Protein AF-A0A3N2QCC8-F1 (afdb_monomer)

Mean predicted aligned error: 18.68 Å

Solvent-accessible surface area (backbone atoms only — not comparable to full-atom values): 31376 Å² total; per-residue (Å²): 133,87,87,92,83,89,80,89,82,90,80,95,75,67,82,81,55,56,69,62,50,56,57,54,52,56,54,51,53,54,53,50,55,54,51,54,57,52,55,57,58,64,71,69,66,83,81,66,84,87,74,81,80,76,59,74,66,61,58,55,58,54,58,74,73,58,84,91,78,74,78,82,82,74,73,85,80,72,66,71,74,56,55,56,53,50,53,51,41,43,54,49,41,40,52,23,26,59,73,49,37,42,68,57,41,53,54,43,46,75,73,65,42,69,60,68,56,55,40,91,88,73,22,38,24,30,49,37,37,6,21,53,71,47,26,42,69,34,37,53,50,40,48,74,73,66,32,64,52,62,60,46,21,72,76,52,32,48,24,23,52,50,36,4,29,66,64,50,23,32,66,36,33,47,53,35,49,72,73,62,37,66,80,80,75,58,29,65,96,50,53,66,50,51,60,41,45,8,34,66,73,51,25,33,62,29,41,46,45,51,52,54,47,42,56,71,71,66,53,52,71,65,59,51,25,48,66,46,62,37,54,34,60,102,40,70,47,27,39,58,29,45,19,28,38,73,55,32,58,66,40,48,55,55,40,43,79,53,54,32,60,60,68,50,56,34,82,60,31,42,27,25,55,32,32,7,16,60,56,39,24,36,69,39,47,47,46,39,38,76,76,55,70,34,72,63,71,57,56,20,76,55,43,27,26,23,58,49,42,4,50,76,65,68,18,64,56,17,38,56,45,40,51,76,73,64,46,73,55,75,56,65,26,46,48,79,55,96,90,42,84,42,76,33,26,46,62,57,51,26,64,67,46,90,49,66,66,60,22,51,52,49,42,49,52,53,46,53,49,50,50,52,47,50,51,50,49,48,51,47,50,53,30,45,71,69,57,44,53,72,59,52,56,54,44,51,76,70,70,55,76,65,76,56,54,46,100,79,24,39,24,54,60,29,50,19,17,49,69,39,27,46,69,50,51,49,54,53,51,78,76,35,96,76,71,66,57,64,47,57,25,74,78,43,44,40,29,25,54,33,37,4,17,47,63,39,20,34,66,25,41,53,53,45,45,74,71,65,29,73,60,68,61,54,21,76,77,54,30,41,25,23,56,32,36,5,24,56,62,54,21,50,59,16,41,50,46,39,50,77,65,66,36,75,55,70,56,57,23,76,73,54,49,32,22,48,56,36,6,56,75,62,67,26,64,71,42,33,51,54,36,44,76,71,68,36,75,87,80,91,69,67,88,52,81,75,43,78,84,67,54,86,74,72,96,51,71,66,60,55,48,52,54,48,45,54,53,48,53,51,53,64,73,74,53,135

Sequence (576 aa):
MVDSSIFMKVIKIPRRIIQHIHIRFLILGVIWAVAACSSIKQHVQESRPQRRELPRELQREIAQFLPHRGLHAYQSVYPLGYYESELHRCNSLHMAAENGHAICICKLLDDGANVDVPDVNNGFTPLCIAARHGHAACVSLLLAAGANADLPNVNNGFTPLYIAARHGHAECMNLLLTAGADINIMPNGSIRSIIYVAAKNGYAACITTLLDALRRAGASQGNIRDQVNTNCPGKRTMPLHIVAQNGYAACIDALIDAGAMCNKQNTYGDTPLHAAAKSNQANIIRTLVVQHDAILDIKNKYDQTPLHVAIRNYKLDAIKTLLQLGADIHLKGTVHIKGKKWEGDAFQIAALHKIRTQRIECATLLQAYASKHAELVGSLQDCIKNGDISFIEKLQRTGVTLEMPNSNGDTALHLAAQYGQVDVIEALYRHNTNIDMNIRNLYNSRTPLHVAAQYGQPDAIRILLQYGAERDIQDNYAGFTPLHLAALRGQVAAIQALVEAEAPVNVQSNQGLTPLELAIKGKYLACAKILLEAGAYINMQCNNPYMQYNNPFPDTIEDRNVYIACVLAWLKETIP

pLDDT: mean 74.47, std 20.66, range [26.06, 96.69]

Radius of gyration: 42.66 Å; Cα contacts (8 Å, |Δi|>4): 870; chains: 1; bounding box: 118×74×130 Å

Organism: NCBI:txid247481

Structure (mmCIF, N/CA/C/O backbone):
data_AF-A0A3N2QCC8-F1
#
_entry.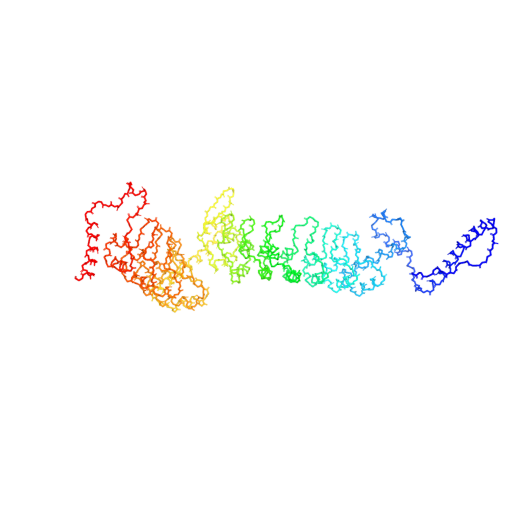id   AF-A0A3N2QCC8-F1
#
loop_
_atom_site.group_PDB
_atom_site.id
_atom_site.type_symbol
_atom_site.label_atom_id
_atom_site.label_alt_id
_atom_site.label_comp_id
_atom_site.label_asym_id
_atom_site.label_entity_id
_atom_site.label_seq_id
_atom_site.pdbx_PDB_ins_code
_atom_site.Cartn_x
_atom_site.Cartn_y
_atom_site.Cartn_z
_atom_site.occupancy
_atom_site.B_iso_or_equiv
_atom_site.auth_seq_id
_atom_site.auth_comp_id
_atom_site.auth_asym_id
_atom_site.auth_atom_id
_atom_site.pdbx_PDB_model_num
ATOM 1 N N . MET A 1 1 ? 14.567 -31.601 -65.330 1.00 30.67 1 MET A N 1
ATOM 2 C CA . MET A 1 1 ? 13.526 -32.428 -65.977 1.00 30.67 1 MET A CA 1
ATOM 3 C C . MET A 1 1 ? 13.895 -32.504 -67.454 1.00 30.67 1 MET A C 1
ATOM 5 O O . MET A 1 1 ? 13.964 -31.450 -68.061 1.00 30.67 1 MET A O 1
ATOM 9 N N . VAL A 1 2 ? 14.626 -33.560 -67.844 1.00 29.34 2 VAL A N 1
ATOM 10 C CA . VAL A 1 2 ? 14.197 -34.620 -68.797 1.00 29.34 2 VAL A CA 1
ATOM 11 C C . VAL A 1 2 ? 13.844 -33.993 -70.158 1.00 29.34 2 VAL A C 1
ATOM 13 O O . VAL A 1 2 ? 12.886 -33.246 -70.248 1.00 29.34 2 VAL A O 1
ATOM 16 N N . ASP A 1 3 ? 14.662 -34.171 -71.198 1.00 26.06 3 ASP A N 1
ATOM 17 C CA . ASP A 1 3 ? 14.487 -35.378 -72.004 1.00 26.06 3 ASP A CA 1
ATOM 18 C C . ASP A 1 3 ? 15.761 -35.980 -72.613 1.00 26.06 3 ASP A C 1
ATOM 20 O O . ASP A 1 3 ? 16.560 -35.334 -73.291 1.00 26.06 3 ASP A O 1
ATOM 24 N N . SER A 1 4 ? 15.898 -37.278 -72.368 1.00 31.92 4 SER A N 1
ATOM 25 C CA . SER A 1 4 ? 16.929 -38.183 -72.856 1.00 31.92 4 SER A CA 1
ATOM 26 C C . SER A 1 4 ? 16.278 -39.133 -73.853 1.00 31.92 4 SER A C 1
ATOM 28 O O . SER A 1 4 ? 15.814 -40.209 -73.490 1.00 31.92 4 SER A O 1
ATOM 30 N N . SER A 1 5 ? 16.221 -38.721 -75.114 1.00 33.12 5 SER A N 1
ATOM 31 C CA . SER A 1 5 ? 15.719 -39.542 -76.213 1.00 33.12 5 SER A CA 1
ATOM 32 C C . SER A 1 5 ? 16.224 -38.956 -77.526 1.00 33.12 5 SER A C 1
ATOM 34 O O . SER A 1 5 ? 15.557 -38.118 -78.113 1.00 33.12 5 SER A O 1
ATOM 36 N N . ILE A 1 6 ? 17.435 -39.351 -77.922 1.00 32.38 6 ILE A N 1
ATOM 37 C CA . ILE A 1 6 ? 17.910 -39.633 -79.292 1.00 32.38 6 ILE A CA 1
ATOM 38 C C . ILE A 1 6 ? 19.350 -40.134 -79.094 1.00 32.38 6 ILE A C 1
ATOM 40 O O . ILE A 1 6 ? 20.336 -39.410 -79.185 1.00 32.38 6 ILE A O 1
ATOM 44 N N . PHE A 1 7 ? 19.470 -41.406 -78.730 1.00 28.41 7 PHE A N 1
ATOM 45 C CA . PHE A 1 7 ? 20.703 -42.165 -78.898 1.00 28.41 7 PHE A CA 1
ATOM 46 C C . PHE A 1 7 ? 20.330 -43.422 -79.673 1.00 28.41 7 PHE A C 1
ATOM 48 O O . PHE A 1 7 ? 19.306 -44.036 -79.388 1.00 28.41 7 PHE A O 1
ATOM 55 N N . MET A 1 8 ? 21.203 -43.807 -80.603 1.00 29.17 8 MET A N 1
ATOM 56 C CA . MET A 1 8 ? 21.186 -45.027 -81.419 1.00 29.17 8 MET A CA 1
ATOM 57 C C . MET A 1 8 ? 20.539 -44.901 -82.799 1.00 29.17 8 MET A C 1
ATOM 59 O O . MET A 1 8 ? 19.435 -45.380 -83.041 1.00 29.17 8 MET A O 1
ATOM 63 N N . LYS A 1 9 ? 21.347 -44.454 -83.767 1.00 31.19 9 LYS A N 1
ATOM 64 C CA . LYS A 1 9 ? 21.543 -45.253 -84.983 1.00 31.19 9 LYS A CA 1
ATOM 65 C C . LYS A 1 9 ? 22.870 -44.919 -85.671 1.00 31.19 9 LYS A C 1
ATOM 67 O O . LYS A 1 9 ? 23.122 -43.785 -86.041 1.00 31.19 9 LYS A O 1
ATOM 72 N N . VAL A 1 10 ? 23.641 -45.988 -85.890 1.00 32.31 10 VAL A N 1
ATOM 73 C CA . VAL A 1 10 ? 24.801 -46.120 -86.789 1.00 32.31 10 VAL A CA 1
ATOM 74 C C . VAL A 1 10 ? 26.133 -45.571 -86.252 1.00 32.31 10 VAL A C 1
ATOM 76 O O . VAL A 1 10 ? 26.399 -44.383 -86.299 1.00 32.31 10 VAL A O 1
ATOM 79 N N . ILE A 1 11 ? 26.985 -46.475 -85.748 1.00 30.38 11 ILE A N 1
ATOM 80 C CA . ILE A 1 11 ? 28.355 -46.782 -86.225 1.00 30.38 11 ILE A CA 1
ATOM 81 C C . ILE A 1 11 ? 28.953 -47.815 -85.240 1.00 30.38 11 ILE A C 1
ATOM 83 O O . ILE A 1 11 ? 29.112 -47.560 -84.048 1.00 30.38 11 ILE A O 1
ATOM 87 N N . LYS A 1 12 ? 29.270 -49.019 -85.736 1.00 37.84 12 LYS A N 1
ATOM 88 C CA . LYS A 1 12 ? 30.024 -50.057 -85.008 1.00 37.84 12 LYS A CA 1
ATOM 89 C C . LYS A 1 12 ? 31.500 -49.639 -84.937 1.00 37.84 12 LYS A C 1
ATOM 91 O O . LYS A 1 12 ? 32.169 -49.663 -85.964 1.00 37.84 12 LYS A O 1
ATOM 96 N N . ILE A 1 13 ? 32.019 -49.314 -83.749 1.00 38.97 13 ILE A N 1
ATOM 97 C CA . ILE A 1 13 ? 33.461 -49.088 -83.515 1.00 38.97 13 ILE A CA 1
ATOM 98 C C . ILE A 1 13 ? 34.026 -50.234 -82.645 1.00 38.97 13 ILE A C 1
ATOM 100 O O . ILE A 1 13 ? 33.396 -50.599 -81.650 1.00 38.97 13 ILE A O 1
ATOM 104 N N . PRO A 1 14 ? 35.192 -50.828 -82.975 1.00 35.84 14 PRO A N 1
ATOM 105 C CA . PRO A 1 14 ? 35.789 -51.928 -82.210 1.00 35.84 14 PRO A CA 1
ATOM 106 C C . PRO A 1 14 ? 36.203 -51.535 -80.778 1.00 35.84 14 PRO A C 1
ATOM 108 O O . PRO A 1 14 ? 36.801 -50.482 -80.552 1.00 35.84 14 PRO A O 1
ATOM 111 N N . ARG A 1 15 ? 35.995 -52.444 -79.811 1.00 44.19 15 ARG A N 1
ATOM 112 C CA . ARG A 1 15 ? 36.268 -52.266 -78.363 1.00 44.19 15 ARG A CA 1
ATOM 113 C C . ARG A 1 15 ? 37.723 -51.933 -77.971 1.00 44.19 15 ARG A C 1
ATOM 115 O O . ARG A 1 15 ? 37.954 -51.598 -76.816 1.00 44.19 15 ARG A O 1
ATOM 122 N N . ARG A 1 16 ? 38.695 -51.951 -78.892 1.00 45.25 16 ARG A N 1
ATOM 123 C CA . ARG A 1 16 ? 40.088 -51.520 -78.629 1.00 45.25 16 ARG A CA 1
ATOM 124 C C . ARG A 1 16 ? 40.330 -50.012 -78.796 1.00 45.25 16 ARG A C 1
ATOM 126 O O . ARG A 1 16 ? 41.361 -49.522 -78.357 1.00 45.25 16 ARG A O 1
ATOM 133 N N . ILE A 1 17 ? 39.378 -49.266 -79.362 1.00 45.91 17 ILE A N 1
ATOM 134 C CA . ILE A 1 17 ? 39.491 -47.805 -79.549 1.00 45.91 17 ILE A CA 1
ATOM 135 C C . ILE A 1 17 ? 38.882 -47.028 -78.357 1.00 45.91 17 ILE A C 1
ATOM 137 O O . ILE A 1 17 ? 39.272 -45.898 -78.075 1.00 45.91 17 ILE A O 1
ATOM 141 N N . ILE A 1 18 ? 38.003 -47.659 -77.570 1.00 45.56 18 ILE A N 1
ATOM 142 C CA . ILE A 1 18 ? 37.279 -47.015 -76.456 1.00 45.56 18 ILE A CA 1
ATOM 143 C C . ILE A 1 18 ? 38.181 -46.751 -75.231 1.00 45.56 18 ILE A C 1
ATOM 145 O O . ILE A 1 18 ? 37.983 -45.758 -74.533 1.00 45.56 18 ILE A O 1
ATOM 149 N N . GLN A 1 19 ? 39.234 -47.549 -75.003 1.00 44.16 19 GLN A N 1
ATOM 150 C CA . GLN A 1 19 ? 40.169 -47.318 -73.887 1.00 44.16 19 GLN A CA 1
ATOM 151 C C . GLN A 1 19 ? 41.155 -46.160 -74.132 1.00 44.16 19 GLN A C 1
ATOM 153 O O . GLN A 1 19 ? 41.551 -45.494 -73.179 1.00 44.16 19 GLN A O 1
ATOM 158 N N . HIS A 1 20 ? 41.491 -45.838 -75.387 1.00 42.66 20 HIS A N 1
ATOM 159 C CA . HIS A 1 20 ? 42.351 -44.685 -75.699 1.00 42.66 20 HIS A CA 1
ATOM 160 C C . HIS A 1 20 ? 41.589 -43.356 -75.826 1.00 42.66 20 HIS A C 1
ATOM 162 O O . HIS A 1 20 ? 42.180 -42.295 -75.618 1.00 42.66 20 HIS A O 1
ATOM 168 N N . ILE A 1 21 ? 40.280 -43.392 -76.105 1.00 42.53 21 ILE A N 1
ATOM 169 C CA . ILE A 1 21 ? 39.441 -42.187 -76.201 1.00 42.53 21 ILE A CA 1
ATOM 170 C C . ILE A 1 21 ? 39.047 -41.663 -74.809 1.00 42.53 21 ILE A C 1
ATOM 172 O O . ILE A 1 21 ? 39.092 -40.454 -74.590 1.00 42.53 21 ILE A O 1
ATOM 176 N N . HIS A 1 22 ? 38.772 -42.538 -73.833 1.00 43.44 22 HIS A N 1
ATOM 177 C CA . HIS A 1 22 ? 38.421 -42.105 -72.471 1.00 43.44 22 HIS A CA 1
ATOM 178 C C . HIS A 1 22 ? 39.572 -41.408 -71.726 1.00 43.44 22 HIS A C 1
ATOM 180 O O . HIS A 1 22 ? 39.3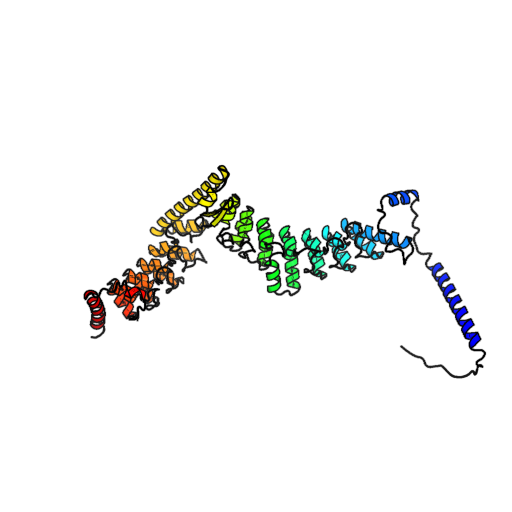26 -40.465 -70.979 1.00 43.44 22 HIS A O 1
ATOM 186 N N . ILE A 1 23 ? 40.829 -41.800 -71.966 1.00 47.41 23 ILE A N 1
ATOM 187 C CA . ILE A 1 23 ? 41.996 -41.179 -71.312 1.00 47.41 23 ILE A CA 1
ATOM 188 C C . ILE A 1 23 ? 42.343 -39.827 -71.961 1.00 47.41 23 ILE A C 1
ATOM 190 O O . ILE A 1 23 ? 42.688 -38.878 -71.259 1.00 47.41 23 ILE A O 1
ATOM 194 N N . ARG A 1 24 ? 42.180 -39.680 -73.286 1.00 46.66 24 ARG A N 1
ATOM 195 C CA . ARG A 1 24 ? 42.398 -38.392 -73.973 1.00 46.66 24 ARG A CA 1
ATOM 196 C C . ARG A 1 24 ? 41.305 -37.354 -73.684 1.00 46.66 24 ARG A C 1
ATOM 198 O O . ARG A 1 24 ? 41.640 -36.179 -73.570 1.00 46.66 24 ARG A O 1
ATOM 205 N N . PHE A 1 25 ? 40.044 -37.757 -73.494 1.00 43.56 25 PHE A N 1
ATOM 206 C CA . PHE A 1 25 ? 38.968 -36.829 -73.107 1.00 43.56 25 PHE A CA 1
ATOM 207 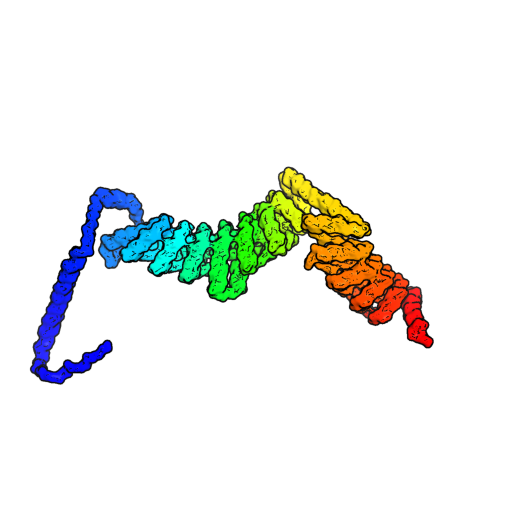C C . PHE A 1 25 ? 39.051 -36.374 -71.642 1.00 43.56 25 PHE A C 1
ATOM 209 O O . PHE A 1 25 ? 38.726 -35.223 -71.356 1.00 43.56 25 PHE A O 1
ATOM 216 N N . LEU A 1 26 ? 39.558 -37.213 -70.729 1.00 46.22 26 LEU A N 1
ATOM 217 C CA . LEU A 1 26 ? 39.789 -36.803 -69.338 1.00 46.22 26 LEU A CA 1
ATOM 218 C C . LEU A 1 26 ? 40.925 -35.766 -69.229 1.00 46.22 26 LEU A C 1
ATOM 220 O O . LEU A 1 26 ? 40.820 -34.813 -68.464 1.00 46.22 26 LEU A O 1
ATOM 224 N N . ILE A 1 27 ? 41.984 -35.911 -70.036 1.00 50.16 27 ILE A N 1
ATOM 225 C CA . ILE A 1 27 ? 43.133 -34.987 -70.045 1.00 50.16 27 ILE A CA 1
ATOM 226 C C . ILE A 1 27 ? 42.780 -33.659 -70.744 1.00 50.16 27 ILE A C 1
ATOM 228 O O . ILE A 1 27 ? 43.153 -32.596 -70.254 1.00 50.16 27 ILE A O 1
ATOM 232 N N . LEU A 1 28 ? 41.997 -33.681 -71.831 1.00 45.59 28 LEU A N 1
ATOM 233 C CA . LEU A 1 28 ? 41.524 -32.457 -72.501 1.00 45.59 28 LEU A CA 1
ATOM 234 C C . LEU A 1 28 ? 40.458 -31.697 -71.688 1.00 45.59 28 LEU A C 1
ATOM 236 O O . LEU A 1 28 ? 40.467 -30.468 -71.693 1.00 45.59 28 LEU A O 1
ATOM 240 N N . GLY A 1 29 ? 39.600 -32.393 -70.931 1.00 44.34 29 GLY A N 1
ATOM 241 C CA . GLY A 1 29 ? 38.620 -31.767 -70.030 1.00 44.34 29 GLY A CA 1
ATOM 242 C C . GLY A 1 29 ? 39.255 -31.033 -68.842 1.00 44.34 29 GLY A C 1
ATOM 243 O O . GLY A 1 29 ? 38.789 -29.962 -68.458 1.00 44.34 29 GLY A O 1
ATOM 244 N N . VAL A 1 30 ? 40.370 -31.547 -68.309 1.00 48.66 30 VAL A N 1
ATOM 245 C CA . VAL A 1 30 ? 41.139 -30.881 -67.242 1.00 48.66 30 VAL A CA 1
ATOM 246 C C . VAL A 1 30 ? 41.913 -29.668 -67.781 1.00 48.66 30 VAL A C 1
ATOM 248 O O . VAL A 1 30 ? 41.988 -28.644 -67.106 1.00 48.66 30 VAL A O 1
ATOM 251 N N . ILE A 1 31 ? 42.408 -29.715 -69.023 1.00 47.75 31 ILE A N 1
ATOM 252 C CA . ILE A 1 31 ? 43.105 -28.581 -69.657 1.00 47.75 31 ILE A CA 1
ATOM 253 C C . ILE A 1 31 ? 42.129 -27.442 -70.016 1.00 47.75 31 ILE A C 1
ATOM 255 O O . ILE A 1 31 ? 42.467 -26.271 -69.843 1.00 47.75 31 ILE A O 1
ATOM 259 N N . TRP A 1 32 ? 40.892 -27.751 -70.428 1.00 38.91 32 TRP A N 1
ATOM 260 C CA . TRP A 1 32 ? 39.865 -26.732 -70.698 1.00 38.91 32 TRP A CA 1
ATOM 261 C C . TRP A 1 32 ? 39.292 -26.101 -69.415 1.00 38.91 32 TRP A C 1
ATOM 263 O O . TRP A 1 32 ? 39.040 -24.897 -69.388 1.00 38.91 32 TRP A O 1
ATOM 273 N N . ALA A 1 33 ? 39.175 -26.865 -68.321 1.00 40.50 33 ALA A N 1
ATOM 274 C CA . ALA A 1 33 ? 38.764 -26.340 -67.014 1.00 40.50 33 ALA A CA 1
ATOM 275 C C . ALA A 1 33 ? 39.822 -25.410 -66.382 1.00 40.50 33 ALA A C 1
ATOM 277 O O . ALA A 1 33 ? 39.470 -24.406 -65.762 1.00 40.50 33 ALA A O 1
ATOM 278 N N . VAL A 1 34 ? 41.116 -25.685 -66.590 1.00 46.31 34 VAL A N 1
ATOM 279 C CA . VAL A 1 34 ? 42.212 -24.811 -66.130 1.00 46.31 34 VAL A CA 1
ATOM 280 C C . VAL A 1 34 ? 42.331 -23.546 -67.000 1.00 46.31 34 VAL A C 1
ATOM 282 O O . VAL A 1 34 ? 42.551 -22.465 -66.454 1.00 46.31 34 VAL A O 1
ATOM 285 N N . ALA A 1 35 ? 42.085 -23.632 -68.315 1.00 40.78 35 ALA A N 1
ATOM 286 C CA . ALA A 1 35 ? 42.108 -22.479 -69.226 1.00 40.78 35 ALA A CA 1
ATOM 287 C C . ALA A 1 35 ? 40.887 -21.539 -69.071 1.00 40.78 35 ALA A C 1
ATOM 289 O O . ALA A 1 35 ? 41.037 -20.313 -69.093 1.00 40.78 35 ALA A O 1
ATOM 290 N N . ALA A 1 36 ? 39.686 -22.079 -68.827 1.00 37.31 36 ALA A N 1
ATOM 291 C CA . ALA A 1 36 ? 38.495 -21.274 -68.530 1.00 37.31 36 ALA A CA 1
ATOM 292 C C . ALA A 1 36 ? 38.613 -20.543 -67.176 1.00 37.31 36 ALA A C 1
ATOM 294 O O . ALA A 1 36 ? 38.148 -19.412 -67.024 1.00 37.31 36 ALA A O 1
ATOM 295 N N . CYS A 1 37 ? 39.319 -21.143 -66.210 1.00 33.41 37 CYS A N 1
ATOM 296 C CA . CYS A 1 37 ? 39.589 -20.524 -64.914 1.00 33.41 37 CYS A CA 1
ATOM 297 C C . CYS A 1 37 ? 40.663 -19.412 -64.982 1.00 33.41 37 CYS A C 1
ATOM 299 O O . CYS A 1 37 ? 40.670 -18.524 -64.124 1.00 33.41 37 CYS A O 1
ATOM 301 N N . SER A 1 38 ? 41.538 -19.408 -66.001 1.00 37.75 38 SER A N 1
ATOM 302 C CA . SER A 1 38 ? 42.485 -18.307 -66.250 1.00 37.75 38 SER A CA 1
ATOM 303 C C . SER A 1 38 ? 41.857 -17.099 -66.956 1.00 37.75 38 SER A C 1
ATOM 305 O O . SER A 1 38 ? 42.187 -15.971 -66.599 1.00 37.75 38 SER A O 1
ATOM 307 N N . SER A 1 39 ? 40.896 -17.289 -67.870 1.00 34.88 39 SER A N 1
ATOM 308 C CA . SER A 1 39 ? 40.235 -16.163 -68.559 1.00 34.88 39 SER A CA 1
ATOM 309 C C . SER A 1 39 ? 39.178 -15.449 -67.704 1.00 34.88 39 SER A C 1
ATOM 311 O O . SER A 1 39 ? 39.013 -14.239 -67.832 1.00 34.88 39 SER A O 1
ATOM 313 N N . ILE A 1 40 ? 38.531 -16.135 -66.750 1.00 36.06 40 ILE A N 1
ATOM 314 C CA . ILE A 1 40 ? 37.615 -15.486 -65.786 1.00 36.06 40 ILE A CA 1
ATOM 315 C C . ILE A 1 40 ? 38.392 -14.665 -64.736 1.00 36.06 40 ILE A C 1
ATOM 317 O O . ILE A 1 40 ? 37.902 -13.642 -64.259 1.00 36.06 40 ILE A O 1
ATOM 321 N N . LYS A 1 41 ? 39.647 -15.032 -64.435 1.00 33.97 41 LYS A N 1
ATOM 322 C CA . LYS A 1 41 ? 40.541 -14.216 -63.593 1.00 33.97 41 LYS A CA 1
ATOM 323 C C . LYS A 1 41 ? 40.997 -12.919 -64.271 1.00 33.97 41 LYS A C 1
ATOM 325 O O . LYS A 1 41 ? 41.259 -11.954 -63.561 1.00 33.97 41 LYS A O 1
ATOM 330 N N . GLN A 1 42 ? 41.045 -12.871 -65.604 1.00 34.84 42 GLN A N 1
ATOM 331 C CA . GLN A 1 42 ? 41.498 -11.692 -66.351 1.00 34.84 42 GLN A CA 1
ATOM 332 C C . GLN A 1 42 ? 40.391 -10.656 -66.617 1.00 34.84 42 GLN A C 1
ATOM 334 O O . GLN A 1 42 ? 40.701 -9.483 -66.771 1.00 34.84 42 GLN A O 1
ATOM 339 N N . HIS A 1 43 ? 39.107 -11.038 -66.603 1.00 31.25 43 HIS A N 1
ATOM 340 C CA . HIS A 1 43 ? 37.988 -10.094 -66.796 1.00 31.25 43 HIS A CA 1
ATOM 341 C C . HIS A 1 43 ? 37.338 -9.568 -65.504 1.00 31.25 43 HIS A C 1
ATOM 343 O O . HIS A 1 43 ? 36.539 -8.642 -65.562 1.00 31.25 43 HIS A O 1
ATOM 349 N N . VAL A 1 44 ? 37.708 -10.082 -64.324 1.00 32.25 44 VAL A N 1
ATOM 350 C CA . VAL A 1 44 ? 37.217 -9.562 -63.025 1.00 32.25 44 VAL A CA 1
ATOM 351 C C . VAL A 1 44 ? 38.208 -8.571 -62.377 1.00 32.25 44 VAL A C 1
ATOM 353 O O . VAL A 1 44 ? 37.912 -7.961 -61.350 1.00 32.25 44 VAL A O 1
ATOM 356 N N . GLN A 1 45 ? 39.380 -8.349 -62.984 1.00 29.77 45 GLN A N 1
ATOM 357 C CA . GLN A 1 45 ? 40.414 -7.444 -62.461 1.00 29.77 45 GLN A CA 1
ATOM 358 C C . GLN A 1 45 ? 40.310 -5.977 -62.921 1.00 29.77 45 GLN A C 1
ATOM 360 O O . GLN A 1 45 ? 40.986 -5.136 -62.335 1.00 29.77 45 GLN A O 1
ATOM 365 N N . GLU A 1 46 ? 39.439 -5.623 -63.871 1.00 29.52 46 GLU A N 1
ATOM 366 C CA . GLU A 1 46 ? 39.363 -4.249 -64.414 1.00 29.52 46 GLU A CA 1
ATOM 367 C C . GLU A 1 46 ? 38.262 -3.364 -63.795 1.00 29.52 46 GLU A C 1
ATOM 369 O O . GLU A 1 46 ? 38.002 -2.260 -64.263 1.00 29.52 46 GLU A O 1
ATOM 374 N N . SER A 1 47 ? 37.623 -3.785 -62.698 1.00 32.88 47 SER A N 1
ATOM 375 C CA . SER A 1 47 ? 36.576 -2.979 -62.036 1.00 32.88 47 SER A CA 1
ATOM 376 C C . SER A 1 47 ? 36.726 -2.923 -60.514 1.00 32.88 47 SER A C 1
ATOM 378 O O . SER A 1 47 ? 35.764 -3.112 -59.772 1.00 32.88 47 SER A O 1
ATOM 380 N N . ARG A 1 48 ? 37.940 -2.661 -60.013 1.00 27.62 48 ARG A N 1
ATOM 381 C CA . ARG A 1 48 ? 38.154 -2.279 -58.606 1.00 27.62 48 ARG A CA 1
ATOM 382 C C . ARG A 1 48 ? 38.848 -0.916 -58.529 1.00 27.62 48 ARG A C 1
ATOM 384 O O . ARG A 1 48 ? 39.884 -0.745 -59.168 1.00 27.62 48 ARG A O 1
ATOM 391 N N . PRO A 1 49 ? 38.327 0.048 -57.749 1.00 29.06 49 PRO A N 1
ATOM 392 C CA . PRO A 1 49 ? 39.005 1.322 -57.553 1.00 29.06 49 PRO A CA 1
ATOM 393 C C . PRO A 1 49 ? 40.331 1.090 -56.815 1.00 29.06 49 PRO A C 1
ATOM 395 O O . PRO A 1 49 ? 40.387 0.343 -55.835 1.00 29.06 49 PRO A O 1
ATOM 398 N N . GLN A 1 50 ? 41.399 1.726 -57.299 1.00 28.86 50 GLN A N 1
ATOM 399 C CA . GLN A 1 50 ? 42.726 1.730 -56.683 1.00 28.86 50 GLN A CA 1
ATOM 400 C C . GLN A 1 50 ? 42.633 2.181 -55.214 1.00 28.86 50 GLN A C 1
ATOM 402 O O . GLN A 1 50 ? 42.438 3.363 -54.928 1.00 28.86 50 GLN A O 1
ATOM 407 N N . ARG A 1 51 ? 42.792 1.252 -54.263 1.00 30.89 51 ARG A N 1
ATOM 408 C CA . ARG A 1 51 ? 43.076 1.592 -52.862 1.00 30.89 51 ARG A CA 1
ATOM 409 C C . ARG A 1 51 ? 44.586 1.776 -52.727 1.00 30.89 51 ARG A C 1
ATOM 411 O O . ARG A 1 51 ? 45.340 0.836 -52.950 1.00 30.89 51 ARG A O 1
ATOM 418 N N . ARG A 1 52 ? 45.015 2.994 -52.392 1.00 29.73 52 ARG A N 1
ATOM 419 C CA . ARG A 1 52 ? 46.395 3.297 -51.992 1.00 29.73 52 ARG A CA 1
ATOM 420 C C . ARG A 1 52 ? 46.741 2.456 -50.760 1.00 29.73 52 ARG A C 1
ATOM 422 O O . ARG A 1 52 ? 46.052 2.559 -49.747 1.00 29.73 52 ARG A O 1
ATOM 429 N N . GLU A 1 53 ? 47.774 1.626 -50.856 1.00 34.56 53 GLU A N 1
ATOM 430 C CA . GLU A 1 53 ? 48.357 0.958 -49.691 1.00 34.56 53 GLU A CA 1
ATOM 431 C C . GLU A 1 53 ? 48.893 2.018 -48.720 1.00 34.56 53 GLU A C 1
ATOM 433 O O . GLU A 1 53 ? 49.564 2.968 -49.132 1.00 34.56 53 GLU A O 1
ATOM 438 N N . LEU A 1 54 ? 48.567 1.883 -47.432 1.00 33.47 54 LEU A N 1
ATOM 439 C CA . LEU A 1 54 ? 49.141 2.741 -46.401 1.00 33.47 54 LEU A CA 1
ATOM 440 C C . LEU A 1 54 ? 50.635 2.420 -46.197 1.00 33.47 54 LEU A C 1
ATOM 442 O O . LEU A 1 54 ? 51.021 1.253 -46.293 1.00 33.47 54 LEU A O 1
ATOM 446 N N . PRO A 1 55 ? 51.477 3.421 -45.876 1.00 35.50 55 PRO A N 1
ATOM 447 C CA . PRO A 1 55 ? 52.909 3.223 -45.665 1.00 35.50 55 PRO A CA 1
ATOM 448 C C . PRO A 1 55 ? 53.204 2.169 -44.589 1.00 35.50 55 PRO A C 1
ATOM 450 O O . PRO A 1 55 ? 52.546 2.124 -43.548 1.00 35.50 55 PRO A O 1
ATOM 453 N N . ARG A 1 56 ? 54.251 1.361 -44.809 1.00 37.91 56 ARG A N 1
ATOM 454 C CA . ARG A 1 56 ? 54.698 0.277 -43.904 1.00 37.91 56 ARG A CA 1
ATOM 455 C C . ARG A 1 56 ? 55.020 0.739 -42.476 1.00 37.91 56 ARG A C 1
ATOM 457 O O . ARG A 1 56 ? 55.086 -0.086 -41.571 1.00 37.91 56 ARG A O 1
ATOM 464 N N . GLU A 1 57 ? 55.222 2.035 -42.272 1.00 37.00 57 GLU A N 1
ATOM 465 C CA . GLU A 1 57 ? 55.443 2.643 -40.957 1.00 37.00 57 GLU A CA 1
ATOM 466 C C . GLU A 1 57 ? 54.140 2.739 -40.149 1.00 37.00 57 GLU A C 1
ATOM 468 O O . GLU A 1 57 ? 54.134 2.348 -38.985 1.00 37.00 57 GLU A O 1
ATOM 473 N N . LEU A 1 58 ? 53.010 3.084 -40.784 1.00 34.94 58 LEU A N 1
ATOM 474 C CA . LEU A 1 58 ? 51.700 3.127 -40.120 1.00 34.94 58 LEU A CA 1
ATOM 475 C C . LEU A 1 58 ? 51.163 1.718 -39.805 1.00 34.94 58 LEU A C 1
ATOM 477 O O . LEU A 1 58 ? 50.513 1.500 -38.787 1.00 34.94 58 LEU A O 1
ATOM 481 N N . GLN A 1 59 ? 51.482 0.728 -40.648 1.00 36.00 59 GLN A N 1
ATOM 482 C CA . GLN A 1 59 ? 51.158 -0.685 -40.391 1.00 36.00 59 GLN A CA 1
ATOM 483 C C . GLN A 1 59 ? 51.899 -1.244 -39.162 1.00 36.00 59 GLN A C 1
ATOM 485 O O . GLN A 1 59 ? 51.355 -2.080 -38.442 1.00 36.00 59 GLN A O 1
ATOM 490 N N . ARG A 1 60 ? 53.124 -0.769 -38.891 1.00 38.28 60 ARG A N 1
ATOM 491 C CA . ARG A 1 60 ? 53.896 -1.143 -37.691 1.00 38.28 60 ARG A CA 1
ATOM 492 C C . ARG A 1 60 ? 53.374 -0.466 -36.426 1.00 38.28 60 ARG A C 1
ATOM 494 O O . ARG A 1 60 ? 53.398 -1.089 -35.370 1.00 38.28 60 ARG A O 1
ATOM 501 N N . GLU A 1 61 ? 52.875 0.761 -36.541 1.00 35.44 61 GLU A N 1
ATOM 502 C CA . GLU A 1 61 ? 52.251 1.497 -35.436 1.00 35.44 61 GLU A CA 1
ATOM 503 C C . GLU A 1 61 ? 50.936 0.837 -34.990 1.00 35.44 61 GLU A C 1
ATOM 505 O O . GLU A 1 61 ? 50.705 0.651 -33.800 1.00 35.44 61 GLU A O 1
ATOM 510 N N . ILE A 1 62 ? 50.116 0.365 -35.937 1.00 35.12 62 ILE A N 1
ATOM 511 C CA . ILE A 1 62 ? 48.852 -0.341 -35.652 1.00 35.12 62 ILE A CA 1
ATOM 512 C C . ILE A 1 62 ? 49.098 -1.736 -35.044 1.00 35.12 62 ILE A C 1
ATOM 514 O O . ILE A 1 62 ? 48.352 -2.174 -34.167 1.00 35.12 62 ILE A O 1
ATOM 518 N N . ALA A 1 63 ? 50.175 -2.422 -35.444 1.00 35.97 63 ALA A N 1
ATOM 519 C CA . ALA A 1 63 ? 50.552 -3.726 -34.894 1.00 35.97 63 ALA A CA 1
ATOM 520 C C . ALA A 1 63 ? 50.982 -3.672 -33.412 1.00 35.97 63 ALA A C 1
ATOM 522 O O . ALA A 1 63 ? 50.883 -4.683 -32.721 1.00 35.97 63 ALA A O 1
ATOM 523 N N . GLN A 1 64 ? 51.407 -2.510 -32.898 1.00 35.38 64 GLN A N 1
ATOM 524 C CA . GLN A 1 64 ? 51.733 -2.331 -31.475 1.00 35.38 64 GLN A CA 1
ATOM 525 C C . GLN A 1 64 ? 50.496 -2.227 -30.563 1.00 35.38 64 GLN A C 1
ATOM 527 O O . GLN A 1 64 ? 50.631 -2.391 -29.351 1.00 35.38 64 GLN A O 1
ATOM 532 N N . PHE A 1 65 ? 49.298 -2.007 -31.119 1.00 34.12 65 PHE A N 1
ATOM 533 C CA . PHE A 1 65 ? 48.052 -1.843 -30.355 1.00 34.12 65 PHE A CA 1
ATOM 534 C C . PHE A 1 65 ? 47.133 -3.079 -30.354 1.00 34.12 65 PHE A C 1
ATOM 536 O O . PHE A 1 65 ? 46.103 -3.072 -29.678 1.00 34.12 65 PHE A O 1
ATOM 543 N N . LEU A 1 66 ? 47.484 -4.156 -31.066 1.00 32.88 66 LEU A N 1
ATOM 544 C CA . LEU A 1 66 ? 46.697 -5.395 -31.111 1.00 32.88 66 LEU A CA 1
ATOM 545 C C . LEU A 1 66 ? 47.190 -6.402 -30.050 1.00 32.88 66 LEU A C 1
ATOM 547 O O . LEU A 1 66 ? 48.351 -6.811 -30.091 1.00 32.88 66 LEU A O 1
ATOM 551 N N . PRO A 1 67 ? 46.343 -6.862 -29.107 1.00 33.03 67 PRO A N 1
ATOM 552 C CA . PRO A 1 67 ? 46.762 -7.840 -28.113 1.00 33.03 67 PRO A CA 1
ATOM 553 C C . PRO A 1 67 ? 46.940 -9.223 -28.758 1.00 33.03 67 PRO A C 1
ATOM 555 O O . PRO A 1 67 ? 45.990 -9.898 -29.155 1.00 33.03 67 PRO A O 1
ATOM 558 N N . HIS A 1 68 ? 48.194 -9.671 -28.830 1.00 37.94 68 HIS A N 1
ATOM 559 C CA . HIS A 1 68 ? 48.580 -11.027 -29.208 1.00 37.94 68 HIS A CA 1
ATOM 560 C C . HIS A 1 68 ? 48.090 -12.054 -28.177 1.00 37.94 68 HIS A C 1
ATOM 562 O O . HIS A 1 68 ? 48.838 -12.407 -27.270 1.00 37.94 68 HIS A O 1
ATOM 568 N N . ARG A 1 69 ? 46.858 -12.562 -28.291 1.00 35.78 69 ARG A N 1
ATOM 569 C CA . ARG A 1 69 ? 46.450 -13.865 -27.720 1.00 35.78 69 ARG A CA 1
ATOM 570 C C . ARG A 1 69 ? 45.061 -14.249 -28.230 1.00 35.78 69 ARG A C 1
ATOM 572 O O . ARG A 1 69 ? 44.055 -13.799 -27.704 1.00 35.78 69 ARG A O 1
ATOM 579 N N . GLY A 1 70 ? 45.017 -15.094 -29.260 1.00 38.03 70 GLY A N 1
ATOM 580 C CA . GLY A 1 70 ? 43.758 -15.669 -29.756 1.00 38.03 70 GLY A CA 1
ATOM 581 C C . GLY A 1 70 ? 43.786 -16.205 -31.189 1.00 38.03 70 GLY A C 1
ATOM 582 O O . GLY A 1 70 ? 42.901 -16.956 -31.575 1.00 38.03 70 GLY A O 1
ATOM 583 N N . LEU A 1 71 ? 44.824 -15.896 -31.971 1.00 34.91 71 LEU A N 1
ATOM 584 C CA . LEU A 1 71 ? 44.907 -16.243 -33.400 1.00 34.91 71 LEU A CA 1
ATOM 585 C C . LEU A 1 71 ? 45.084 -17.741 -33.727 1.00 34.91 71 LEU A C 1
ATOM 587 O O . LEU A 1 71 ? 45.126 -18.093 -34.901 1.00 34.91 71 LEU A O 1
ATOM 591 N N . HIS A 1 72 ? 45.164 -18.639 -32.741 1.00 34.84 72 HIS A N 1
ATOM 592 C CA . HIS A 1 72 ? 45.514 -20.044 -32.995 1.00 34.84 72 HIS A CA 1
ATOM 593 C C . HIS A 1 72 ? 44.341 -20.983 -33.321 1.00 34.84 72 HIS A C 1
ATOM 595 O O . HIS A 1 72 ? 44.594 -22.110 -33.733 1.00 34.84 72 HIS A O 1
ATOM 601 N N . ALA A 1 73 ? 43.077 -20.558 -33.196 1.00 34.22 73 ALA A N 1
ATOM 602 C CA . ALA A 1 73 ? 41.933 -21.459 -33.415 1.00 34.22 73 ALA A CA 1
ATOM 603 C C . ALA A 1 73 ? 41.281 -21.376 -34.813 1.00 34.22 73 ALA A C 1
ATOM 605 O O . ALA A 1 73 ? 40.487 -22.245 -35.152 1.00 34.22 73 ALA A O 1
ATOM 606 N N . TYR A 1 74 ? 41.616 -20.378 -35.641 1.00 34.94 74 TYR A N 1
ATOM 607 C CA . TYR A 1 74 ? 40.908 -20.110 -36.909 1.00 34.94 74 TYR A CA 1
ATOM 608 C C . TYR A 1 74 ? 41.795 -20.151 -38.167 1.00 34.94 74 TYR A C 1
ATOM 610 O O . TYR A 1 74 ? 41.358 -19.771 -39.247 1.00 34.94 74 TYR A O 1
ATOM 618 N N . GLN A 1 75 ? 43.038 -20.629 -38.062 1.00 31.61 75 GLN A N 1
ATOM 619 C CA . GLN A 1 75 ? 44.036 -20.544 -39.140 1.00 31.61 75 GLN A CA 1
ATOM 620 C C . GLN A 1 75 ? 43.899 -21.568 -40.287 1.00 31.61 75 GLN A C 1
ATOM 622 O O . GLN A 1 75 ? 44.742 -21.549 -41.180 1.00 31.61 75 GLN A O 1
ATOM 627 N N . SER A 1 76 ? 42.901 -22.464 -40.320 1.00 32.69 76 SER A N 1
ATOM 628 C CA . SER A 1 76 ? 42.968 -23.610 -41.250 1.00 32.69 76 SER A CA 1
ATOM 629 C C . SER A 1 76 ? 42.201 -23.520 -42.578 1.00 32.69 76 SER A C 1
ATOM 631 O O . SER A 1 76 ? 42.279 -24.490 -43.329 1.00 32.69 76 SER A O 1
ATOM 633 N N . VAL A 1 77 ? 41.501 -22.424 -42.934 1.00 36.19 77 VAL A N 1
ATOM 634 C CA . VAL A 1 77 ? 40.653 -22.453 -44.160 1.00 36.19 77 VAL A CA 1
ATOM 635 C C . VAL A 1 77 ? 40.759 -21.251 -45.125 1.00 36.19 77 VAL A C 1
ATOM 637 O O . VAL A 1 77 ? 40.427 -21.429 -46.293 1.00 36.19 77 VAL A O 1
ATOM 640 N N . TYR A 1 78 ? 41.289 -20.070 -44.762 1.00 32.06 78 TYR A N 1
ATOM 641 C CA . TYR A 1 78 ? 41.339 -18.920 -45.700 1.00 32.06 78 TYR A CA 1
ATOM 642 C C . TYR A 1 78 ? 42.610 -18.040 -45.592 1.00 32.06 78 TYR A C 1
ATOM 644 O O . TYR A 1 78 ? 43.232 -17.979 -44.533 1.00 32.06 78 TYR A O 1
ATOM 652 N N . PRO A 1 79 ? 43.039 -17.358 -46.680 1.00 37.97 79 PRO A N 1
ATOM 653 C CA . PRO A 1 79 ? 44.259 -16.542 -46.703 1.00 37.97 79 PRO A CA 1
ATOM 654 C C . PRO A 1 79 ? 44.173 -15.283 -45.812 1.00 37.97 79 PRO A C 1
ATOM 656 O O . PRO A 1 79 ? 43.152 -14.598 -45.774 1.00 37.97 79 PRO A O 1
ATOM 659 N N . LEU A 1 80 ? 45.291 -14.952 -45.151 1.00 42.28 80 LEU A N 1
ATOM 660 C CA . LEU A 1 80 ? 45.471 -13.906 -44.121 1.00 42.28 80 LEU A CA 1
ATOM 661 C C . LEU A 1 80 ? 44.840 -12.527 -44.423 1.00 42.28 80 LEU A C 1
ATOM 663 O O . LEU A 1 80 ? 44.330 -11.886 -43.509 1.00 42.28 80 LEU A O 1
ATOM 667 N N . GLY A 1 81 ? 44.812 -12.080 -45.684 1.00 43.44 81 GLY A N 1
ATOM 668 C CA . GLY A 1 81 ? 44.249 -10.771 -46.055 1.00 43.44 81 GLY A CA 1
ATOM 669 C C . GLY A 1 81 ? 42.717 -10.679 -45.983 1.00 43.44 81 GLY A C 1
ATOM 670 O O . GLY A 1 81 ? 42.170 -9.583 -45.893 1.00 43.44 81 GLY A O 1
ATOM 671 N N . TYR A 1 82 ? 42.011 -11.815 -46.000 1.00 44.16 82 TYR A N 1
ATOM 672 C CA . TYR A 1 82 ? 40.552 -11.841 -45.850 1.00 44.16 82 TYR A CA 1
ATOM 673 C C . TYR A 1 82 ? 40.152 -11.594 -44.385 1.00 44.16 82 TYR A C 1
ATOM 675 O O . TYR A 1 82 ? 39.284 -10.763 -44.113 1.00 44.16 82 TYR A O 1
ATOM 683 N N . TYR A 1 83 ? 40.880 -12.215 -43.448 1.00 46.53 83 TYR A N 1
ATOM 684 C CA . TYR A 1 83 ? 40.664 -12.094 -42.003 1.00 46.53 83 TYR A CA 1
ATOM 685 C C . TYR A 1 83 ? 40.874 -10.674 -41.473 1.00 46.53 83 TYR A C 1
ATOM 687 O O . TYR A 1 83 ? 40.071 -10.210 -40.669 1.00 46.53 83 TYR A O 1
ATOM 695 N N . GLU A 1 84 ? 41.900 -9.954 -41.935 1.00 50.88 84 GLU A N 1
ATOM 696 C CA . GLU A 1 84 ? 42.104 -8.554 -41.527 1.00 50.88 84 GLU A CA 1
ATOM 697 C C . GLU A 1 84 ? 40.956 -7.653 -41.996 1.00 50.88 84 GLU A C 1
ATOM 699 O O . GLU A 1 84 ? 40.506 -6.781 -41.253 1.00 50.88 84 GLU A O 1
ATOM 704 N N . SER A 1 85 ? 40.437 -7.889 -43.205 1.00 55.78 85 SER A N 1
ATOM 705 C CA . SER A 1 85 ? 39.351 -7.084 -43.767 1.00 55.78 85 SER A CA 1
ATOM 706 C C . SER A 1 85 ? 38.010 -7.320 -43.068 1.00 55.78 85 SER A C 1
ATOM 708 O O . SER A 1 85 ? 37.277 -6.365 -42.820 1.00 55.78 85 SER A O 1
ATOM 710 N N . GLU A 1 86 ? 37.702 -8.567 -42.708 1.00 55.91 86 GLU A N 1
ATOM 711 C CA . GLU A 1 86 ? 36.466 -8.927 -42.012 1.00 55.91 86 GLU A CA 1
ATOM 712 C C . GLU A 1 86 ? 36.517 -8.521 -40.535 1.00 55.91 86 GLU A C 1
ATOM 714 O O . GLU A 1 86 ? 35.570 -7.912 -40.044 1.00 55.91 86 GLU A O 1
ATOM 719 N N . LEU A 1 87 ? 37.653 -8.721 -39.855 1.00 59.81 87 LEU A N 1
ATOM 720 C CA . LEU A 1 87 ? 37.868 -8.248 -38.483 1.00 59.81 87 LEU A CA 1
ATOM 721 C C . LEU A 1 87 ? 37.765 -6.718 -38.393 1.00 59.81 87 LEU A C 1
ATOM 723 O O . LEU A 1 87 ? 37.142 -6.188 -37.474 1.00 59.81 87 LEU A O 1
ATOM 727 N N . HIS A 1 88 ? 38.317 -5.997 -39.374 1.00 64.31 88 HIS A N 1
ATOM 728 C CA . HIS A 1 88 ? 38.199 -4.541 -39.439 1.00 64.31 88 HIS A CA 1
ATOM 729 C C . HIS A 1 88 ? 36.752 -4.088 -39.676 1.00 64.31 88 HIS A C 1
ATOM 731 O O . HIS A 1 88 ? 36.310 -3.120 -39.057 1.00 64.31 88 HIS A O 1
ATOM 737 N N . ARG A 1 89 ? 35.990 -4.795 -40.525 1.00 60.59 89 ARG A N 1
ATOM 738 C CA . ARG A 1 89 ? 34.558 -4.524 -40.749 1.00 60.59 89 ARG A CA 1
ATOM 739 C C . ARG A 1 89 ? 33.726 -4.776 -39.498 1.00 60.59 89 ARG A C 1
ATOM 741 O O . ARG A 1 89 ? 32.886 -3.945 -39.178 1.00 60.59 89 ARG A O 1
ATOM 748 N N . CYS A 1 90 ? 33.986 -5.873 -38.788 1.00 68.12 90 CYS A N 1
ATOM 749 C CA . CYS A 1 90 ? 33.294 -6.206 -37.545 1.00 68.12 90 CYS A CA 1
ATOM 750 C C . CYS A 1 90 ? 33.547 -5.126 -36.493 1.00 68.12 90 CYS A C 1
ATOM 752 O O . CYS A 1 90 ? 32.598 -4.492 -36.048 1.00 68.12 90 CYS A O 1
ATOM 754 N N . ASN A 1 91 ? 34.814 -4.799 -36.221 1.00 75.56 91 ASN A N 1
ATOM 755 C CA . ASN A 1 91 ? 35.167 -3.740 -35.272 1.00 75.56 91 ASN A CA 1
ATOM 756 C C . ASN A 1 91 ? 34.562 -2.380 -35.670 1.00 75.56 91 ASN A C 1
ATOM 758 O O . ASN A 1 91 ? 34.099 -1.627 -34.815 1.00 75.56 91 ASN A O 1
ATOM 762 N N . SER A 1 92 ? 34.519 -2.071 -36.971 1.00 82.19 92 SER A N 1
ATOM 763 C CA . SER A 1 92 ? 33.881 -0.850 -37.482 1.00 82.19 92 SER A CA 1
ATOM 764 C C . SER A 1 92 ? 32.364 -0.853 -37.272 1.00 82.19 92 SER A C 1
ATOM 766 O O . SER A 1 92 ? 31.793 0.192 -36.964 1.00 82.19 92 SER A O 1
ATOM 768 N N . LEU A 1 93 ? 31.709 -2.012 -37.398 1.00 86.81 93 LEU A N 1
ATOM 769 C CA . LEU A 1 93 ? 30.276 -2.178 -37.151 1.00 86.81 93 LEU A CA 1
ATOM 770 C C . LEU A 1 93 ? 29.948 -2.020 -35.660 1.00 86.81 93 LEU A C 1
ATOM 772 O O . LEU A 1 93 ? 28.982 -1.335 -35.328 1.00 86.81 93 LEU A O 1
ATOM 776 N N . HIS A 1 94 ? 30.777 -2.566 -34.760 1.00 85.69 94 HIS A N 1
ATOM 777 C CA . HIS A 1 94 ? 30.648 -2.349 -33.312 1.00 85.69 94 HIS A CA 1
ATOM 778 C C . HIS A 1 94 ? 30.797 -0.870 -32.946 1.00 85.69 94 HIS A C 1
ATOM 780 O O . HIS A 1 94 ? 29.941 -0.336 -32.245 1.00 85.69 94 HIS A O 1
ATOM 786 N N . MET A 1 95 ? 31.816 -0.181 -33.474 1.00 86.12 95 MET A N 1
ATOM 787 C CA . MET A 1 95 ? 32.014 1.255 -33.232 1.00 86.12 95 MET A CA 1
ATOM 788 C C . MET A 1 95 ? 30.878 2.110 -33.808 1.00 86.12 95 MET A C 1
ATOM 790 O O . MET A 1 95 ? 30.459 3.085 -33.181 1.00 86.12 95 MET A O 1
ATOM 794 N N . ALA A 1 96 ? 30.358 1.763 -34.988 1.00 89.25 96 ALA A N 1
ATOM 795 C CA . ALA A 1 96 ? 29.210 2.451 -35.572 1.00 89.25 96 ALA A CA 1
ATOM 796 C C . ALA A 1 96 ? 27.944 2.254 -34.721 1.00 89.25 96 ALA A C 1
ATOM 798 O O . ALA A 1 96 ? 27.208 3.216 -34.500 1.00 89.25 96 ALA A O 1
ATOM 799 N N . ALA A 1 97 ? 27.725 1.043 -34.198 1.00 91.12 97 ALA A N 1
ATOM 800 C CA . ALA A 1 97 ? 26.634 0.735 -33.276 1.00 91.12 97 ALA A CA 1
ATOM 801 C C . ALA A 1 97 ? 26.787 1.426 -31.915 1.00 91.12 97 ALA A C 1
ATOM 803 O O . ALA A 1 97 ? 25.787 1.848 -31.349 1.00 91.12 97 ALA A O 1
ATOM 804 N N . GLU A 1 98 ? 28.006 1.587 -31.399 1.00 89.75 98 GLU A N 1
ATOM 805 C CA . GLU A 1 98 ? 28.282 2.291 -30.138 1.00 89.75 98 GLU A CA 1
ATOM 806 C C . GLU A 1 98 ? 27.996 3.795 -30.243 1.00 89.75 98 GLU A C 1
ATOM 808 O O . GLU A 1 98 ? 27.361 4.381 -29.362 1.00 89.75 98 GLU A O 1
ATOM 813 N N . ASN A 1 99 ? 28.400 4.408 -31.358 1.00 87.12 99 ASN A N 1
ATOM 814 C CA . ASN A 1 99 ? 28.249 5.845 -31.602 1.00 87.12 99 ASN A CA 1
ATOM 815 C C . ASN A 1 99 ? 26.912 6.231 -32.264 1.00 87.12 99 ASN A C 1
ATOM 817 O O . ASN A 1 99 ? 26.662 7.410 -32.497 1.00 87.12 99 ASN A O 1
ATOM 821 N N . GLY A 1 100 ? 26.043 5.265 -32.576 1.00 89.38 100 GLY A N 1
ATOM 822 C CA . GLY A 1 100 ? 24.723 5.532 -33.159 1.00 89.38 100 GLY A CA 1
ATOM 823 C C . GLY A 1 100 ? 24.753 5.949 -34.633 1.00 89.38 100 GLY A C 1
ATOM 824 O O . GLY A 1 100 ? 23.826 6.592 -35.126 1.00 89.38 100 GLY A O 1
ATOM 825 N N . HIS A 1 101 ? 25.812 5.602 -35.366 1.00 90.94 101 HIS A N 1
ATOM 826 C CA . HIS A 1 101 ? 25.999 5.988 -36.765 1.00 90.94 101 HIS A CA 1
ATOM 827 C C . HIS A 1 101 ? 25.225 5.063 -37.718 1.00 90.94 101 HIS A C 1
ATOM 829 O O . HIS A 1 101 ? 25.811 4.261 -38.447 1.00 90.94 101 HIS A O 1
ATOM 835 N N . ALA A 1 102 ? 23.898 5.210 -37.747 1.00 88.06 102 ALA A N 1
ATOM 836 C CA . ALA A 1 102 ? 22.976 4.401 -38.552 1.00 88.06 102 ALA A CA 1
ATOM 837 C C . ALA A 1 102 ? 23.369 4.299 -40.043 1.00 88.06 102 ALA A C 1
ATOM 839 O O . ALA A 1 102 ? 23.336 3.216 -40.620 1.00 88.06 102 ALA A O 1
ATOM 840 N N . ILE A 1 103 ? 23.819 5.400 -40.656 1.00 87.12 103 ILE A N 1
ATOM 841 C CA . ILE A 1 103 ? 24.252 5.423 -42.067 1.00 87.12 103 ILE A CA 1
ATOM 842 C C . ILE A 1 103 ? 25.496 4.548 -42.281 1.00 87.12 103 ILE A C 1
ATOM 844 O O . ILE A 1 103 ? 25.580 3.813 -43.265 1.00 87.12 103 ILE A O 1
ATOM 848 N N . CYS A 1 104 ? 26.455 4.598 -41.351 1.00 84.88 104 CYS A N 1
ATOM 849 C CA . CYS A 1 104 ? 27.648 3.756 -41.408 1.00 84.88 104 CYS A CA 1
ATOM 850 C C . CYS A 1 104 ? 27.282 2.279 -41.249 1.00 84.88 104 CYS A C 1
ATOM 852 O O . CYS A 1 104 ? 27.845 1.449 -41.954 1.00 84.88 104 CYS A O 1
ATOM 854 N N . ILE A 1 105 ? 26.317 1.957 -40.381 1.00 87.25 105 ILE A N 1
ATOM 855 C CA . ILE A 1 105 ? 25.793 0.593 -40.235 1.00 87.25 105 ILE A CA 1
ATOM 856 C C . ILE A 1 105 ? 25.190 0.108 -41.553 1.00 87.25 105 ILE A C 1
ATOM 858 O O . ILE A 1 105 ? 25.612 -0.941 -42.029 1.00 87.25 105 ILE A O 1
ATOM 862 N N . CYS A 1 106 ? 24.294 0.880 -42.187 1.00 86.81 106 CYS A N 1
ATOM 863 C CA . CYS A 1 106 ? 23.742 0.522 -43.500 1.00 86.81 106 CYS A CA 1
ATOM 864 C C . CYS A 1 106 ? 24.854 0.205 -44.497 1.00 86.81 106 CYS A C 1
ATOM 866 O O . CYS A 1 106 ? 24.865 -0.860 -45.106 1.00 86.81 106 CYS A O 1
ATOM 868 N N . LYS A 1 107 ? 25.842 1.101 -44.609 1.00 85.50 107 LYS A N 1
ATOM 869 C CA . LYS A 1 107 ? 26.905 0.941 -45.598 1.00 85.50 107 LYS A CA 1
ATOM 870 C C . LYS A 1 107 ? 27.798 -0.272 -45.324 1.00 85.50 107 LYS A C 1
ATOM 872 O O . LYS A 1 107 ? 28.217 -0.945 -46.260 1.00 85.50 107 LYS A O 1
ATOM 877 N N . LEU A 1 108 ? 28.100 -0.546 -44.056 1.00 84.38 108 LEU A N 1
ATOM 878 C CA . LEU A 1 108 ? 28.898 -1.705 -43.654 1.00 84.38 108 LEU A CA 1
ATOM 879 C C . LEU A 1 108 ? 28.152 -3.021 -43.912 1.00 84.38 108 LEU A C 1
ATOM 881 O O . LEU A 1 108 ? 28.776 -3.992 -44.338 1.00 84.38 108 LEU A O 1
ATOM 885 N N . LEU A 1 109 ? 26.835 -3.046 -43.697 1.00 85.75 109 LEU A N 1
ATOM 886 C CA . LEU A 1 109 ? 25.987 -4.203 -43.990 1.00 85.75 109 LEU A CA 1
ATOM 887 C C . LEU A 1 109 ? 25.852 -4.434 -45.503 1.00 85.75 109 LEU A C 1
ATOM 889 O O . LEU A 1 109 ? 26.018 -5.568 -45.946 1.00 85.75 109 LEU A O 1
ATOM 893 N N . ASP A 1 110 ? 25.676 -3.372 -46.301 1.00 85.19 110 ASP A N 1
ATOM 894 C CA . ASP A 1 110 ? 25.684 -3.440 -47.774 1.00 85.19 110 ASP A CA 1
ATOM 895 C C . ASP A 1 110 ? 27.007 -4.007 -48.318 1.00 85.19 110 ASP A C 1
ATOM 897 O O . ASP A 1 110 ? 27.032 -4.736 -49.311 1.00 85.19 110 ASP A O 1
ATOM 901 N N . ASP A 1 111 ? 28.124 -3.699 -47.652 1.00 83.38 111 ASP A N 1
ATOM 902 C CA . ASP A 1 111 ? 29.457 -4.205 -47.994 1.00 83.38 111 ASP A CA 1
ATOM 903 C C . ASP A 1 111 ? 29.705 -5.651 -47.487 1.00 83.38 111 ASP A C 1
ATOM 905 O O . ASP A 1 111 ? 30.805 -6.199 -47.661 1.00 83.38 111 ASP A O 1
ATOM 909 N N . GLY A 1 112 ? 28.692 -6.288 -46.886 1.00 80.81 112 GLY A N 1
ATOM 910 C CA . GLY A 1 112 ? 28.695 -7.682 -46.443 1.00 80.81 112 GLY A CA 1
ATOM 911 C C . GLY A 1 112 ? 29.291 -7.913 -45.053 1.00 80.81 112 GLY A C 1
ATOM 912 O O . GLY A 1 112 ? 29.878 -8.970 -44.820 1.00 80.81 112 GLY A O 1
ATOM 913 N N . ALA A 1 113 ? 29.227 -6.936 -44.141 1.00 82.62 113 ALA A N 1
ATOM 914 C CA . ALA A 1 113 ? 29.603 -7.158 -42.744 1.00 82.62 113 ALA A CA 1
ATOM 915 C C . ALA A 1 113 ? 28.638 -8.144 -42.065 1.00 82.62 113 ALA A C 1
ATOM 917 O O . ALA A 1 113 ? 27.422 -8.032 -42.200 1.00 82.62 113 ALA A O 1
ATOM 918 N N . ASN A 1 114 ? 29.179 -9.095 -41.302 1.00 84.88 114 ASN A N 1
ATOM 919 C CA . ASN A 1 114 ? 28.363 -10.027 -40.534 1.00 84.88 114 ASN A CA 1
ATOM 920 C C . ASN A 1 114 ? 27.738 -9.313 -39.320 1.00 84.88 114 ASN A C 1
ATOM 922 O O . ASN A 1 114 ? 28.438 -8.738 -38.485 1.00 84.88 114 ASN A O 1
ATOM 926 N N . VAL A 1 115 ? 26.408 -9.356 -39.248 1.00 88.38 115 VAL A N 1
ATOM 927 C CA . VAL A 1 115 ? 25.583 -8.594 -38.305 1.00 88.38 115 VAL A CA 1
ATOM 928 C C . VAL A 1 115 ? 25.640 -9.119 -36.860 1.00 88.38 115 VAL A C 1
ATOM 930 O O . VAL A 1 115 ? 25.465 -8.342 -35.923 1.00 88.38 115 VAL A O 1
ATOM 933 N N . ASP A 1 116 ? 25.954 -10.405 -36.669 1.00 88.50 116 ASP A N 1
ATOM 934 C CA . ASP A 1 116 ? 25.871 -11.100 -35.373 1.00 88.50 116 ASP A CA 1
ATOM 935 C C . ASP A 1 116 ? 27.241 -11.358 -34.718 1.00 88.50 116 ASP A C 1
ATOM 937 O O . ASP A 1 116 ? 27.341 -12.063 -33.711 1.00 88.50 116 ASP A O 1
ATOM 941 N N . VAL A 1 117 ? 28.324 -10.789 -35.256 1.00 84.38 117 VAL A N 1
ATOM 942 C CA . VAL A 1 117 ? 29.678 -11.045 -34.738 1.00 84.38 117 VAL A CA 1
ATOM 943 C C . VAL A 1 117 ? 29.847 -10.446 -33.340 1.00 84.38 117 VAL A C 1
ATOM 945 O O . VAL A 1 117 ? 29.687 -9.238 -33.177 1.00 84.38 117 VAL A O 1
ATOM 948 N N . PRO A 1 118 ? 30.213 -11.227 -32.310 1.00 84.12 118 PRO A N 1
ATOM 949 C CA . PRO A 1 118 ? 30.502 -10.675 -30.993 1.00 84.12 118 PRO A CA 1
ATOM 950 C C . PRO A 1 118 ? 31.838 -9.917 -30.993 1.00 84.12 118 PRO A C 1
ATOM 952 O O . PRO A 1 118 ? 32.827 -10.380 -31.560 1.00 84.12 118 PRO A O 1
ATOM 955 N N . ASP A 1 119 ? 31.879 -8.766 -30.323 1.00 81.44 119 ASP A N 1
ATOM 956 C CA . ASP A 1 119 ? 33.114 -8.025 -30.071 1.00 81.44 119 ASP A CA 1
ATOM 957 C C . ASP A 1 119 ? 34.082 -8.874 -29.238 1.00 81.44 119 ASP A C 1
ATOM 959 O O . ASP A 1 119 ? 33.710 -9.502 -28.243 1.00 81.44 119 ASP A O 1
ATOM 963 N N . VAL A 1 120 ? 35.349 -8.874 -29.644 1.00 75.56 120 VAL A N 1
ATOM 964 C CA . VAL A 1 120 ? 36.388 -9.735 -29.067 1.00 75.56 120 VAL A CA 1
ATOM 965 C C . VAL A 1 120 ? 36.750 -9.378 -27.625 1.00 75.56 120 VAL A C 1
ATOM 967 O O . VAL A 1 120 ? 37.229 -10.239 -26.891 1.00 75.56 120 VAL A O 1
ATOM 970 N N . ASN A 1 121 ? 36.529 -8.131 -27.200 1.00 73.69 121 ASN A N 1
ATOM 971 C CA . ASN A 1 121 ? 36.936 -7.652 -25.881 1.00 73.69 121 ASN A CA 1
ATOM 972 C C . ASN A 1 121 ? 35.821 -7.823 -24.848 1.00 73.69 121 ASN A C 1
ATOM 974 O O . ASN A 1 121 ? 36.068 -8.200 -23.703 1.00 73.69 121 ASN A O 1
ATOM 978 N N . ASN A 1 122 ? 34.583 -7.514 -25.233 1.00 74.88 122 ASN A N 1
ATOM 979 C CA . ASN A 1 122 ? 33.453 -7.447 -24.312 1.00 74.88 122 ASN A CA 1
ATOM 980 C C . ASN A 1 122 ? 32.374 -8.515 -24.580 1.00 74.88 122 ASN A C 1
ATOM 982 O O . ASN A 1 122 ? 31.500 -8.711 -23.725 1.00 74.88 122 ASN A O 1
ATOM 986 N N . GLY A 1 123 ? 32.448 -9.231 -25.706 1.00 83.25 123 GLY A N 1
ATOM 987 C CA . GLY A 1 123 ? 31.540 -10.313 -26.082 1.00 83.25 123 GLY A CA 1
ATOM 988 C C . GLY A 1 123 ? 30.148 -9.859 -26.532 1.00 83.25 123 GLY A C 1
ATOM 989 O O . GLY A 1 123 ? 29.249 -10.698 -26.583 1.00 83.25 123 GLY A O 1
ATOM 990 N N . PHE A 1 124 ? 29.928 -8.561 -26.783 1.00 86.56 124 PHE A N 1
ATOM 991 C CA . PHE A 1 124 ? 28.640 -8.000 -27.217 1.00 86.56 124 PHE A CA 1
ATOM 992 C C . PHE A 1 124 ? 28.522 -8.010 -28.744 1.00 86.56 124 PHE A C 1
ATOM 994 O O . PHE A 1 124 ? 29.454 -7.637 -29.446 1.00 86.56 124 PHE A O 1
ATOM 1001 N N . THR A 1 125 ? 27.355 -8.385 -29.266 1.00 91.31 125 THR A N 1
ATOM 1002 C CA . THR A 1 125 ? 27.021 -8.208 -30.688 1.00 91.31 125 THR A CA 1
ATOM 1003 C C . THR A 1 125 ? 26.752 -6.726 -30.993 1.00 91.31 125 THR A C 1
ATOM 1005 O O . THR A 1 125 ? 26.435 -5.968 -30.066 1.00 91.31 125 THR A O 1
ATOM 1008 N N . PRO A 1 126 ? 26.811 -6.283 -32.265 1.00 91.56 126 PRO A N 1
ATOM 1009 C CA . PRO A 1 126 ? 26.433 -4.923 -32.647 1.00 91.56 126 PRO A CA 1
ATOM 1010 C C . PRO A 1 126 ? 25.028 -4.558 -32.159 1.00 91.56 126 PRO A C 1
ATOM 1012 O O . PRO A 1 126 ? 24.817 -3.452 -31.661 1.00 91.56 126 PRO A O 1
ATOM 1015 N N . LEU A 1 127 ? 24.089 -5.512 -32.201 1.00 94.50 127 LEU A N 1
ATOM 1016 C CA . LEU A 1 127 ? 22.730 -5.329 -31.691 1.00 94.50 127 LEU A CA 1
ATOM 1017 C C . LEU A 1 127 ? 22.709 -5.096 -30.173 1.00 94.50 127 LEU A C 1
ATOM 1019 O O . LEU A 1 127 ? 22.049 -4.170 -29.702 1.00 94.50 127 LEU A O 1
ATOM 1023 N N . CYS A 1 128 ? 23.473 -5.872 -29.400 1.00 92.69 128 CYS A N 1
ATOM 1024 C CA . CYS A 1 128 ? 23.593 -5.669 -27.958 1.00 92.69 128 CYS A CA 1
ATOM 1025 C C . CYS A 1 128 ? 24.252 -4.320 -27.600 1.00 92.69 128 CYS A C 1
ATOM 1027 O O . CYS A 1 128 ? 23.904 -3.724 -26.578 1.00 92.69 128 CYS A O 1
ATOM 1029 N N . ILE A 1 129 ? 25.194 -3.831 -28.416 1.00 91.94 129 ILE A N 1
ATOM 1030 C CA . ILE A 1 129 ? 25.816 -2.508 -28.244 1.00 91.94 129 ILE A CA 1
ATOM 1031 C C . ILE A 1 129 ? 24.793 -1.405 -28.541 1.00 91.94 129 ILE A C 1
ATOM 1033 O O . ILE A 1 129 ? 24.558 -0.553 -27.684 1.00 91.94 129 ILE A O 1
ATOM 1037 N N . ALA A 1 130 ? 24.113 -1.457 -29.688 1.00 95.31 130 ALA A N 1
ATOM 1038 C CA . ALA A 1 130 ? 23.080 -0.482 -30.041 1.00 95.31 130 ALA A CA 1
ATOM 1039 C C . ALA A 1 130 ? 21.967 -0.420 -28.974 1.00 95.31 130 ALA A C 1
ATOM 1041 O O . ALA A 1 130 ? 21.582 0.667 -28.537 1.00 95.31 130 ALA A O 1
ATOM 1042 N N . ALA A 1 131 ? 21.523 -1.580 -28.475 1.00 95.69 131 ALA A N 1
ATOM 1043 C CA . ALA A 1 131 ? 20.534 -1.691 -27.403 1.00 95.69 131 ALA A CA 1
ATOM 1044 C C . ALA A 1 131 ? 21.029 -1.151 -26.049 1.00 95.69 131 ALA A C 1
ATOM 1046 O O . ALA A 1 131 ? 20.231 -0.622 -25.281 1.00 95.69 131 ALA A O 1
ATOM 1047 N N . ARG A 1 132 ? 22.330 -1.251 -25.734 1.00 93.56 132 ARG A N 1
ATOM 1048 C CA . ARG A 1 132 ? 22.926 -0.663 -24.517 1.00 93.56 132 ARG A CA 1
ATOM 1049 C C . ARG A 1 132 ? 22.907 0.860 -24.549 1.00 93.56 132 ARG A C 1
ATOM 1051 O O . ARG A 1 132 ? 22.654 1.486 -23.519 1.00 93.56 132 ARG A O 1
ATOM 1058 N N . HIS A 1 133 ? 23.224 1.435 -25.703 1.00 91.94 133 HIS A N 1
ATOM 1059 C CA . HIS A 1 133 ? 23.360 2.880 -25.869 1.00 91.94 133 HIS A CA 1
ATOM 1060 C C . HIS A 1 133 ? 22.048 3.572 -26.264 1.00 91.94 133 HIS A C 1
ATOM 1062 O O . HIS A 1 133 ? 21.979 4.794 -26.209 1.00 91.94 133 HIS A O 1
ATOM 1068 N N . GLY A 1 134 ? 20.994 2.808 -26.572 1.00 94.25 134 GLY A N 1
ATOM 1069 C CA . GLY A 1 134 ? 19.660 3.344 -26.853 1.00 94.25 134 GLY A CA 1
ATOM 1070 C C . GLY A 1 134 ? 19.471 3.815 -28.292 1.00 94.25 134 GLY A C 1
ATOM 1071 O O . GLY A 1 134 ? 18.563 4.592 -28.574 1.00 94.25 134 GLY A O 1
ATOM 1072 N N . HIS A 1 135 ? 20.312 3.353 -29.218 1.00 96.38 135 HIS A N 1
ATOM 1073 C CA . HIS A 1 135 ? 20.284 3.789 -30.612 1.00 96.38 135 HIS A CA 1
ATOM 1074 C C . HIS A 1 135 ? 19.203 3.042 -31.400 1.00 96.38 135 HIS A C 1
ATOM 1076 O O . HIS A 1 135 ? 19.502 2.128 -32.169 1.00 96.38 135 HIS A O 1
ATOM 1082 N N . ALA A 1 136 ? 17.939 3.433 -31.220 1.00 95.50 136 ALA A N 1
ATOM 1083 C CA . ALA A 1 136 ? 16.773 2.765 -31.811 1.00 95.50 136 ALA A CA 1
ATOM 1084 C C . ALA A 1 136 ? 16.860 2.619 -33.343 1.00 95.50 136 ALA A C 1
ATOM 1086 O O . ALA A 1 136 ? 16.564 1.554 -33.882 1.00 95.50 136 ALA A O 1
ATOM 1087 N N . ALA A 1 137 ? 17.359 3.641 -34.049 1.00 94.19 137 ALA A N 1
ATOM 1088 C CA . ALA A 1 137 ? 17.584 3.569 -35.495 1.00 94.19 137 ALA A CA 1
ATOM 1089 C C . ALA A 1 137 ? 18.597 2.474 -35.878 1.00 94.19 137 ALA A C 1
ATOM 1091 O O . ALA A 1 137 ? 18.384 1.740 -36.839 1.00 94.19 137 ALA A O 1
ATOM 1092 N N . CYS A 1 138 ? 19.672 2.321 -35.099 1.00 94.44 138 CYS A N 1
ATOM 1093 C CA . CYS A 1 138 ? 20.663 1.267 -35.312 1.00 94.44 138 CYS A CA 1
ATOM 1094 C C . CYS A 1 138 ? 20.075 -0.116 -35.006 1.00 94.44 138 CYS A C 1
ATOM 1096 O O . CYS A 1 138 ? 20.295 -1.046 -35.774 1.00 94.44 138 CYS A O 1
ATOM 1098 N N . VAL A 1 139 ? 19.285 -0.246 -33.933 1.00 96.62 139 VAL A N 1
ATOM 1099 C CA . VAL A 1 139 ? 18.563 -1.486 -33.596 1.00 96.62 139 VAL A CA 1
ATOM 1100 C C . VAL A 1 139 ? 17.631 -1.899 -34.737 1.00 96.62 139 VAL A C 1
ATOM 1102 O O . VAL A 1 139 ? 17.686 -3.042 -35.176 1.00 96.62 139 VAL A O 1
ATOM 1105 N N . SER A 1 140 ? 16.834 -0.966 -35.262 1.00 96.00 140 SER A N 1
ATOM 1106 C CA . SER A 1 140 ? 15.921 -1.215 -36.385 1.00 96.00 140 SER A CA 1
ATOM 1107 C C . SER A 1 140 ? 16.660 -1.709 -37.635 1.00 96.00 140 SER A C 1
ATOM 1109 O O . SER A 1 140 ? 16.280 -2.721 -38.219 1.00 96.00 140 SER A O 1
ATOM 1111 N N . LEU A 1 141 ? 17.763 -1.050 -38.006 1.00 93.50 141 LEU A N 1
ATOM 1112 C CA . LEU A 1 141 ? 18.569 -1.432 -39.171 1.00 93.50 141 LEU A CA 1
ATOM 1113 C C . LEU A 1 141 ? 19.241 -2.798 -39.012 1.00 93.50 141 LEU A C 1
ATOM 1115 O O . LEU A 1 141 ? 19.234 -3.593 -39.947 1.00 93.50 141 LEU A O 1
ATOM 1119 N N . LEU A 1 142 ? 19.801 -3.083 -37.835 1.00 93.38 142 LEU A N 1
ATOM 1120 C CA . LEU A 1 142 ? 20.435 -4.371 -37.554 1.00 93.38 142 LEU A CA 1
ATOM 1121 C C . LEU A 1 142 ? 19.403 -5.509 -37.601 1.00 93.38 142 LEU A C 1
ATOM 1123 O O . LEU A 1 142 ? 19.661 -6.534 -38.226 1.00 93.38 142 LEU A O 1
ATOM 1127 N N . LEU A 1 143 ? 18.213 -5.315 -37.021 1.00 95.00 143 LEU A N 1
ATOM 1128 C CA . LEU A 1 143 ? 17.115 -6.287 -37.097 1.00 95.00 143 LEU A CA 1
ATOM 1129 C C . LEU A 1 143 ? 16.622 -6.485 -38.539 1.00 95.00 143 LEU A C 1
ATOM 1131 O O . LEU A 1 143 ? 16.425 -7.619 -38.966 1.00 95.00 143 LEU A O 1
ATOM 1135 N N . ALA A 1 144 ? 16.483 -5.405 -39.316 1.00 92.94 144 ALA A N 1
ATOM 1136 C CA . ALA A 1 144 ? 16.105 -5.478 -40.730 1.00 92.94 144 ALA A CA 1
ATOM 1137 C C . ALA A 1 144 ? 17.142 -6.231 -41.585 1.00 92.94 144 ALA A C 1
ATOM 1139 O O . ALA A 1 144 ? 16.778 -6.878 -42.564 1.00 92.94 144 ALA A O 1
ATOM 1140 N N . ALA A 1 145 ? 18.418 -6.185 -41.194 1.00 90.62 145 ALA A N 1
ATOM 1141 C CA . ALA A 1 145 ? 19.503 -6.940 -41.817 1.00 90.62 145 ALA A CA 1
ATOM 1142 C C . ALA A 1 145 ? 19.617 -8.397 -41.327 1.00 90.62 145 ALA A C 1
ATOM 1144 O O . ALA A 1 145 ? 20.542 -9.104 -41.725 1.00 90.62 145 ALA A O 1
ATOM 1145 N N . GLY A 1 146 ? 18.684 -8.859 -40.487 1.00 90.31 146 GLY A N 1
ATOM 1146 C CA . GLY A 1 146 ? 18.618 -10.242 -40.019 1.00 90.31 146 GLY A CA 1
ATOM 1147 C C . GLY A 1 146 ? 19.420 -10.534 -38.750 1.00 90.31 146 GLY A C 1
ATOM 1148 O O . GLY A 1 146 ? 19.713 -11.701 -38.505 1.00 90.31 146 GLY A O 1
ATOM 1149 N N . ALA A 1 147 ? 19.770 -9.519 -37.949 1.00 93.12 147 ALA A N 1
ATOM 1150 C CA . ALA A 1 147 ? 20.381 -9.739 -36.637 1.00 93.12 147 ALA A CA 1
ATOM 1151 C C . ALA A 1 147 ? 19.493 -10.616 -35.749 1.00 93.12 147 ALA A C 1
ATOM 1153 O O . ALA A 1 147 ? 18.285 -10.383 -35.636 1.00 93.12 147 ALA A O 1
ATOM 1154 N N . ASN A 1 148 ? 20.096 -11.576 -35.055 1.00 92.00 148 ASN A N 1
ATOM 1155 C CA . ASN A 1 148 ? 19.366 -12.413 -34.115 1.00 92.00 148 ASN A CA 1
ATOM 1156 C C . ASN A 1 148 ? 19.038 -11.630 -32.828 1.00 92.00 148 ASN A C 1
ATOM 1158 O O . ASN A 1 148 ? 19.917 -11.326 -32.016 1.00 92.00 148 ASN A O 1
ATOM 1162 N N . ALA A 1 149 ? 17.749 -11.341 -32.624 1.00 92.56 149 ALA A N 1
ATOM 1163 C CA . ALA A 1 149 ? 17.244 -10.557 -31.496 1.00 92.56 149 ALA A CA 1
ATOM 1164 C C . ALA A 1 149 ? 17.464 -11.207 -30.116 1.00 92.56 149 ALA A C 1
ATOM 1166 O O . ALA A 1 149 ? 17.476 -10.500 -29.105 1.00 92.56 149 ALA A O 1
ATOM 1167 N N . ASP A 1 150 ? 17.692 -12.522 -30.081 1.00 91.62 150 ASP A N 1
ATOM 1168 C CA . ASP A 1 150 ? 17.855 -13.314 -28.860 1.00 91.62 150 ASP A CA 1
ATOM 1169 C C . ASP A 1 150 ? 19.302 -13.729 -28.590 1.00 91.62 150 ASP A C 1
ATOM 1171 O O . ASP A 1 150 ? 19.579 -14.336 -27.555 1.00 91.62 150 ASP A O 1
ATOM 1175 N N . LEU A 1 151 ? 20.242 -13.393 -29.481 1.00 89.94 151 LEU A N 1
ATOM 1176 C CA . LEU A 1 151 ? 21.637 -13.810 -29.360 1.00 89.94 151 LEU A CA 1
ATOM 1177 C C . LEU A 1 151 ? 22.290 -13.160 -28.126 1.00 89.94 151 LEU A C 1
ATOM 1179 O O . LEU A 1 151 ? 22.503 -11.941 -28.107 1.00 89.94 151 LEU A O 1
ATOM 1183 N N . PRO A 1 152 ? 22.621 -13.934 -27.075 1.00 87.38 152 PRO A N 1
ATOM 1184 C CA . PRO A 1 152 ? 23.158 -13.360 -25.858 1.00 87.38 152 PRO A CA 1
ATOM 1185 C C . PRO A 1 152 ? 24.641 -13.026 -26.012 1.00 87.38 152 PRO A C 1
ATOM 1187 O O . PRO A 1 152 ? 25.379 -13.654 -26.771 1.00 87.38 152 PRO A O 1
ATOM 1190 N N . ASN A 1 153 ? 25.110 -12.062 -25.221 1.00 85.75 153 ASN A N 1
ATOM 1191 C CA . ASN A 1 153 ? 26.534 -11.780 -25.144 1.00 85.75 153 ASN A CA 1
ATOM 1192 C C . ASN A 1 153 ? 27.312 -12.991 -24.584 1.00 85.75 153 ASN A C 1
ATOM 1194 O O . ASN A 1 153 ? 26.847 -13.694 -23.683 1.00 85.75 153 ASN A O 1
ATOM 1198 N N . VAL A 1 154 ? 28.530 -13.202 -25.080 1.00 82.81 154 VAL A N 1
ATOM 1199 C CA . VAL A 1 154 ? 29.328 -14.402 -24.758 1.00 82.81 154 VAL A CA 1
ATOM 1200 C C . VAL A 1 154 ? 29.722 -14.446 -23.278 1.00 82.81 154 VAL A C 1
ATOM 1202 O O . VAL A 1 154 ? 29.743 -15.505 -22.659 1.00 82.81 154 VAL A O 1
ATOM 1205 N N . ASN A 1 155 ? 29.998 -13.281 -22.689 1.00 81.56 155 ASN A N 1
ATOM 1206 C CA . ASN A 1 155 ? 30.563 -13.198 -21.345 1.00 81.56 155 ASN A CA 1
ATOM 1207 C C . ASN A 1 155 ? 29.536 -13.461 -20.232 1.00 81.56 155 ASN A C 1
ATOM 1209 O O . ASN A 1 155 ? 29.840 -14.158 -19.267 1.00 81.56 155 ASN A O 1
ATOM 1213 N N . ASN A 1 156 ? 28.324 -12.904 -20.344 1.00 81.56 156 ASN A N 1
ATOM 1214 C CA . ASN A 1 156 ? 27.364 -12.865 -19.232 1.00 81.56 156 ASN A CA 1
ATOM 1215 C C . ASN A 1 156 ? 25.984 -13.443 -19.588 1.00 81.56 156 ASN A C 1
ATOM 1217 O O . ASN A 1 156 ? 25.113 -13.493 -18.720 1.00 81.56 156 ASN A O 1
ATOM 1221 N N . GLY A 1 157 ? 25.748 -13.851 -20.835 1.00 86.94 157 GLY A N 1
ATOM 1222 C CA . GLY A 1 157 ? 24.444 -14.321 -21.298 1.00 86.94 157 GLY A CA 1
ATOM 1223 C C . GLY A 1 157 ? 23.392 -13.212 -21.481 1.00 86.94 157 GLY A C 1
ATOM 1224 O O . GLY A 1 157 ? 22.205 -13.502 -21.538 1.00 86.94 157 GLY A O 1
ATOM 1225 N N . PHE A 1 158 ? 23.772 -11.931 -21.509 1.00 89.00 158 PHE A N 1
ATOM 1226 C CA . PHE A 1 158 ? 22.811 -10.832 -21.653 1.00 89.00 158 PHE A CA 1
ATOM 1227 C C . PHE A 1 158 ? 22.267 -10.750 -23.084 1.00 89.00 158 PHE A C 1
ATOM 1229 O O . PHE A 1 158 ? 23.036 -10.478 -24.004 1.00 89.00 158 PHE A O 1
ATOM 1236 N N . THR A 1 159 ? 20.952 -10.911 -23.252 1.00 91.88 159 THR A N 1
ATOM 1237 C CA . THR A 1 159 ? 20.252 -10.658 -24.522 1.00 91.88 159 THR A CA 1
ATOM 1238 C C . THR A 1 159 ? 20.111 -9.156 -24.800 1.00 91.88 159 THR A C 1
ATOM 1240 O O . THR A 1 159 ? 20.095 -8.359 -23.848 1.00 91.88 159 THR A O 1
ATOM 1243 N N . PRO A 1 160 ? 19.957 -8.739 -26.073 1.00 93.81 160 PRO A N 1
ATOM 1244 C CA . PRO A 1 160 ? 19.667 -7.350 -26.432 1.00 93.81 160 PRO A CA 1
ATOM 1245 C C . PRO A 1 160 ? 18.489 -6.763 -25.643 1.00 93.81 160 PRO A C 1
ATOM 1247 O O . PRO A 1 160 ? 18.582 -5.647 -25.126 1.00 93.81 160 PRO A O 1
ATOM 1250 N N . LEU A 1 161 ? 17.411 -7.539 -25.472 1.00 93.62 161 LEU A N 1
ATOM 1251 C CA . LEU A 1 161 ? 16.212 -7.110 -24.750 1.00 93.62 161 LEU A CA 1
ATOM 1252 C C . LEU A 1 161 ? 16.487 -6.872 -23.258 1.00 93.62 161 LEU A C 1
ATOM 1254 O O . LEU A 1 161 ? 16.093 -5.840 -22.708 1.00 93.62 161 LEU A O 1
ATOM 1258 N N . TYR A 1 162 ? 17.217 -7.783 -22.604 1.00 90.81 162 TYR A N 1
ATOM 1259 C CA . TYR A 1 162 ? 17.618 -7.618 -21.205 1.00 90.81 162 TYR A CA 1
ATOM 1260 C C . TYR A 1 162 ? 18.503 -6.376 -21.012 1.00 90.81 162 TYR A C 1
ATOM 1262 O O . TYR A 1 162 ? 18.373 -5.657 -20.017 1.00 90.81 162 TYR A O 1
ATOM 1270 N N . ILE A 1 163 ? 19.406 -6.102 -21.959 1.00 91.81 163 ILE A N 1
ATOM 1271 C CA . ILE A 1 163 ? 20.287 -4.927 -21.934 1.00 91.81 163 ILE A CA 1
ATOM 1272 C C . ILE A 1 163 ? 19.469 -3.642 -22.067 1.00 91.81 163 ILE A C 1
ATOM 1274 O O . ILE A 1 163 ? 19.634 -2.743 -21.240 1.00 91.81 163 ILE A O 1
ATOM 1278 N N . ALA A 1 164 ? 18.563 -3.569 -23.043 1.00 95.06 164 ALA A N 1
ATOM 1279 C CA . ALA A 1 164 ? 17.712 -2.401 -23.243 1.00 95.06 164 ALA A CA 1
ATOM 1280 C C . ALA A 1 164 ? 16.879 -2.091 -21.983 1.00 95.06 164 ALA A C 1
ATOM 1282 O O . ALA A 1 164 ? 16.876 -0.954 -21.512 1.00 95.06 164 ALA A O 1
ATOM 1283 N N . ALA A 1 165 ? 16.293 -3.112 -21.345 1.00 92.88 165 ALA A N 1
ATOM 1284 C CA . ALA A 1 165 ? 15.557 -2.956 -20.085 1.00 92.88 165 ALA A CA 1
ATOM 1285 C C . ALA A 1 165 ? 16.443 -2.549 -18.899 1.00 92.88 165 ALA A C 1
ATOM 1287 O O . ALA A 1 165 ? 16.020 -1.796 -18.021 1.00 92.88 165 ALA A O 1
ATOM 1288 N N . ARG A 1 166 ? 17.693 -3.027 -18.853 1.00 90.88 166 ARG A N 1
ATOM 1289 C CA . ARG A 1 166 ? 18.665 -2.649 -17.818 1.00 90.88 166 ARG A CA 1
ATOM 1290 C C . ARG A 1 166 ? 19.108 -1.193 -17.921 1.00 90.88 166 ARG A C 1
ATOM 1292 O O . ARG A 1 166 ? 19.474 -0.635 -16.888 1.00 90.88 166 ARG A O 1
ATOM 1299 N N . HIS A 1 167 ? 19.097 -0.621 -19.120 1.00 92.31 167 HIS A N 1
ATOM 1300 C CA . HIS A 1 167 ? 19.542 0.747 -19.389 1.00 92.31 167 HIS A CA 1
ATOM 1301 C C . HIS A 1 167 ? 18.396 1.743 -19.632 1.00 92.31 167 HIS A C 1
ATOM 1303 O O . HIS A 1 167 ? 18.656 2.939 -19.706 1.00 92.31 167 HIS A O 1
ATOM 1309 N N . GLY A 1 168 ? 17.143 1.278 -19.677 1.00 94.31 168 GLY A N 1
ATOM 1310 C CA . GLY A 1 168 ? 15.959 2.139 -19.737 1.00 94.31 168 GLY A CA 1
ATOM 1311 C C . GLY A 1 168 ? 15.498 2.510 -21.147 1.00 94.31 168 GLY A C 1
ATOM 1312 O O . GLY A 1 168 ? 14.727 3.454 -21.308 1.00 94.31 168 GLY A O 1
ATOM 1313 N N . HIS A 1 169 ? 15.939 1.776 -22.169 1.00 96.19 169 HIS A N 1
ATOM 1314 C CA . HIS A 1 169 ? 15.700 2.111 -23.576 1.00 96.19 169 HIS A CA 1
ATOM 1315 C C . HIS A 1 169 ? 14.413 1.470 -24.105 1.00 96.19 169 HIS A C 1
ATOM 1317 O O . HIS A 1 169 ? 14.449 0.505 -24.869 1.00 96.19 169 HIS A O 1
ATOM 1323 N N . ALA A 1 170 ? 13.265 2.015 -23.695 1.00 94.81 170 ALA A N 1
ATOM 1324 C CA . ALA A 1 170 ? 11.937 1.474 -24.009 1.00 94.81 170 ALA A CA 1
ATOM 1325 C C . ALA A 1 170 ? 11.651 1.363 -25.522 1.00 94.81 170 ALA A C 1
ATOM 1327 O O . ALA A 1 170 ? 11.027 0.401 -25.965 1.00 94.81 170 ALA A O 1
ATOM 1328 N N . GLU A 1 171 ? 12.142 2.303 -26.334 1.00 95.12 171 GLU A N 1
ATOM 1329 C CA . GLU A 1 171 ? 11.978 2.257 -27.794 1.00 95.12 171 GLU A CA 1
ATOM 1330 C C . GLU A 1 171 ? 12.746 1.080 -28.415 1.00 95.12 171 GLU A C 1
ATOM 1332 O O . GLU A 1 171 ? 12.182 0.312 -29.195 1.00 95.12 171 GLU A O 1
ATOM 1337 N N . CYS A 1 172 ? 13.997 0.863 -27.989 1.00 95.81 172 CYS A N 1
ATOM 1338 C CA . CYS A 1 172 ? 14.782 -0.306 -28.392 1.00 95.81 172 CYS A CA 1
ATOM 1339 C C . CYS A 1 172 ? 14.094 -1.610 -27.965 1.00 95.81 172 CYS A C 1
ATOM 1341 O O . CYS A 1 172 ? 14.072 -2.569 -28.731 1.00 95.81 172 CYS A O 1
ATOM 1343 N N . MET A 1 173 ? 13.493 -1.645 -26.770 1.00 95.50 173 MET A N 1
ATOM 1344 C CA . MET A 1 173 ? 12.724 -2.808 -26.318 1.00 95.50 173 MET A CA 1
ATOM 1345 C C . MET A 1 173 ? 11.515 -3.071 -27.208 1.00 95.5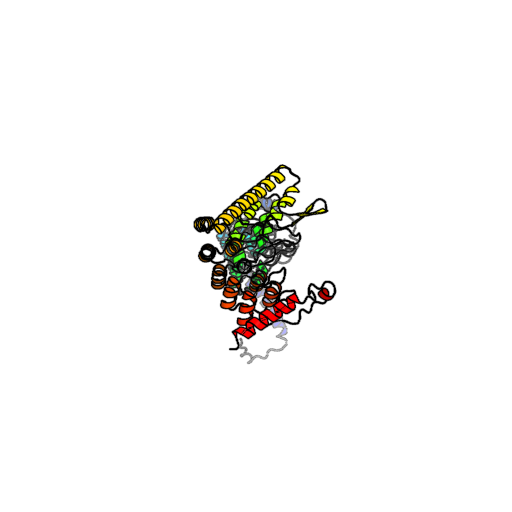0 173 MET A C 1
ATOM 1347 O O . MET A 1 173 ? 11.291 -4.215 -27.584 1.00 95.50 173 MET A O 1
ATOM 1351 N N . ASN A 1 174 ? 10.752 -2.040 -27.577 1.00 93.94 174 ASN A N 1
ATOM 1352 C CA . ASN A 1 174 ? 9.599 -2.216 -28.454 1.00 93.94 174 ASN A CA 1
ATOM 1353 C C . ASN A 1 174 ? 10.010 -2.747 -29.840 1.00 93.94 174 ASN A C 1
ATOM 1355 O O . ASN A 1 174 ? 9.343 -3.634 -30.371 1.00 93.94 174 ASN A O 1
ATOM 1359 N N . LEU A 1 175 ? 11.129 -2.271 -30.400 1.00 94.88 175 LEU A N 1
ATOM 1360 C CA . LEU A 1 175 ? 11.687 -2.800 -31.653 1.00 94.88 175 LEU A CA 1
ATOM 1361 C C . LEU A 1 175 ? 12.103 -4.274 -31.527 1.00 94.88 175 LEU A C 1
ATOM 1363 O O . LEU A 1 175 ? 11.751 -5.091 -32.370 1.00 94.88 175 LEU A O 1
ATOM 1367 N N . LEU A 1 176 ? 12.786 -4.643 -30.443 1.00 94.00 176 LEU A N 1
ATOM 1368 C CA . LEU A 1 176 ? 13.192 -6.031 -30.199 1.00 94.00 176 LEU A CA 1
ATOM 1369 C C . LEU A 1 176 ? 11.984 -6.962 -29.999 1.00 94.00 176 LEU A C 1
ATOM 1371 O O . LEU A 1 176 ? 11.933 -8.047 -30.569 1.00 94.00 176 LEU A O 1
ATOM 1375 N N . LEU A 1 177 ? 10.979 -6.521 -29.239 1.00 91.81 177 LEU A N 1
ATOM 1376 C CA . LEU A 1 177 ? 9.754 -7.286 -28.982 1.00 91.81 177 LEU A CA 1
ATOM 1377 C C . LEU A 1 177 ? 8.898 -7.441 -30.247 1.00 91.81 177 LEU A C 1
ATOM 1379 O O . LEU A 1 177 ? 8.315 -8.497 -30.467 1.00 91.81 177 LEU A O 1
ATOM 1383 N N . THR A 1 178 ? 8.833 -6.415 -31.101 1.00 90.75 178 THR A N 1
ATOM 1384 C CA . THR A 1 178 ? 8.146 -6.508 -32.405 1.00 90.75 178 THR A CA 1
ATOM 1385 C C . THR A 1 178 ? 8.872 -7.419 -33.391 1.00 90.75 178 THR A C 1
ATOM 1387 O O . THR A 1 178 ? 8.210 -8.052 -34.208 1.00 90.75 178 THR A O 1
ATOM 1390 N N . ALA A 1 179 ? 10.196 -7.549 -33.272 1.00 90.12 179 ALA A N 1
ATOM 1391 C CA . ALA A 1 179 ? 10.997 -8.521 -34.015 1.00 90.12 179 ALA A CA 1
ATOM 1392 C C . ALA A 1 179 ? 10.934 -9.955 -33.445 1.00 90.12 179 ALA A C 1
ATOM 1394 O O . ALA A 1 179 ? 11.551 -10.855 -34.008 1.00 90.12 179 ALA A O 1
ATOM 1395 N N . GLY A 1 180 ? 10.179 -10.185 -32.363 1.00 88.00 180 GLY A N 1
ATOM 1396 C CA . GLY A 1 180 ? 9.948 -11.517 -31.799 1.00 88.00 180 GLY A CA 1
ATOM 1397 C C . GLY A 1 180 ? 10.948 -11.967 -30.733 1.00 88.00 180 GLY A C 1
ATOM 1398 O O . GLY A 1 180 ? 11.007 -13.162 -30.467 1.00 88.00 180 GLY A O 1
ATOM 1399 N N . ALA A 1 181 ? 11.705 -11.049 -30.119 1.00 89.81 181 ALA A N 1
ATOM 1400 C CA . ALA A 1 181 ? 12.626 -11.387 -29.030 1.00 89.81 181 ALA A CA 1
ATOM 1401 C C . ALA A 1 181 ? 11.907 -12.057 -27.842 1.00 89.81 181 ALA A C 1
ATOM 1403 O O . ALA A 1 181 ? 10.882 -11.556 -27.361 1.00 89.81 181 ALA A O 1
ATOM 1404 N N . ASP A 1 182 ? 12.472 -13.147 -27.323 1.00 84.69 182 ASP A N 1
ATOM 1405 C CA . ASP A 1 182 ? 11.921 -13.889 -26.192 1.00 84.69 182 ASP A CA 1
ATOM 1406 C C . ASP A 1 182 ? 12.255 -13.210 -24.853 1.00 84.69 182 ASP A C 1
ATOM 1408 O O . ASP A 1 182 ? 13.403 -13.051 -24.426 1.00 84.69 182 ASP A O 1
ATOM 1412 N N . ILE A 1 183 ? 11.198 -12.843 -24.134 1.00 82.62 183 ILE A N 1
ATOM 1413 C CA . ILE A 1 183 ? 11.246 -12.227 -22.804 1.00 82.62 183 ILE A CA 1
ATOM 1414 C C . ILE A 1 183 ? 11.739 -13.169 -21.695 1.00 82.62 183 ILE A C 1
ATOM 1416 O O . ILE A 1 183 ? 12.102 -12.699 -20.612 1.00 82.62 183 ILE A O 1
ATOM 1420 N N . ASN A 1 184 ? 11.706 -14.485 -21.919 1.00 79.31 184 ASN A N 1
ATOM 1421 C CA . ASN A 1 184 ? 12.002 -15.488 -20.896 1.00 79.31 184 ASN A CA 1
ATOM 1422 C C . ASN A 1 184 ? 13.484 -15.873 -20.852 1.00 79.31 184 ASN A C 1
ATOM 1424 O O . ASN A 1 184 ? 13.902 -16.557 -19.913 1.00 79.31 184 ASN A O 1
ATO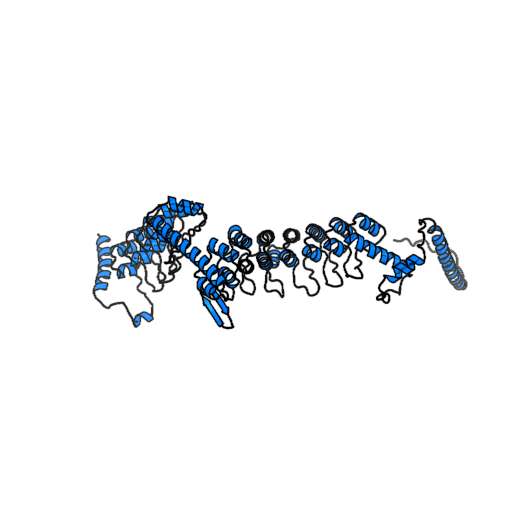M 1428 N N . ILE A 1 185 ? 14.289 -15.431 -21.824 1.00 81.75 185 ILE A N 1
ATOM 1429 C CA . ILE A 1 185 ? 15.718 -15.740 -21.862 1.00 81.75 185 ILE A CA 1
ATOM 1430 C C . ILE A 1 185 ? 16.432 -14.973 -20.748 1.00 81.75 185 ILE A C 1
ATOM 1432 O O . ILE A 1 185 ? 16.513 -13.741 -20.742 1.00 81.75 185 ILE A O 1
ATOM 1436 N N . MET A 1 186 ? 16.972 -15.729 -19.791 1.00 79.81 186 MET A N 1
ATOM 1437 C CA . MET A 1 186 ? 17.695 -15.185 -18.648 1.00 79.81 186 MET A CA 1
ATOM 1438 C C . MET A 1 186 ? 19.213 -15.251 -18.860 1.00 79.81 186 MET A C 1
ATOM 1440 O O . MET A 1 186 ? 19.721 -16.245 -19.377 1.00 79.81 186 MET A O 1
ATOM 1444 N N . PRO A 1 187 ? 19.961 -14.240 -18.390 1.00 82.31 187 PRO A N 1
ATOM 1445 C CA . PRO A 1 187 ? 21.419 -14.253 -18.448 1.00 82.31 187 PRO A CA 1
ATOM 1446 C C . PRO A 1 187 ? 22.065 -15.339 -17.588 1.00 82.31 187 PRO A C 1
ATOM 1448 O O . PRO A 1 187 ? 21.477 -15.800 -16.608 1.00 82.31 187 PRO A O 1
ATOM 1451 N N . ASN A 1 188 ? 23.320 -15.678 -17.886 1.00 78.56 188 ASN A N 1
ATOM 1452 C CA . ASN A 1 188 ? 24.057 -16.745 -17.209 1.00 78.56 188 ASN A CA 1
ATOM 1453 C C . ASN A 1 188 ? 24.131 -16.488 -15.696 1.00 78.56 188 ASN A C 1
ATOM 1455 O O . ASN A 1 188 ? 24.642 -15.463 -15.242 1.00 78.56 188 ASN A O 1
ATOM 1459 N N . GLY A 1 189 ? 23.585 -17.416 -14.904 1.00 67.44 189 GLY A N 1
ATOM 1460 C CA . GLY A 1 189 ? 23.520 -17.303 -13.442 1.00 67.44 189 GLY A CA 1
ATOM 1461 C C . GLY A 1 189 ? 22.604 -16.185 -12.921 1.00 67.44 189 GLY A C 1
ATOM 1462 O O . GLY A 1 189 ? 22.539 -15.957 -11.710 1.00 67.44 189 GLY A O 1
ATOM 1463 N N . SER A 1 190 ? 21.888 -15.476 -13.801 1.00 69.94 190 SER A N 1
ATOM 1464 C CA . SER A 1 190 ? 20.895 -14.481 -13.421 1.00 69.94 190 SER A CA 1
ATOM 1465 C C . SER A 1 190 ? 19.542 -15.141 -13.211 1.00 69.94 190 SER A C 1
ATOM 1467 O O . SER A 1 190 ? 19.029 -15.887 -14.031 1.00 69.94 190 SER A O 1
ATOM 1469 N N . ILE A 1 191 ? 18.940 -14.782 -12.090 1.00 66.94 191 ILE A N 1
ATOM 1470 C CA . ILE A 1 191 ? 17.609 -15.199 -11.650 1.00 66.94 191 ILE A CA 1
ATOM 1471 C C . ILE A 1 191 ? 16.613 -14.033 -11.707 1.00 66.94 191 ILE A C 1
ATOM 1473 O O . ILE A 1 191 ? 15.524 -14.110 -11.152 1.00 66.94 191 ILE A O 1
ATOM 1477 N N . ARG A 1 192 ? 17.011 -12.906 -12.312 1.00 71.75 192 ARG A N 1
ATOM 1478 C CA . ARG A 1 192 ? 16.220 -11.669 -12.355 1.00 71.75 192 ARG A CA 1
ATOM 1479 C C . ARG A 1 192 ? 15.488 -11.561 -13.679 1.00 71.75 192 ARG A C 1
ATOM 1481 O O . ARG A 1 192 ? 16.146 -11.460 -14.709 1.00 71.75 192 ARG A O 1
ATOM 1488 N N . SER A 1 193 ? 14.160 -11.484 -13.617 1.00 80.00 193 SER A N 1
ATOM 1489 C CA . SER A 1 193 ? 13.340 -11.199 -14.792 1.00 80.00 193 SER A CA 1
ATOM 1490 C C . SER A 1 193 ? 13.596 -9.797 -15.344 1.00 80.00 193 SER A C 1
ATOM 1492 O O . SER A 1 193 ? 14.012 -8.888 -14.617 1.00 80.00 193 SER A O 1
ATOM 1494 N N . ILE A 1 194 ? 13.314 -9.613 -16.634 1.00 85.00 194 ILE A N 1
ATOM 1495 C CA . ILE A 1 194 ? 13.463 -8.328 -17.327 1.00 85.00 194 ILE A CA 1
ATOM 1496 C C . ILE A 1 194 ? 12.605 -7.247 -16.642 1.00 85.00 194 ILE A C 1
ATOM 1498 O O . ILE A 1 194 ? 13.102 -6.157 -16.354 1.00 85.00 194 ILE A O 1
ATOM 1502 N N . ILE A 1 195 ? 11.366 -7.592 -16.257 1.00 86.62 195 ILE A N 1
ATOM 1503 C CA . ILE A 1 195 ? 10.470 -6.718 -15.478 1.00 86.62 195 ILE A CA 1
ATOM 1504 C C . ILE A 1 195 ? 11.118 -6.315 -14.150 1.00 86.62 195 ILE A C 1
ATOM 1506 O O . ILE A 1 195 ? 11.127 -5.136 -13.805 1.00 86.62 195 ILE A O 1
ATOM 1510 N N . TYR A 1 196 ? 11.710 -7.261 -13.408 1.00 85.19 196 TYR A N 1
ATOM 1511 C CA . TYR A 1 196 ? 12.371 -6.950 -12.138 1.00 85.19 196 TYR A CA 1
ATOM 1512 C C . TYR A 1 196 ? 13.544 -5.979 -12.319 1.00 85.19 196 TYR A C 1
ATOM 1514 O O . TYR A 1 196 ? 13.759 -5.107 -11.478 1.00 85.19 196 TYR A O 1
ATOM 1522 N N . VAL A 1 197 ? 14.325 -6.116 -13.393 1.00 87.69 197 VAL A N 1
ATOM 1523 C CA . VAL A 1 197 ? 15.464 -5.227 -13.665 1.00 87.69 197 VAL A CA 1
ATOM 1524 C C . VAL A 1 197 ? 14.995 -3.819 -14.032 1.00 87.69 197 VAL A C 1
ATOM 1526 O O . VAL A 1 197 ? 15.524 -2.858 -13.471 1.00 87.69 197 VAL A O 1
ATOM 1529 N N . ALA A 1 198 ? 13.979 -3.696 -14.890 1.00 91.38 198 ALA A N 1
ATOM 1530 C CA . ALA A 1 198 ? 13.368 -2.409 -15.221 1.00 91.38 198 ALA A CA 1
ATOM 1531 C C . ALA A 1 198 ? 12.780 -1.729 -13.968 1.00 91.38 198 ALA A C 1
ATOM 1533 O O . ALA A 1 198 ? 13.068 -0.564 -13.697 1.00 91.38 198 ALA A O 1
ATOM 1534 N N . ALA A 1 199 ? 12.057 -2.491 -13.141 1.00 90.75 199 ALA A N 1
ATOM 1535 C CA . ALA A 1 199 ? 11.484 -2.052 -11.869 1.00 90.75 199 ALA A CA 1
ATOM 1536 C C . ALA A 1 199 ? 12.550 -1.610 -10.854 1.00 90.75 199 ALA A C 1
ATOM 1538 O O . ALA A 1 199 ? 12.419 -0.569 -10.212 1.00 90.75 199 ALA A O 1
ATOM 1539 N N . LYS A 1 200 ? 13.652 -2.360 -10.739 1.00 89.38 200 LYS A N 1
ATOM 1540 C CA . LYS A 1 200 ? 14.770 -2.024 -9.849 1.00 89.38 200 LYS A CA 1
ATOM 1541 C C . LYS A 1 200 ? 15.422 -0.686 -10.209 1.00 89.38 200 LYS A C 1
ATOM 1543 O O . LYS A 1 200 ? 15.892 -0.007 -9.299 1.00 89.38 200 LYS A O 1
ATOM 1548 N N . ASN A 1 201 ? 15.478 -0.339 -11.493 1.00 90.44 201 ASN A N 1
ATOM 1549 C CA . ASN A 1 201 ? 16.102 0.893 -11.982 1.00 90.44 201 ASN A CA 1
ATOM 1550 C C . ASN A 1 201 ? 15.099 2.040 -12.219 1.00 90.44 201 ASN A C 1
ATOM 1552 O O . ASN A 1 201 ? 15.521 3.146 -12.540 1.00 90.44 201 ASN A O 1
ATOM 1556 N N . GLY A 1 202 ? 13.795 1.799 -12.048 1.00 93.06 202 GLY A N 1
ATOM 1557 C CA . GLY A 1 202 ? 12.759 2.833 -12.141 1.00 93.06 202 GLY A CA 1
ATOM 1558 C C . GLY A 1 202 ? 12.303 3.171 -13.558 1.00 93.06 202 GLY A C 1
ATOM 1559 O O . GLY A 1 202 ? 11.773 4.255 -13.790 1.00 93.06 202 GLY A O 1
ATOM 1560 N N . TYR A 1 203 ? 12.488 2.264 -14.517 1.00 94.81 203 TYR A N 1
ATOM 1561 C CA . TYR A 1 203 ? 12.127 2.505 -15.912 1.00 94.81 203 TYR A CA 1
ATOM 1562 C C . TYR A 1 203 ? 10.669 2.127 -16.198 1.00 94.81 203 TYR A C 1
ATOM 1564 O O . TYR A 1 203 ? 10.390 1.074 -16.772 1.00 94.81 203 TYR A O 1
ATOM 1572 N N . ALA A 1 204 ? 9.734 3.006 -15.824 1.00 92.75 204 ALA A N 1
ATOM 1573 C CA . ALA A 1 204 ? 8.294 2.780 -15.997 1.00 92.75 204 ALA A CA 1
ATOM 1574 C C . ALA A 1 204 ? 7.912 2.489 -17.461 1.00 92.75 204 ALA A C 1
ATOM 1576 O O . ALA A 1 204 ? 7.206 1.523 -17.724 1.00 92.75 204 ALA A O 1
ATOM 1577 N N . ALA A 1 205 ? 8.469 3.238 -18.419 1.00 93.31 205 ALA A N 1
ATOM 1578 C CA . ALA A 1 205 ? 8.229 3.018 -19.850 1.00 93.31 205 ALA A CA 1
ATOM 1579 C C . ALA A 1 205 ? 8.723 1.644 -20.350 1.00 93.31 205 ALA A C 1
ATOM 1581 O O . ALA A 1 205 ? 8.149 1.052 -21.261 1.00 93.31 205 ALA A O 1
ATOM 1582 N N . CYS A 1 206 ? 9.788 1.101 -19.752 1.00 92.25 206 CYS A N 1
ATOM 1583 C CA . CYS A 1 206 ? 10.257 -0.253 -20.060 1.00 92.25 206 CYS A CA 1
ATOM 1584 C C . CYS A 1 206 ? 9.296 -1.315 -19.506 1.00 92.25 206 CYS A C 1
ATOM 1586 O O . CYS A 1 206 ? 9.080 -2.347 -20.133 1.00 92.25 206 CYS A O 1
ATOM 1588 N N . ILE A 1 207 ? 8.701 -1.065 -18.335 1.00 90.75 207 ILE A N 1
ATOM 1589 C CA . ILE A 1 207 ? 7.689 -1.950 -17.748 1.00 90.75 207 ILE A CA 1
ATOM 1590 C C . ILE A 1 207 ? 6.435 -1.949 -18.624 1.00 90.75 207 ILE A C 1
ATOM 1592 O O . ILE A 1 207 ? 5.979 -3.020 -19.009 1.00 90.75 207 ILE A O 1
ATOM 1596 N N . THR A 1 208 ? 5.916 -0.777 -19.001 1.00 90.94 208 THR A N 1
ATOM 1597 C CA . THR A 1 208 ? 4.717 -0.685 -19.849 1.00 90.94 208 THR A CA 1
ATOM 1598 C C . THR A 1 208 ? 4.932 -1.342 -21.210 1.00 90.94 208 THR A C 1
ATOM 1600 O O . THR A 1 208 ? 4.123 -2.171 -21.607 1.00 90.94 208 THR A O 1
ATOM 1603 N N . THR A 1 209 ? 6.064 -1.092 -21.877 1.00 91.12 209 THR A N 1
ATOM 1604 C CA . THR A 1 209 ? 6.386 -1.737 -23.167 1.00 91.12 209 THR A CA 1
ATOM 1605 C C . THR A 1 209 ? 6.478 -3.263 -23.079 1.00 91.12 209 THR A C 1
ATOM 1607 O O . THR A 1 209 ? 5.973 -3.947 -23.972 1.00 91.12 209 THR A O 1
ATOM 1610 N N . LEU A 1 210 ? 7.059 -3.820 -22.007 1.00 87.31 210 LEU A N 1
ATOM 1611 C CA . LEU A 1 210 ? 7.061 -5.274 -21.771 1.00 87.31 210 LEU A CA 1
ATOM 1612 C C . LEU A 1 210 ? 5.649 -5.818 -21.579 1.00 87.31 210 LEU A C 1
ATOM 1614 O O . LEU A 1 210 ? 5.297 -6.842 -22.161 1.00 87.31 210 LEU A O 1
ATOM 1618 N N . LEU A 1 211 ? 4.842 -5.137 -20.768 1.00 84.75 211 LEU A N 1
ATOM 1619 C CA . LEU A 1 211 ? 3.471 -5.545 -20.477 1.00 84.75 211 LEU A CA 1
ATOM 1620 C C . LEU A 1 211 ? 2.578 -5.468 -21.720 1.00 84.75 211 LEU A C 1
ATOM 1622 O O . LEU A 1 211 ? 1.784 -6.375 -21.962 1.00 84.75 211 LEU A O 1
ATOM 1626 N N . ASP A 1 212 ? 2.742 -4.441 -22.549 1.00 85.88 212 ASP A N 1
ATOM 1627 C CA . ASP A 1 212 ? 2.009 -4.292 -23.804 1.00 85.88 212 ASP A CA 1
ATOM 1628 C C . ASP A 1 212 ? 2.436 -5.335 -24.841 1.00 85.88 212 ASP A C 1
ATOM 1630 O O . ASP A 1 212 ? 1.602 -5.850 -25.586 1.00 85.88 212 ASP A O 1
ATOM 1634 N N . ALA A 1 213 ? 3.719 -5.705 -24.889 1.00 83.94 213 ALA A N 1
ATOM 1635 C CA . ALA A 1 213 ? 4.176 -6.816 -25.722 1.00 83.94 213 ALA A CA 1
ATOM 1636 C C . ALA A 1 213 ? 3.621 -8.167 -25.246 1.00 83.94 213 ALA A C 1
ATOM 1638 O O . ALA A 1 213 ? 3.145 -8.950 -26.064 1.00 83.94 213 ALA A O 1
ATOM 1639 N N . LEU A 1 214 ? 3.597 -8.412 -23.934 1.00 79.19 214 LEU A N 1
ATOM 1640 C CA . LEU A 1 214 ? 2.985 -9.600 -23.335 1.00 79.19 214 LEU A CA 1
ATOM 1641 C C . LEU A 1 214 ? 1.492 -9.717 -23.671 1.00 79.19 214 LEU A C 1
ATOM 1643 O O . LEU A 1 214 ? 1.024 -10.789 -24.056 1.00 79.19 214 LEU A O 1
ATOM 1647 N N . ARG A 1 215 ? 0.755 -8.604 -23.581 1.00 80.50 2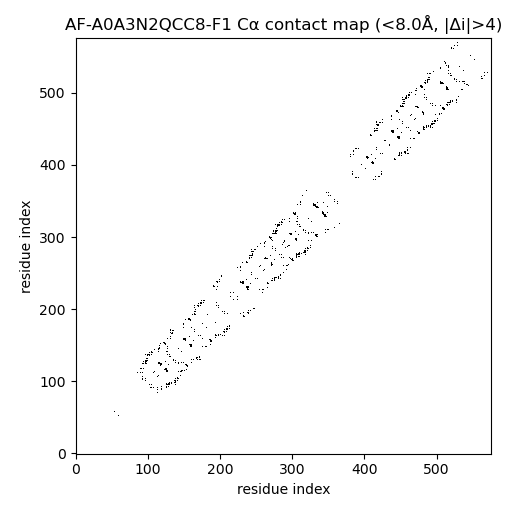15 ARG A N 1
ATOM 1648 C CA . ARG A 1 215 ? -0.661 -8.525 -23.975 1.00 80.50 215 ARG A CA 1
ATOM 1649 C C . ARG A 1 215 ? -0.848 -8.826 -25.467 1.00 80.50 215 ARG A C 1
ATOM 1651 O O . ARG A 1 215 ? -1.754 -9.575 -25.820 1.00 80.50 215 ARG A O 1
ATOM 1658 N N . ARG A 1 216 ? 0.025 -8.299 -26.339 1.00 81.06 216 ARG A N 1
ATOM 1659 C CA . ARG A 1 216 ? 0.006 -8.568 -27.793 1.00 81.06 216 ARG A CA 1
ATOM 1660 C C . ARG A 1 216 ? 0.317 -10.022 -28.144 1.00 81.06 216 ARG A C 1
ATOM 1662 O O . ARG A 1 216 ? -0.289 -10.554 -29.066 1.00 81.06 216 ARG A O 1
ATOM 1669 N N . ALA A 1 217 ? 1.217 -10.667 -27.406 1.00 72.31 217 ALA A N 1
ATOM 1670 C CA . ALA A 1 217 ? 1.596 -12.065 -27.612 1.00 72.31 217 ALA A CA 1
ATOM 1671 C C . ALA A 1 217 ? 0.507 -13.074 -27.183 1.00 72.31 217 ALA A C 1
ATOM 1673 O O . ALA A 1 217 ? 0.740 -14.280 -27.217 1.00 72.31 217 ALA A O 1
ATOM 1674 N N . GLY A 1 218 ? -0.675 -12.606 -26.758 1.00 65.31 218 GLY A N 1
ATOM 1675 C CA . GLY A 1 218 ? -1.771 -13.467 -26.316 1.00 65.31 218 GLY A CA 1
ATOM 1676 C C . GLY A 1 218 ? -1.498 -14.163 -24.982 1.00 65.31 218 GLY A C 1
ATOM 1677 O O . GLY A 1 218 ? -2.158 -15.154 -24.667 1.00 65.31 218 GLY A O 1
ATOM 1678 N N . ALA A 1 219 ? -0.535 -13.670 -24.190 1.00 64.69 219 ALA A N 1
ATOM 1679 C CA . ALA A 1 219 ? -0.304 -14.195 -22.854 1.00 64.69 219 ALA A CA 1
ATOM 1680 C C . ALA A 1 219 ? -1.592 -14.053 -22.033 1.00 64.69 219 ALA A C 1
ATOM 1682 O O . ALA A 1 219 ? -2.196 -12.978 -21.966 1.00 64.69 219 ALA A O 1
ATOM 1683 N N . SER A 1 220 ? -2.026 -15.145 -21.404 1.00 60.56 220 SER A N 1
ATOM 1684 C CA . SER A 1 220 ? -3.176 -15.102 -20.510 1.00 60.56 220 SER A CA 1
ATOM 1685 C C . SER A 1 220 ? -2.906 -14.097 -19.386 1.00 60.56 220 SER A C 1
ATOM 1687 O O . SER A 1 220 ? -1.790 -14.003 -18.871 1.00 60.56 220 SER A O 1
ATOM 1689 N N . GLN A 1 221 ? -3.939 -13.358 -18.970 1.00 56.66 221 GLN A N 1
ATOM 1690 C CA . GLN A 1 221 ? -3.849 -12.422 -17.840 1.00 56.66 221 GLN A CA 1
ATOM 1691 C C . GLN A 1 221 ? -3.269 -13.090 -16.574 1.00 56.66 221 GLN A C 1
ATOM 1693 O O . GLN A 1 221 ? -2.611 -12.430 -15.775 1.00 56.66 221 GLN A O 1
ATOM 1698 N N . GLY A 1 222 ? -3.452 -14.409 -16.419 1.00 55.47 222 GLY A N 1
ATOM 1699 C CA . GLY A 1 222 ? -2.819 -15.213 -15.368 1.00 55.47 222 GLY A CA 1
ATOM 1700 C C . GLY A 1 222 ? -1.289 -15.244 -15.453 1.00 55.47 222 GLY A C 1
ATOM 1701 O O . GLY A 1 222 ? -0.629 -14.987 -14.455 1.00 55.47 222 GLY A O 1
ATOM 1702 N N . ASN A 1 223 ? -0.717 -15.444 -16.643 1.00 67.06 223 ASN A N 1
ATOM 1703 C CA . ASN A 1 223 ? 0.737 -15.508 -16.827 1.00 67.06 223 ASN A CA 1
ATOM 1704 C C . ASN A 1 223 ? 1.415 -14.150 -16.548 1.00 67.06 223 ASN A C 1
ATOM 1706 O O . ASN A 1 223 ? 2.461 -14.083 -15.905 1.00 67.06 223 ASN A O 1
ATOM 1710 N N . ILE A 1 224 ? 0.777 -13.044 -16.954 1.00 66.69 224 ILE A N 1
ATOM 1711 C CA . ILE A 1 224 ? 1.258 -11.685 -16.646 1.00 66.69 224 ILE A CA 1
ATOM 1712 C C . ILE A 1 224 ? 1.209 -11.435 -15.133 1.00 66.69 224 ILE A C 1
ATOM 1714 O O . ILE A 1 224 ? 2.197 -10.987 -14.546 1.00 66.69 224 ILE A O 1
ATOM 1718 N N . ARG A 1 225 ? 0.085 -11.782 -14.488 1.00 70.00 225 ARG A N 1
ATOM 1719 C CA . ARG A 1 225 ? -0.086 -11.673 -13.032 1.00 70.00 225 ARG A CA 1
ATOM 1720 C C . ARG A 1 225 ? 0.955 -12.478 -12.267 1.00 70.00 225 ARG A C 1
ATOM 1722 O O . ARG A 1 225 ? 1.489 -11.973 -11.281 1.00 70.00 225 ARG A O 1
ATOM 1729 N N . ASP A 1 226 ? 1.273 -13.685 -12.712 1.00 72.69 226 ASP A N 1
ATOM 1730 C CA . ASP A 1 226 ? 2.285 -14.518 -12.069 1.00 72.69 226 ASP A CA 1
ATOM 1731 C C . ASP A 1 226 ? 3.682 -13.896 -12.199 1.00 72.69 226 ASP A C 1
ATOM 1733 O O . ASP A 1 226 ? 4.431 -13.840 -11.223 1.00 72.69 226 ASP A O 1
ATOM 1737 N N . GLN A 1 227 ? 4.032 -13.320 -13.351 1.00 73.38 227 GLN A N 1
ATOM 1738 C CA . GLN A 1 227 ? 5.332 -12.662 -13.533 1.00 73.38 227 GLN A CA 1
ATOM 1739 C C . GLN A 1 227 ? 5.508 -11.395 -12.680 1.00 73.38 227 GLN A C 1
ATOM 1741 O O . GLN A 1 227 ? 6.600 -11.164 -12.153 1.00 73.38 227 GLN A O 1
ATOM 1746 N N . VAL A 1 228 ? 4.462 -10.580 -12.504 1.00 79.69 228 VAL A N 1
ATOM 1747 C CA . VAL A 1 228 ? 4.549 -9.363 -11.668 1.00 79.69 228 VAL A CA 1
ATOM 1748 C C . VAL A 1 228 ? 4.470 -9.664 -10.166 1.00 79.69 228 VAL A C 1
ATOM 1750 O O . VAL A 1 228 ? 5.054 -8.925 -9.372 1.00 79.69 228 VAL A O 1
ATOM 1753 N N . ASN A 1 229 ? 3.804 -10.760 -9.774 1.00 78.12 229 ASN A N 1
ATOM 1754 C CA . ASN A 1 229 ? 3.589 -11.151 -8.373 1.00 78.12 229 ASN A CA 1
ATOM 1755 C C . ASN A 1 229 ? 4.556 -12.228 -7.852 1.00 78.12 229 ASN A C 1
ATOM 1757 O O . ASN A 1 229 ? 4.477 -12.630 -6.686 1.00 78.12 229 ASN A O 1
ATOM 1761 N N . THR A 1 230 ? 5.478 -12.718 -8.675 1.00 76.25 230 THR A N 1
ATOM 1762 C CA . THR A 1 230 ? 6.485 -13.681 -8.228 1.00 76.25 230 THR A CA 1
ATOM 1763 C C . THR A 1 230 ? 7.668 -12.978 -7.573 1.00 76.25 230 THR A C 1
ATOM 1765 O O . THR A 1 230 ? 8.132 -11.907 -7.975 1.00 76.25 230 THR A O 1
ATOM 1768 N N . ASN A 1 231 ? 8.180 -13.594 -6.507 1.00 71.12 231 ASN A N 1
ATOM 1769 C CA . ASN A 1 231 ? 9.457 -13.176 -5.947 1.00 71.12 231 ASN A CA 1
ATOM 1770 C C . ASN A 1 231 ? 10.556 -13.515 -6.952 1.00 71.12 231 ASN A C 1
ATOM 1772 O O . ASN A 1 231 ? 10.572 -14.618 -7.497 1.00 71.12 231 ASN A O 1
ATOM 1776 N N . CYS A 1 232 ? 11.509 -12.605 -7.143 1.00 66.56 232 CYS A N 1
ATOM 1777 C CA . CYS A 1 232 ? 12.709 -12.913 -7.911 1.00 66.56 232 CYS A CA 1
ATOM 1778 C C . CYS A 1 232 ? 13.380 -14.164 -7.306 1.00 66.56 232 CYS A C 1
ATOM 1780 O O . CYS A 1 232 ? 13.689 -14.143 -6.113 1.00 66.56 232 CYS A O 1
ATOM 1782 N N . PRO A 1 233 ? 13.651 -15.247 -8.056 1.00 56.41 233 PRO A N 1
ATOM 1783 C CA . PRO A 1 233 ? 14.368 -16.391 -7.501 1.00 56.41 233 PRO A CA 1
ATOM 1784 C C . PRO A 1 233 ? 15.664 -15.920 -6.815 1.00 56.41 233 PRO A C 1
ATOM 1786 O O . PRO A 1 233 ? 16.261 -14.925 -7.221 1.00 56.41 233 PRO A O 1
ATOM 1789 N N . GLY A 1 234 ? 16.023 -16.511 -5.669 1.00 56.97 234 GLY A N 1
ATOM 1790 C CA . GLY A 1 234 ? 17.163 -16.102 -4.824 1.00 56.97 234 GLY A CA 1
ATOM 1791 C C . GLY A 1 234 ? 17.054 -14.743 -4.109 1.00 56.97 234 GLY A C 1
ATOM 1792 O O . GLY A 1 234 ? 17.827 -14.486 -3.184 1.00 56.97 234 GLY A O 1
ATOM 1793 N N . LYS A 1 235 ? 16.082 -13.886 -4.452 1.00 59.91 235 LYS A N 1
ATOM 1794 C CA . LYS A 1 235 ? 15.746 -12.679 -3.690 1.00 59.91 235 LYS A CA 1
ATOM 1795 C C . LYS A 1 235 ? 14.327 -12.745 -3.151 1.00 59.91 235 LYS A C 1
ATOM 1797 O O . LYS A 1 235 ? 13.331 -12.873 -3.838 1.00 59.91 235 LYS A O 1
ATOM 1802 N N . ARG A 1 236 ? 14.227 -12.532 -1.855 1.00 70.31 236 ARG A N 1
ATOM 1803 C CA . ARG A 1 236 ? 13.000 -12.631 -1.073 1.00 70.31 236 ARG A CA 1
ATOM 1804 C C . ARG A 1 236 ? 11.986 -11.485 -1.301 1.00 70.31 236 ARG A C 1
ATOM 1806 O O . ARG A 1 236 ? 11.186 -11.232 -0.408 1.00 70.31 236 ARG A O 1
ATOM 1813 N N . THR A 1 237 ? 12.042 -10.793 -2.448 1.00 76.19 237 THR A N 1
ATOM 1814 C CA . THR A 1 237 ? 11.368 -9.512 -2.759 1.00 76.19 237 THR A CA 1
ATOM 1815 C C . THR A 1 237 ? 10.783 -9.483 -4.180 1.00 76.19 237 THR A C 1
ATOM 1817 O O . THR A 1 237 ? 11.487 -9.843 -5.128 1.00 76.19 237 THR A O 1
ATOM 1820 N N . MET A 1 238 ? 9.555 -8.979 -4.328 1.00 86.25 238 MET A N 1
ATOM 1821 C CA . MET A 1 238 ? 8.822 -8.805 -5.597 1.00 86.25 238 MET A CA 1
ATOM 1822 C C . MET A 1 238 ? 9.190 -7.485 -6.311 1.00 86.25 238 MET A C 1
ATOM 1824 O O . MET A 1 238 ? 9.693 -6.568 -5.646 1.00 86.25 238 MET A O 1
ATOM 1828 N N . PRO A 1 239 ? 8.908 -7.339 -7.625 1.00 87.56 239 PRO A N 1
ATOM 1829 C CA . PRO A 1 239 ? 8.991 -6.057 -8.332 1.00 87.56 239 PRO A CA 1
ATOM 1830 C C . PRO A 1 239 ? 8.314 -4.881 -7.607 1.00 87.56 239 PRO A C 1
ATOM 1832 O O . PRO A 1 239 ? 8.934 -3.832 -7.437 1.00 87.56 239 PRO A O 1
ATOM 1835 N N . LEU A 1 240 ? 7.091 -5.063 -7.093 1.00 91.31 240 LEU A N 1
ATOM 1836 C CA . LEU A 1 240 ? 6.369 -3.978 -6.421 1.00 91.31 240 LEU A CA 1
ATOM 1837 C C . LEU A 1 240 ? 7.054 -3.536 -5.113 1.00 91.31 240 LEU A C 1
ATOM 1839 O O . LEU A 1 240 ? 7.150 -2.342 -4.838 1.00 91.31 240 LEU A O 1
ATOM 1843 N N . HIS A 1 241 ? 7.629 -4.470 -4.339 1.00 91.94 241 HIS A N 1
ATOM 1844 C CA . HIS A 1 241 ? 8.403 -4.127 -3.136 1.00 91.94 241 HIS A CA 1
ATOM 1845 C C . HIS A 1 241 ? 9.647 -3.306 -3.455 1.00 91.94 241 HIS A C 1
ATOM 1847 O O . HIS A 1 241 ? 9.955 -2.385 -2.706 1.00 91.94 241 HIS A O 1
ATOM 1853 N N . ILE A 1 242 ? 10.386 -3.638 -4.522 1.00 90.69 242 ILE A N 1
ATOM 1854 C CA . ILE A 1 242 ? 11.629 -2.918 -4.832 1.00 90.69 242 ILE A CA 1
ATOM 1855 C C . ILE A 1 242 ? 11.354 -1.524 -5.388 1.00 90.69 242 ILE A C 1
ATOM 1857 O O . ILE A 1 242 ? 12.051 -0.576 -5.040 1.00 90.69 242 ILE A O 1
ATOM 1861 N N . VAL A 1 243 ? 10.295 -1.389 -6.181 1.00 93.62 243 VAL A N 1
ATOM 1862 C CA . VAL A 1 243 ? 9.799 -0.101 -6.664 1.00 93.62 243 VAL A CA 1
ATOM 1863 C C . VAL A 1 243 ? 9.372 0.778 -5.490 1.00 93.62 243 VAL A C 1
ATOM 1865 O O . VAL A 1 243 ? 9.801 1.930 -5.395 1.00 93.62 243 VAL A O 1
ATOM 1868 N N . ALA A 1 244 ? 8.612 0.209 -4.550 1.00 94.81 244 ALA A N 1
ATOM 1869 C CA . ALA A 1 244 ? 8.187 0.916 -3.352 1.00 94.81 244 ALA A CA 1
ATOM 1870 C C . ALA A 1 244 ? 9.374 1.306 -2.455 1.00 94.81 244 ALA A C 1
ATOM 1872 O O . ALA A 1 244 ? 9.406 2.398 -1.894 1.00 94.81 244 ALA A O 1
ATOM 1873 N N . GLN A 1 245 ? 10.386 0.439 -2.362 1.00 93.81 245 GLN A N 1
ATOM 1874 C CA . GLN A 1 245 ? 11.622 0.698 -1.628 1.00 93.81 245 GLN A CA 1
ATOM 1875 C C . GLN A 1 245 ? 12.439 1.849 -2.241 1.00 93.81 245 GLN A C 1
ATOM 1877 O O . GLN A 1 245 ? 13.029 2.643 -1.500 1.00 93.81 245 GLN A O 1
ATOM 1882 N N . ASN A 1 246 ? 12.497 1.921 -3.573 1.00 92.94 246 ASN A N 1
ATOM 1883 C CA . ASN A 1 246 ? 13.334 2.868 -4.309 1.00 92.94 246 ASN A CA 1
ATOM 1884 C C . ASN A 1 246 ? 12.644 4.205 -4.610 1.00 92.94 246 ASN A C 1
ATOM 1886 O O . ASN A 1 246 ? 13.337 5.159 -4.949 1.00 92.94 246 ASN A O 1
ATOM 1890 N N . GLY A 1 247 ? 11.322 4.305 -4.449 1.00 93.94 247 GLY A N 1
ATOM 1891 C CA . GLY A 1 247 ? 10.617 5.577 -4.620 1.00 93.94 247 GLY A CA 1
ATOM 1892 C C . GLY A 1 247 ? 10.039 5.821 -6.017 1.00 93.94 247 GLY A C 1
ATOM 1893 O O . GLY A 1 247 ? 9.779 6.971 -6.358 1.00 93.94 247 GLY A O 1
ATOM 1894 N N . TYR A 1 248 ? 9.845 4.791 -6.849 1.00 94.44 248 TYR A N 1
ATOM 1895 C CA . TYR A 1 248 ? 9.422 4.985 -8.245 1.00 94.44 248 TYR A CA 1
ATOM 1896 C C . TYR A 1 248 ? 7.895 4.938 -8.415 1.00 94.44 248 TYR A C 1
ATOM 1898 O O . TYR A 1 248 ? 7.346 3.906 -8.789 1.00 94.44 248 TYR A O 1
ATOM 1906 N N . ALA A 1 249 ? 7.209 6.062 -8.179 1.00 91.69 249 ALA A N 1
ATOM 1907 C CA . ALA A 1 249 ? 5.740 6.142 -8.227 1.00 91.69 249 ALA A CA 1
ATOM 1908 C C . ALA A 1 249 ? 5.147 5.678 -9.572 1.00 91.69 249 ALA A C 1
ATOM 1910 O O . ALA A 1 249 ? 4.320 4.779 -9.587 1.00 91.69 249 ALA A O 1
ATOM 1911 N N . ALA A 1 250 ? 5.673 6.157 -10.704 1.00 92.81 250 ALA A N 1
ATOM 1912 C CA . ALA A 1 250 ? 5.189 5.743 -12.029 1.00 92.81 250 ALA A CA 1
ATOM 1913 C C . ALA A 1 250 ? 5.345 4.231 -12.306 1.00 92.81 250 ALA A C 1
ATOM 1915 O O . ALA A 1 250 ? 4.599 3.652 -13.090 1.00 92.81 250 ALA A O 1
ATOM 1916 N N . CYS A 1 251 ? 6.321 3.570 -11.670 1.00 93.12 251 CYS A N 1
ATOM 1917 C CA . CYS A 1 251 ? 6.459 2.115 -11.769 1.00 93.12 251 CYS A CA 1
ATOM 1918 C C . CYS A 1 251 ? 5.431 1.374 -10.901 1.00 93.12 251 CYS A C 1
ATOM 1920 O O . CYS A 1 251 ? 5.143 0.218 -11.194 1.00 93.12 251 CYS A O 1
ATOM 1922 N N . ILE A 1 252 ? 4.911 1.993 -9.833 1.00 92.00 252 ILE A N 1
ATOM 1923 C CA . ILE A 1 252 ? 3.835 1.418 -9.011 1.00 92.00 252 ILE A CA 1
ATOM 1924 C C . ILE A 1 252 ? 2.571 1.337 -9.841 1.00 92.00 252 ILE A C 1
ATOM 1926 O O . ILE A 1 252 ? 2.026 0.246 -9.969 1.00 92.00 252 ILE A O 1
ATOM 1930 N N . ASP A 1 253 ? 2.180 2.456 -10.450 1.00 90.19 253 ASP A N 1
ATOM 1931 C CA . ASP A 1 253 ? 0.976 2.538 -11.275 1.00 90.19 253 ASP A CA 1
ATOM 1932 C C . ASP A 1 253 ? 1.047 1.507 -12.409 1.00 90.19 253 ASP A C 1
ATOM 1934 O O . ASP A 1 253 ? 0.205 0.616 -12.497 1.00 90.19 253 ASP A O 1
ATOM 1938 N N . ALA A 1 254 ? 2.154 1.496 -13.164 1.00 90.75 254 ALA A N 1
ATOM 1939 C CA . ALA A 1 254 ? 2.360 0.543 -14.255 1.00 90.75 254 ALA A CA 1
ATOM 1940 C C . ALA A 1 254 ? 2.300 -0.936 -13.817 1.00 90.75 254 ALA A C 1
ATOM 1942 O O . ALA A 1 254 ? 1.844 -1.786 -14.580 1.00 90.75 254 ALA A O 1
ATOM 1943 N N . LEU A 1 255 ? 2.782 -1.272 -12.614 1.00 89.62 255 LEU A N 1
ATOM 1944 C CA . LEU A 1 255 ? 2.735 -2.643 -12.099 1.00 89.62 255 LEU A CA 1
ATOM 1945 C C . LEU A 1 255 ? 1.344 -3.014 -11.570 1.00 89.62 255 LEU A C 1
ATOM 1947 O O . LEU A 1 255 ? 0.906 -4.145 -11.781 1.00 89.62 255 LEU A O 1
ATOM 1951 N N . ILE A 1 256 ? 0.648 -2.103 -10.888 1.00 87.62 256 ILE A N 1
ATOM 1952 C CA . ILE A 1 256 ? -0.695 -2.365 -10.350 1.00 87.62 256 ILE A CA 1
ATOM 1953 C C . ILE A 1 256 ? -1.715 -2.473 -11.488 1.00 87.62 256 ILE A C 1
ATOM 1955 O O . ILE A 1 256 ? -2.489 -3.431 -11.500 1.00 87.62 256 ILE A O 1
ATOM 1959 N N . ASP A 1 257 ? -1.614 -1.627 -12.515 1.00 84.44 257 ASP A N 1
ATOM 1960 C CA . ASP A 1 257 ? -2.405 -1.725 -13.753 1.00 84.44 257 ASP A CA 1
ATOM 1961 C C . ASP A 1 257 ? -2.188 -3.061 -14.491 1.00 84.44 257 ASP A C 1
ATOM 1963 O O . ASP A 1 257 ? -3.031 -3.528 -15.262 1.00 84.44 257 ASP A O 1
ATOM 1967 N N . ALA A 1 258 ? -1.047 -3.714 -14.253 1.00 80.56 258 ALA A N 1
ATOM 1968 C CA . ALA A 1 258 ? -0.728 -5.044 -14.769 1.00 80.56 258 ALA A CA 1
ATOM 1969 C C . ALA A 1 258 ? -1.267 -6.196 -13.903 1.00 80.56 258 ALA A C 1
ATOM 1971 O O . ALA A 1 258 ? -1.094 -7.366 -14.249 1.00 80.56 258 ALA A O 1
ATOM 1972 N N . GLY A 1 259 ? -1.896 -5.890 -12.767 1.00 80.38 259 GLY A N 1
ATOM 1973 C CA . GLY A 1 259 ? -2.393 -6.866 -11.804 1.00 80.38 259 GLY A CA 1
ATOM 1974 C C . GLY A 1 259 ? -1.404 -7.234 -10.695 1.00 80.38 259 GLY A C 1
ATOM 1975 O O . GLY A 1 259 ? -1.540 -8.312 -10.105 1.00 80.38 259 GLY A O 1
ATOM 1976 N N . ALA A 1 260 ? -0.413 -6.386 -10.393 1.00 86.62 260 ALA A N 1
ATOM 1977 C CA . ALA A 1 260 ? 0.384 -6.546 -9.179 1.00 86.62 260 ALA A CA 1
ATOM 1978 C C . ALA A 1 260 ? -0.486 -6.321 -7.930 1.00 86.62 260 ALA A C 1
ATOM 1980 O O . ALA A 1 260 ? -1.224 -5.346 -7.821 1.00 86.62 260 ALA A O 1
ATOM 1981 N N . MET A 1 261 ? -0.392 -7.230 -6.965 1.00 83.88 261 MET A N 1
ATOM 1982 C CA . MET A 1 261 ? -1.189 -7.196 -5.742 1.00 83.88 261 MET A CA 1
ATOM 1983 C C . MET A 1 261 ? -0.558 -6.247 -4.711 1.00 83.88 261 MET A C 1
ATOM 1985 O O . MET A 1 261 ? 0.464 -6.576 -4.101 1.00 83.88 261 MET A O 1
ATOM 1989 N N . CYS A 1 262 ? -1.201 -5.102 -4.458 1.00 86.19 262 CYS A N 1
ATOM 1990 C CA . CYS A 1 262 ? -0.715 -4.055 -3.547 1.00 86.19 262 CYS A CA 1
ATOM 1991 C C . CYS A 1 262 ? -0.459 -4.541 -2.108 1.00 86.19 262 CYS A C 1
ATOM 1993 O O . C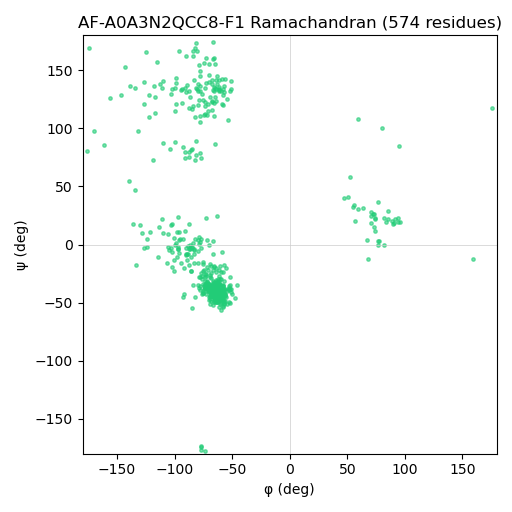YS A 1 262 ? 0.476 -4.078 -1.459 1.00 86.19 262 CYS A O 1
ATOM 1995 N N . ASN A 1 263 ? -1.221 -5.531 -1.633 1.00 86.19 263 ASN A N 1
ATOM 1996 C CA . ASN A 1 263 ? -1.135 -6.074 -0.272 1.00 86.19 263 ASN A CA 1
ATOM 1997 C C . ASN A 1 263 ? -0.357 -7.399 -0.179 1.00 86.19 263 ASN A C 1
ATOM 1999 O O . ASN A 1 263 ? -0.297 -8.022 0.884 1.00 86.19 263 ASN A O 1
ATOM 2003 N N . LYS A 1 264 ? 0.257 -7.870 -1.274 1.00 87.56 264 LYS A N 1
ATOM 2004 C CA . LYS A 1 264 ? 0.937 -9.170 -1.274 1.00 87.56 264 LYS A CA 1
ATOM 2005 C C . LYS A 1 264 ? 2.195 -9.137 -0.418 1.00 87.56 264 LYS A C 1
ATOM 2007 O O . LYS A 1 264 ? 3.101 -8.323 -0.602 1.00 87.56 264 LYS A O 1
ATOM 2012 N N . GLN A 1 265 ? 2.271 -10.092 0.497 1.00 89.06 265 GLN A N 1
ATOM 2013 C CA . GLN A 1 265 ? 3.423 -10.255 1.362 1.00 89.06 265 GLN A CA 1
ATOM 2014 C C . GLN A 1 265 ? 4.544 -11.015 0.653 1.00 89.06 265 GLN A C 1
ATOM 2016 O O . GLN A 1 265 ? 4.326 -12.047 0.012 1.00 89.06 265 GLN A O 1
ATOM 2021 N N . ASN A 1 266 ? 5.768 -10.512 0.794 1.00 88.81 266 ASN A N 1
ATOM 2022 C CA . ASN A 1 266 ? 6.959 -11.223 0.359 1.00 88.81 266 ASN A CA 1
ATOM 2023 C C . ASN A 1 266 ? 7.325 -12.337 1.362 1.00 88.81 266 ASN A C 1
ATOM 2025 O O . ASN A 1 266 ? 6.614 -12.611 2.329 1.00 88.81 266 ASN A O 1
ATOM 2029 N N . THR A 1 267 ? 8.470 -12.991 1.177 1.00 87.00 267 THR A N 1
ATOM 2030 C CA . THR A 1 267 ? 8.848 -14.121 2.051 1.00 87.00 267 THR A CA 1
ATOM 2031 C C . THR A 1 267 ? 9.112 -13.742 3.522 1.00 87.00 267 THR A C 1
ATOM 2033 O O . THR A 1 267 ? 9.075 -14.629 4.378 1.00 87.00 267 THR A O 1
ATOM 2036 N N . TYR A 1 268 ? 9.358 -12.461 3.827 1.00 87.12 268 TYR A N 1
ATOM 2037 C CA . TYR A 1 268 ? 9.480 -11.919 5.187 1.00 87.12 268 TYR A CA 1
ATOM 2038 C C . TYR A 1 268 ? 8.126 -11.512 5.787 1.00 87.12 268 TYR A C 1
ATOM 2040 O O . TYR A 1 268 ? 8.065 -11.109 6.945 1.00 87.12 268 TYR A O 1
ATOM 2048 N N . GLY A 1 269 ? 7.035 -11.617 5.027 1.00 90.00 269 GLY A N 1
ATOM 2049 C CA . GLY A 1 269 ? 5.739 -11.063 5.415 1.00 90.00 269 GLY A CA 1
ATOM 2050 C C . GLY A 1 269 ? 5.605 -9.567 5.113 1.00 90.00 269 GLY A C 1
ATOM 2051 O O . GLY A 1 269 ? 4.569 -8.984 5.399 1.00 90.00 269 GLY A O 1
ATOM 2052 N N . ASP A 1 270 ? 6.629 -8.918 4.556 1.00 92.69 270 ASP A N 1
ATOM 2053 C CA . ASP A 1 270 ? 6.556 -7.485 4.270 1.00 92.69 270 ASP A CA 1
ATOM 2054 C C . ASP A 1 270 ? 5.637 -7.250 3.067 1.00 92.69 270 ASP A C 1
ATOM 2056 O O . ASP A 1 270 ? 5.766 -7.922 2.041 1.00 92.69 270 ASP A O 1
ATOM 2060 N N . THR A 1 271 ? 4.741 -6.272 3.165 1.00 94.50 271 THR A N 1
ATOM 2061 C CA . THR A 1 271 ? 4.002 -5.702 2.023 1.00 94.50 271 THR A CA 1
ATOM 2062 C C . THR A 1 271 ? 4.850 -4.623 1.325 1.00 94.50 271 THR A C 1
ATOM 2064 O O . THR A 1 271 ? 5.854 -4.170 1.889 1.00 94.50 271 THR A O 1
ATOM 2067 N N . PRO A 1 272 ? 4.492 -4.167 0.111 1.00 94.19 272 PRO A N 1
ATOM 2068 C CA . PRO A 1 272 ? 5.123 -3.001 -0.514 1.00 94.19 272 PRO A CA 1
ATOM 2069 C C . PRO A 1 272 ? 5.144 -1.769 0.402 1.00 94.19 272 PRO A C 1
ATOM 2071 O O . PRO A 1 272 ? 6.142 -1.049 0.447 1.00 94.19 272 PRO A O 1
ATOM 2074 N N . LEU A 1 273 ? 4.103 -1.593 1.223 1.00 94.94 273 LEU A N 1
ATOM 2075 C CA . LEU A 1 273 ? 4.019 -0.518 2.210 1.00 94.94 273 LEU A CA 1
ATOM 2076 C C . LEU A 1 273 ? 5.104 -0.624 3.299 1.00 94.94 273 LEU A C 1
ATOM 2078 O O . LEU A 1 273 ? 5.713 0.384 3.656 1.00 94.94 273 LEU A O 1
ATOM 2082 N N . HIS A 1 274 ? 5.441 -1.836 3.762 1.00 95.88 274 HIS A N 1
ATOM 2083 C CA . HIS A 1 274 ? 6.580 -2.047 4.672 1.00 95.88 274 HIS A CA 1
ATOM 2084 C C . HIS A 1 274 ? 7.908 -1.641 4.022 1.00 95.88 274 HIS A C 1
ATOM 2086 O O . HIS A 1 274 ? 8.779 -1.071 4.683 1.00 95.88 274 HIS A O 1
ATOM 2092 N N . ALA A 1 275 ? 8.080 -1.932 2.728 1.00 95.00 275 ALA A N 1
ATOM 2093 C CA . ALA A 1 275 ? 9.291 -1.581 1.992 1.00 95.00 275 ALA A CA 1
ATOM 2094 C C . ALA A 1 275 ? 9.434 -0.057 1.830 1.00 95.00 275 ALA A C 1
ATOM 2096 O O . ALA A 1 275 ? 10.515 0.482 2.083 1.00 95.00 275 ALA A O 1
ATOM 2097 N N . ALA A 1 276 ? 8.341 0.639 1.503 1.00 96.50 276 ALA A N 1
ATOM 2098 C CA . ALA A 1 276 ? 8.295 2.100 1.439 1.00 96.50 276 ALA A CA 1
ATOM 2099 C C . ALA A 1 276 ? 8.577 2.744 2.809 1.00 96.50 276 ALA A C 1
ATOM 2101 O O . ALA A 1 276 ? 9.422 3.638 2.921 1.00 96.50 276 ALA A O 1
ATOM 2102 N N . ALA A 1 277 ? 7.949 2.225 3.870 1.00 96.69 277 ALA A N 1
ATOM 2103 C CA . ALA A 1 277 ? 8.150 2.662 5.250 1.00 96.69 277 ALA A CA 1
ATOM 2104 C C . ALA A 1 277 ? 9.606 2.496 5.712 1.00 96.69 277 ALA A C 1
ATOM 2106 O O . ALA A 1 277 ? 10.195 3.409 6.291 1.00 96.69 277 ALA A O 1
ATOM 2107 N N . LYS A 1 278 ? 10.231 1.358 5.390 1.00 95.44 278 LYS A N 1
ATOM 2108 C CA . LYS A 1 278 ? 11.641 1.075 5.700 1.00 95.44 278 LYS A CA 1
ATOM 2109 C C . LYS A 1 278 ? 12.610 2.052 5.026 1.00 95.44 278 LYS A C 1
ATOM 2111 O O . LYS A 1 278 ? 13.657 2.355 5.604 1.00 95.44 278 LYS A O 1
ATOM 2116 N N . SER A 1 279 ? 12.276 2.530 3.828 1.00 95.44 279 SER A N 1
ATOM 2117 C CA . SER A 1 279 ? 13.112 3.430 3.022 1.00 95.44 279 SER A CA 1
ATOM 2118 C C . SER A 1 279 ? 12.780 4.918 3.162 1.00 95.44 279 SER A C 1
ATOM 2120 O O . SER A 1 279 ? 13.430 5.723 2.506 1.00 95.44 279 SER A O 1
ATOM 2122 N N . ASN A 1 280 ? 11.838 5.304 4.032 1.00 96.44 280 ASN A N 1
ATOM 2123 C CA . ASN A 1 280 ? 11.378 6.694 4.191 1.00 96.44 280 ASN A CA 1
ATOM 2124 C C . ASN A 1 280 ? 10.683 7.288 2.949 1.00 96.44 280 ASN A C 1
ATOM 2126 O O . ASN A 1 280 ? 10.767 8.489 2.708 1.00 96.44 280 ASN A O 1
ATOM 2130 N N . GLN A 1 281 ? 10.001 6.465 2.150 1.00 95.81 281 GLN A N 1
ATOM 2131 C CA . GLN A 1 281 ? 9.378 6.908 0.898 1.00 95.81 281 GLN A CA 1
ATOM 2132 C C . GLN A 1 281 ? 7.959 7.451 1.135 1.00 95.81 281 GLN A C 1
ATOM 2134 O O . GLN A 1 281 ? 6.972 6.784 0.834 1.00 95.81 281 GLN A O 1
ATOM 2139 N N . ALA A 1 282 ? 7.848 8.666 1.680 1.00 91.31 282 ALA A N 1
ATOM 2140 C CA . ALA A 1 282 ? 6.565 9.292 2.031 1.00 91.31 282 ALA A CA 1
ATOM 2141 C C . ALA A 1 282 ? 5.584 9.397 0.847 1.00 91.31 282 ALA A C 1
ATOM 2143 O O . ALA A 1 282 ? 4.414 9.046 0.985 1.00 91.31 282 ALA A O 1
ATOM 2144 N N . ASN A 1 283 ? 6.059 9.812 -0.331 1.00 90.88 283 ASN A N 1
ATOM 2145 C CA . ASN A 1 283 ? 5.208 9.931 -1.522 1.00 90.88 283 ASN A CA 1
ATOM 2146 C C . ASN A 1 283 ? 4.637 8.575 -1.949 1.00 90.88 283 ASN A C 1
ATOM 2148 O O . ASN A 1 283 ? 3.454 8.471 -2.243 1.00 90.88 283 ASN A O 1
ATOM 2152 N N . ILE A 1 284 ? 5.454 7.521 -1.894 1.00 93.75 284 ILE A N 1
ATOM 2153 C CA . ILE A 1 284 ? 5.019 6.160 -2.214 1.00 93.75 284 ILE A CA 1
ATOM 2154 C C . ILE A 1 284 ? 3.994 5.637 -1.215 1.00 93.75 284 ILE A C 1
ATOM 2156 O O . ILE A 1 284 ? 3.043 4.977 -1.617 1.00 93.75 284 ILE A O 1
ATOM 2160 N N . ILE A 1 285 ? 4.174 5.927 0.075 1.00 88.94 285 ILE A N 1
ATOM 2161 C CA . ILE A 1 285 ? 3.200 5.559 1.107 1.00 88.94 285 ILE A CA 1
ATOM 2162 C C . ILE A 1 285 ? 1.839 6.188 0.782 1.00 88.94 285 ILE A C 1
ATOM 2164 O O . ILE A 1 285 ? 0.832 5.488 0.827 1.00 88.94 285 ILE A O 1
ATOM 2168 N N . ARG A 1 286 ? 1.807 7.469 0.382 1.00 84.19 286 ARG A N 1
ATOM 2169 C CA . ARG A 1 286 ? 0.564 8.131 -0.048 1.00 84.19 286 ARG A CA 1
ATOM 2170 C C . ARG A 1 286 ? -0.021 7.494 -1.300 1.00 84.19 286 ARG A C 1
ATOM 2172 O O . ARG A 1 286 ? -1.197 7.172 -1.286 1.00 84.19 286 ARG A O 1
ATOM 2179 N N . THR A 1 287 ? 0.782 7.285 -2.341 1.00 82.50 287 THR A N 1
ATOM 2180 C CA . THR A 1 287 ? 0.341 6.634 -3.585 1.00 82.50 287 THR A CA 1
ATOM 2181 C C . THR A 1 287 ? -0.283 5.268 -3.302 1.00 82.50 287 THR A C 1
ATOM 2183 O O . THR A 1 287 ? -1.411 5.017 -3.704 1.00 82.50 287 THR A O 1
ATOM 2186 N N . LEU A 1 288 ? 0.395 4.402 -2.545 1.00 82.19 288 LEU A N 1
ATOM 2187 C CA . LEU A 1 288 ? -0.104 3.058 -2.249 1.00 82.19 288 LEU A CA 1
ATOM 2188 C C . LEU A 1 288 ? -1.420 3.069 -1.460 1.00 82.19 288 LEU A C 1
ATOM 2190 O O . LEU A 1 288 ? -2.297 2.270 -1.759 1.00 82.19 288 LEU A O 1
ATOM 2194 N N . VAL A 1 289 ? -1.557 3.939 -0.459 1.00 78.44 289 VAL A N 1
ATOM 2195 C CA . VAL A 1 289 ? -2.736 3.950 0.424 1.00 78.44 289 VAL A CA 1
ATOM 2196 C C . VAL A 1 289 ? -3.904 4.711 -0.199 1.00 78.44 289 VAL A C 1
ATOM 2198 O O . VAL A 1 289 ? -5.020 4.221 -0.170 1.00 78.44 289 VAL A O 1
ATOM 2201 N N . VAL A 1 290 ? -3.657 5.892 -0.771 1.00 74.75 290 VAL A N 1
ATOM 2202 C CA . VAL A 1 290 ? -4.715 6.794 -1.262 1.00 74.75 290 VAL A CA 1
ATOM 2203 C C . VAL A 1 290 ? -5.182 6.428 -2.669 1.00 74.75 290 VAL A C 1
ATOM 2205 O O . VAL A 1 290 ? -6.347 6.629 -2.985 1.00 74.75 290 VAL A O 1
ATOM 2208 N N . GLN A 1 291 ? -4.283 5.952 -3.537 1.00 76.50 291 GLN A N 1
ATOM 2209 C CA . GLN A 1 291 ? -4.620 5.673 -4.941 1.00 76.50 291 GLN A CA 1
ATOM 2210 C C . GLN A 1 291 ? -4.864 4.186 -5.209 1.00 76.50 291 GLN A C 1
ATOM 2212 O O . GLN A 1 291 ? -5.535 3.858 -6.180 1.00 76.50 291 GLN A O 1
ATOM 2217 N N . HIS A 1 292 ? -4.320 3.297 -4.371 1.00 78.31 292 HIS A N 1
ATOM 2218 C CA . HIS A 1 292 ? -4.322 1.847 -4.605 1.00 78.31 292 HIS A CA 1
ATOM 2219 C C . HIS A 1 292 ? -4.820 1.027 -3.399 1.00 78.31 292 HIS A C 1
ATOM 2221 O O . HIS A 1 292 ? -4.542 -0.175 -3.324 1.00 78.31 292 HIS A O 1
ATOM 2227 N N . ASP A 1 293 ? -5.508 1.675 -2.450 1.00 74.69 293 ASP A N 1
ATOM 2228 C CA . ASP A 1 293 ? -6.170 1.079 -1.275 1.00 74.69 293 ASP A CA 1
ATOM 2229 C C . ASP A 1 293 ? -5.307 0.064 -0.495 1.00 74.69 293 ASP A C 1
ATOM 2231 O O . ASP A 1 293 ? -5.755 -1.004 -0.057 1.00 74.69 293 ASP A O 1
ATOM 2235 N N . ALA A 1 294 ? -4.014 0.361 -0.332 1.00 80.19 294 ALA A N 1
ATOM 2236 C CA . ALA A 1 294 ? -3.125 -0.482 0.458 1.00 80.19 294 ALA A CA 1
ATOM 2237 C C . ALA A 1 294 ? -3.514 -0.458 1.945 1.00 80.19 294 ALA A C 1
ATOM 2239 O O . ALA A 1 294 ? -3.669 0.602 2.551 1.00 80.19 294 ALA A O 1
ATOM 2240 N N . ILE A 1 295 ? -3.578 -1.640 2.562 1.00 79.69 295 ILE A N 1
ATOM 2241 C CA . ILE A 1 295 ? -3.951 -1.783 3.972 1.00 79.69 295 ILE A CA 1
ATOM 2242 C C . ILE A 1 295 ? -2.769 -1.357 4.854 1.00 79.69 295 ILE A C 1
ATOM 2244 O O . ILE A 1 295 ? -1.665 -1.907 4.752 1.00 79.69 295 ILE A O 1
ATOM 2248 N N . LEU A 1 296 ? -3.019 -0.394 5.746 1.00 80.88 296 LEU A N 1
ATOM 2249 C CA . LEU A 1 296 ? -2.002 0.253 6.581 1.00 80.88 296 LEU A CA 1
ATOM 2250 C C . LEU A 1 296 ? -1.361 -0.685 7.603 1.00 80.88 296 LEU A C 1
ATOM 2252 O O . LEU A 1 296 ? -0.147 -0.640 7.782 1.00 80.88 296 LEU A O 1
ATOM 2256 N N . ASP A 1 297 ? -2.154 -1.550 8.234 1.00 84.81 297 ASP A N 1
ATOM 2257 C CA . ASP A 1 297 ? -1.770 -2.235 9.474 1.00 84.81 297 ASP A CA 1
ATOM 2258 C C . ASP A 1 297 ? -1.532 -3.744 9.327 1.00 84.81 297 ASP A C 1
ATOM 2260 O O . ASP A 1 297 ? -1.543 -4.503 10.300 1.00 84.81 297 ASP A O 1
ATOM 2264 N N . ILE A 1 298 ? -1.246 -4.205 8.105 1.00 86.00 298 ILE A N 1
ATOM 2265 C CA . ILE A 1 298 ? -0.817 -5.593 7.886 1.00 86.00 298 ILE A CA 1
ATOM 2266 C C . ILE A 1 298 ? 0.466 -5.852 8.681 1.00 86.00 298 ILE A C 1
ATOM 2268 O O . ILE A 1 298 ? 1.430 -5.097 8.581 1.00 86.00 298 ILE A O 1
ATOM 2272 N N . LYS A 1 299 ? 0.508 -6.961 9.420 1.00 90.31 299 LYS A N 1
ATOM 2273 C CA . LYS A 1 299 ? 1.706 -7.413 10.133 1.00 90.31 299 LYS A CA 1
ATOM 2274 C C . LYS A 1 299 ? 2.554 -8.345 9.275 1.00 90.31 299 LYS A C 1
ATOM 2276 O O . LYS A 1 299 ? 2.039 -9.280 8.662 1.00 90.31 299 LYS A O 1
ATOM 2281 N N . ASN A 1 300 ? 3.866 -8.122 9.261 1.00 93.25 300 ASN A N 1
ATOM 2282 C CA . ASN A 1 300 ? 4.825 -9.061 8.680 1.00 93.25 300 ASN A CA 1
ATOM 2283 C C . ASN A 1 300 ? 5.093 -10.269 9.603 1.00 93.25 300 ASN A C 1
ATOM 2285 O O . ASN A 1 300 ? 4.520 -10.388 10.682 1.00 93.25 300 ASN A O 1
ATOM 2289 N N . LYS A 1 301 ? 6.012 -11.170 9.219 1.00 91.31 301 LYS A N 1
ATOM 2290 C CA . LYS A 1 301 ? 6.353 -12.365 10.027 1.00 91.31 301 LYS A CA 1
ATOM 2291 C C . LYS A 1 301 ? 7.035 -12.052 11.363 1.00 91.31 301 LYS A C 1
ATOM 2293 O O . LYS A 1 301 ? 7.273 -12.958 12.154 1.00 91.31 301 LYS A O 1
ATOM 2298 N N . TYR A 1 302 ? 7.398 -10.795 11.589 1.00 89.12 302 TYR A N 1
ATOM 2299 C CA . TYR A 1 302 ? 7.954 -10.297 12.841 1.00 89.12 302 TYR A CA 1
ATOM 2300 C C . TYR A 1 302 ? 6.898 -9.532 13.656 1.00 89.12 302 TYR A C 1
ATOM 2302 O O . TYR A 1 302 ? 7.256 -8.750 14.534 1.00 89.12 302 TYR A O 1
ATOM 2310 N N . ASP A 1 303 ? 5.610 -9.708 13.353 1.00 90.50 303 ASP A N 1
ATOM 2311 C CA . ASP A 1 303 ? 4.489 -8.985 13.960 1.00 90.50 303 ASP A CA 1
ATOM 2312 C C . ASP A 1 303 ? 4.592 -7.456 13.819 1.00 90.50 303 ASP A C 1
ATOM 2314 O O . ASP A 1 303 ? 3.976 -6.716 14.577 1.00 90.50 303 ASP A O 1
ATOM 2318 N N . GLN A 1 304 ? 5.386 -6.945 12.874 1.00 93.94 304 GLN A N 1
ATOM 2319 C CA . GLN A 1 304 ? 5.568 -5.507 12.679 1.00 93.94 304 GLN A CA 1
ATOM 2320 C C . GLN A 1 304 ? 4.598 -5.006 11.618 1.00 93.94 304 GLN A C 1
ATOM 2322 O O . GLN A 1 304 ? 4.530 -5.596 10.547 1.00 93.94 304 GLN A O 1
ATOM 2327 N N . THR A 1 305 ? 3.918 -3.897 11.898 1.00 95.00 305 THR A N 1
ATOM 2328 C CA . THR A 1 305 ? 3.215 -3.091 10.884 1.00 95.00 305 THR A CA 1
ATOM 2329 C C . THR A 1 305 ? 4.211 -2.174 10.152 1.00 95.00 305 THR A C 1
ATOM 2331 O O . THR A 1 305 ? 5.334 -1.962 10.637 1.00 95.00 305 THR A O 1
ATOM 2334 N N . PRO A 1 306 ? 3.842 -1.561 9.015 1.00 95.69 306 PRO A N 1
ATOM 2335 C CA . PRO A 1 306 ? 4.636 -0.521 8.365 1.00 95.69 306 PRO A CA 1
ATOM 2336 C C . PRO A 1 306 ? 5.053 0.608 9.318 1.00 95.69 306 PRO A C 1
ATOM 2338 O O . PRO A 1 306 ? 6.206 1.043 9.265 1.00 95.69 306 PRO A O 1
ATOM 2341 N N . LEU A 1 307 ? 4.176 1.025 10.243 1.00 94.50 307 LEU A N 1
ATOM 2342 C CA . LEU A 1 307 ? 4.498 2.034 11.257 1.00 94.50 307 LEU A CA 1
ATOM 2343 C C . LEU A 1 307 ? 5.608 1.552 12.200 1.00 94.50 307 LEU A C 1
ATOM 2345 O O . LEU A 1 307 ? 6.597 2.259 12.400 1.00 94.50 307 LEU A O 1
ATOM 2349 N N . HIS A 1 308 ? 5.521 0.316 12.699 1.00 94.56 308 HIS A N 1
ATOM 2350 C CA . HIS A 1 308 ? 6.583 -0.288 13.509 1.00 94.56 308 HIS A CA 1
ATOM 2351 C C . HIS A 1 308 ? 7.929 -0.328 12.775 1.00 94.56 308 HIS A C 1
ATOM 2353 O O . HIS A 1 308 ? 8.978 -0.038 13.359 1.00 94.56 308 HIS A O 1
ATOM 2359 N N . VAL A 1 309 ? 7.915 -0.666 11.481 1.00 94.94 309 VAL A N 1
ATOM 2360 C CA . VAL A 1 309 ? 9.119 -0.674 10.641 1.00 94.94 309 VAL A CA 1
ATOM 2361 C C . VAL A 1 309 ? 9.679 0.739 10.460 1.00 94.94 309 VAL A C 1
ATOM 2363 O O . VAL A 1 309 ? 10.900 0.910 10.553 1.00 94.94 309 VAL A O 1
ATOM 2366 N N . ALA A 1 310 ? 8.831 1.745 10.236 1.00 96.31 310 ALA A N 1
ATOM 2367 C CA . ALA A 1 310 ? 9.248 3.138 10.093 1.00 96.31 310 ALA A CA 1
ATOM 2368 C C . ALA A 1 310 ? 9.880 3.679 11.385 1.00 96.31 310 ALA A C 1
ATOM 2370 O O . ALA A 1 310 ? 10.979 4.238 11.336 1.00 96.31 310 ALA A O 1
ATOM 2371 N N . ILE A 1 311 ? 9.242 3.436 12.540 1.00 93.81 311 ILE A N 1
ATOM 2372 C CA . ILE A 1 311 ? 9.749 3.830 13.863 1.00 93.81 311 ILE A CA 1
ATOM 2373 C C . ILE A 1 311 ? 11.095 3.163 14.108 1.00 93.81 311 ILE A C 1
ATOM 2375 O O . ILE A 1 311 ? 12.096 3.855 14.239 1.00 93.81 311 ILE A O 1
ATOM 2379 N N . ARG A 1 312 ? 11.176 1.829 14.032 1.00 91.94 312 ARG A N 1
ATOM 2380 C CA . ARG A 1 312 ? 12.417 1.078 14.292 1.00 91.94 312 ARG A CA 1
ATOM 2381 C C . ARG A 1 312 ? 13.617 1.569 13.477 1.00 91.94 312 ARG A C 1
ATOM 2383 O O . ARG A 1 312 ? 14.741 1.549 13.977 1.00 91.94 312 ARG A O 1
ATOM 2390 N N . ASN A 1 313 ? 13.402 1.959 12.220 1.00 92.56 313 ASN A N 1
ATOM 2391 C CA . ASN A 1 313 ? 14.466 2.440 11.333 1.00 92.56 313 ASN A CA 1
ATOM 2392 C C . ASN A 1 313 ? 14.647 3.970 11.366 1.00 92.56 313 ASN A C 1
ATOM 2394 O O . ASN A 1 313 ? 15.470 4.481 10.603 1.00 92.56 313 ASN A O 1
ATOM 2398 N N . TYR A 1 314 ? 13.910 4.673 12.234 1.00 94.31 314 TYR A N 1
ATOM 2399 C CA . TYR A 1 314 ? 13.901 6.128 12.394 1.00 94.31 314 TYR A CA 1
ATOM 2400 C C . TYR A 1 314 ? 13.656 6.854 11.060 1.00 94.31 314 TYR A C 1
ATOM 2402 O O . TYR A 1 314 ? 14.489 7.608 10.556 1.00 94.31 314 TYR A O 1
ATOM 2410 N N . LYS A 1 315 ? 12.518 6.547 10.428 1.00 95.88 315 LYS A N 1
ATOM 2411 C CA . LYS A 1 315 ? 12.098 7.120 9.141 1.00 95.88 315 LYS A CA 1
ATOM 2412 C C . LYS A 1 315 ? 11.004 8.162 9.357 1.00 95.88 315 LYS A C 1
ATOM 2414 O O . LYS A 1 315 ? 9.823 7.851 9.254 1.00 95.88 315 LYS A O 1
ATOM 2419 N N . LEU A 1 316 ? 11.405 9.382 9.713 1.00 92.88 316 LEU A N 1
ATOM 2420 C CA . LEU A 1 316 ? 10.495 10.442 10.167 1.00 92.88 316 LEU A CA 1
ATOM 2421 C C . LEU A 1 316 ? 9.385 10.783 9.170 1.00 92.88 316 LEU A C 1
ATOM 2423 O O . LEU A 1 316 ? 8.238 10.929 9.583 1.00 92.88 316 LEU A O 1
ATOM 2427 N N . ASP A 1 317 ? 9.689 10.894 7.878 1.00 93.31 317 ASP A N 1
ATOM 2428 C CA . ASP A 1 317 ? 8.682 11.278 6.881 1.00 93.31 317 ASP A CA 1
ATOM 2429 C C . ASP A 1 317 ? 7.685 10.148 6.639 1.00 93.31 317 ASP A C 1
ATOM 2431 O O . ASP A 1 317 ? 6.486 10.398 6.499 1.00 93.31 317 ASP A O 1
ATOM 2435 N N . ALA A 1 318 ? 8.158 8.899 6.671 1.00 94.44 318 ALA A N 1
ATOM 2436 C CA . ALA A 1 318 ? 7.285 7.735 6.665 1.00 94.44 318 ALA A CA 1
ATOM 2437 C C . ALA A 1 318 ? 6.410 7.672 7.924 1.00 94.44 318 ALA A C 1
ATOM 2439 O O . ALA A 1 318 ? 5.212 7.457 7.789 1.00 94.44 318 ALA A O 1
ATOM 2440 N N . ILE A 1 319 ? 6.961 7.914 9.121 1.00 93.19 319 ILE A N 1
ATOM 2441 C CA . ILE A 1 319 ? 6.190 7.956 10.378 1.00 93.19 319 ILE A CA 1
ATOM 2442 C C . ILE A 1 319 ? 5.096 9.023 10.280 1.00 93.19 319 ILE A C 1
ATOM 2444 O O . ILE A 1 319 ? 3.924 8.710 10.448 1.00 93.19 319 ILE A O 1
ATOM 2448 N N . LYS A 1 320 ? 5.455 10.268 9.942 1.00 86.88 320 LYS A N 1
ATOM 2449 C CA . LYS A 1 320 ? 4.497 11.376 9.795 1.00 86.88 320 LYS A CA 1
ATOM 2450 C C . LYS A 1 320 ? 3.395 11.042 8.796 1.00 86.88 320 LYS A C 1
ATOM 2452 O O . LYS A 1 320 ? 2.229 11.297 9.072 1.00 86.88 320 LYS A O 1
ATOM 2457 N N . THR A 1 321 ? 3.764 10.477 7.650 1.00 82.81 321 THR A N 1
ATOM 2458 C CA . THR A 1 321 ? 2.809 10.145 6.590 1.00 82.81 321 THR A CA 1
ATOM 2459 C C . THR A 1 321 ? 1.884 9.003 7.004 1.00 82.81 321 THR A C 1
ATOM 2461 O O . THR A 1 321 ? 0.683 9.125 6.818 1.00 82.81 321 THR A O 1
ATOM 2464 N N . LEU A 1 322 ? 2.405 7.932 7.611 1.00 84.75 322 LEU A N 1
ATOM 2465 C CA . LEU A 1 322 ? 1.591 6.812 8.098 1.00 84.75 322 LEU A CA 1
ATOM 2466 C C . LEU A 1 322 ? 0.614 7.253 9.194 1.00 84.75 322 LEU A C 1
ATOM 2468 O O . LEU A 1 322 ? -0.552 6.885 9.143 1.00 84.75 322 LEU A O 1
ATOM 2472 N N . LEU A 1 323 ? 1.058 8.097 10.131 1.00 83.88 323 LEU A N 1
ATOM 2473 C CA . LEU A 1 323 ? 0.180 8.674 11.153 1.00 83.88 323 LEU A CA 1
ATOM 2474 C C . LEU A 1 323 ? -0.909 9.551 10.521 1.00 83.88 323 LEU A C 1
ATOM 2476 O O . LEU A 1 323 ? -2.082 9.411 10.840 1.00 83.88 323 LEU A O 1
ATOM 2480 N N . GLN A 1 324 ? -0.549 10.421 9.572 1.00 78.94 324 GLN A N 1
ATOM 2481 C CA . GLN A 1 324 ? -1.527 11.241 8.844 1.00 78.94 324 GLN A CA 1
ATOM 2482 C C . GLN A 1 324 ? -2.557 10.415 8.068 1.00 78.94 324 GLN A C 1
ATOM 2484 O O . GLN A 1 324 ? -3.671 10.889 7.883 1.00 78.94 324 GLN A O 1
ATOM 2489 N N . LEU A 1 325 ? -2.184 9.219 7.613 1.00 72.38 325 LEU A N 1
ATOM 2490 C CA . LEU A 1 325 ? -3.072 8.296 6.909 1.00 72.38 325 LEU A CA 1
ATOM 2491 C C . LEU A 1 325 ? -3.895 7.407 7.855 1.00 72.38 325 LEU A C 1
ATOM 2493 O O . LEU A 1 325 ? -4.718 6.647 7.367 1.00 72.38 325 LEU A O 1
ATOM 2497 N N . GLY A 1 326 ? -3.706 7.506 9.176 1.00 72.19 326 GLY A N 1
ATOM 2498 C CA . GLY A 1 326 ? -4.515 6.774 10.155 1.00 72.19 326 GLY A CA 1
ATOM 2499 C C . GLY A 1 326 ? -3.939 5.434 10.616 1.00 72.19 326 GLY A C 1
ATOM 2500 O O . GLY A 1 326 ? -4.701 4.586 11.059 1.00 72.19 326 GLY A O 1
ATOM 2501 N N . ALA A 1 327 ? -2.623 5.212 10.514 1.00 80.81 327 ALA A N 1
ATOM 2502 C CA . ALA A 1 327 ? -2.009 3.980 11.021 1.00 80.81 327 ALA A CA 1
ATOM 2503 C C . ALA A 1 327 ? -2.198 3.828 12.543 1.00 80.81 327 ALA A C 1
ATOM 2505 O O . ALA A 1 327 ? -1.915 4.765 13.300 1.00 80.81 327 ALA A O 1
ATOM 2506 N N . ASP A 1 328 ? -2.605 2.638 12.991 1.00 75.00 328 ASP A N 1
ATOM 2507 C CA . ASP A 1 328 ? -2.877 2.374 14.405 1.00 75.00 328 ASP A CA 1
ATOM 2508 C C . ASP A 1 328 ? -1.580 2.344 15.240 1.00 75.00 328 ASP A C 1
ATOM 2510 O O . ASP A 1 328 ? -0.657 1.547 15.027 1.00 75.00 328 ASP A O 1
ATOM 2514 N N . ILE A 1 329 ? -1.516 3.237 16.231 1.00 80.44 329 ILE A N 1
ATOM 2515 C CA . ILE A 1 329 ? -0.377 3.404 17.141 1.00 80.44 329 ILE A CA 1
ATOM 2516 C C . ILE A 1 329 ? -0.393 2.417 18.320 1.00 80.44 329 ILE A C 1
ATOM 2518 O O . ILE A 1 329 ? 0.629 2.268 18.993 1.00 80.44 329 ILE A O 1
ATOM 2522 N N . HIS A 1 330 ? -1.528 1.766 18.586 1.00 78.75 330 HIS A N 1
ATOM 2523 C CA . HIS A 1 330 ? -1.757 0.873 19.724 1.00 78.75 330 HIS A CA 1
ATOM 2524 C C . HIS A 1 330 ? -1.508 -0.599 19.396 1.00 78.75 330 HIS A C 1
ATOM 2526 O O . HIS A 1 330 ? -1.354 -1.419 20.310 1.00 78.75 330 HIS A O 1
ATOM 2532 N N . LEU A 1 331 ? -1.435 -0.954 18.110 1.00 77.25 331 LEU A N 1
ATOM 2533 C CA . LEU A 1 331 ? -1.074 -2.306 17.706 1.00 77.25 331 LEU A CA 1
ATOM 2534 C C . LEU A 1 331 ? 0.283 -2.679 18.285 1.00 77.25 331 LEU A C 1
ATOM 2536 O O . LEU A 1 331 ? 1.264 -1.962 18.130 1.00 77.25 331 LEU A O 1
ATOM 2540 N N . LYS A 1 332 ? 0.354 -3.854 18.905 1.00 81.69 332 LYS A N 1
ATOM 2541 C CA . LYS A 1 332 ? 1.624 -4.401 19.378 1.00 81.69 332 LYS A CA 1
ATOM 2542 C C . LYS A 1 332 ? 2.404 -4.995 18.218 1.00 81.69 332 LYS A C 1
ATOM 2544 O O . LYS A 1 332 ? 1.853 -5.801 17.461 1.00 81.69 332 LYS A O 1
ATOM 2549 N N . GLY A 1 333 ? 3.680 -4.644 18.120 1.00 87.12 333 GLY A N 1
ATOM 2550 C CA . GLY A 1 333 ? 4.642 -5.278 17.233 1.00 87.12 333 GLY A CA 1
ATOM 2551 C C . GLY A 1 333 ? 5.870 -5.787 17.970 1.00 87.12 333 GLY A C 1
ATOM 2552 O O . GLY A 1 333 ? 6.113 -5.443 19.127 1.00 87.12 333 GLY A O 1
ATOM 2553 N N . THR A 1 334 ? 6.659 -6.640 17.308 1.00 88.19 334 THR A N 1
ATOM 2554 C CA . THR A 1 334 ? 7.840 -7.241 17.944 1.00 88.19 334 THR A CA 1
ATOM 2555 C C . THR A 1 334 ? 9.141 -6.712 17.362 1.00 88.19 334 THR A C 1
ATOM 2557 O O . THR A 1 334 ? 9.275 -6.479 16.161 1.00 88.19 334 THR A O 1
ATOM 2560 N N . VAL A 1 335 ? 10.138 -6.495 18.216 1.00 85.75 335 VAL A N 1
ATOM 2561 C CA . VAL A 1 335 ? 11.456 -5.975 17.847 1.00 85.75 335 VAL A CA 1
ATOM 2562 C C . VAL A 1 335 ? 12.532 -6.803 18.531 1.00 85.75 335 VAL A C 1
ATOM 2564 O O . VAL A 1 335 ? 12.462 -7.089 19.722 1.00 85.75 335 VAL A O 1
ATOM 2567 N N . HIS A 1 336 ? 13.562 -7.183 17.780 1.00 83.44 336 HIS A N 1
ATOM 2568 C CA . HIS A 1 336 ? 14.671 -7.971 18.309 1.00 83.44 336 HIS A CA 1
ATOM 2569 C C . HIS A 1 336 ? 15.855 -7.051 18.611 1.00 83.44 336 HIS A C 1
ATOM 2571 O O . HIS A 1 336 ? 16.440 -6.458 17.703 1.00 83.44 336 HIS A O 1
ATOM 2577 N N . ILE A 1 337 ? 16.216 -6.929 19.889 1.00 77.56 337 ILE A N 1
ATOM 2578 C CA . ILE A 1 337 ? 17.316 -6.076 20.353 1.00 77.56 337 ILE A CA 1
ATOM 2579 C C . ILE A 1 337 ? 18.265 -6.921 21.195 1.00 77.56 337 ILE A C 1
ATOM 2581 O O . ILE A 1 337 ? 17.868 -7.482 22.213 1.00 77.56 337 ILE A O 1
ATOM 2585 N N . LYS A 1 338 ? 19.537 -6.999 20.777 1.00 76.38 338 LYS A N 1
ATOM 2586 C CA . LYS A 1 338 ? 20.591 -7.776 21.462 1.00 76.38 338 LYS A CA 1
ATOM 2587 C C . LYS A 1 338 ? 20.174 -9.234 21.750 1.00 76.38 338 LYS A C 1
ATOM 2589 O O . LYS A 1 338 ? 20.417 -9.745 22.836 1.00 76.38 338 LYS A O 1
ATOM 2594 N N . GLY A 1 339 ? 19.496 -9.878 20.798 1.00 77.62 339 GLY A N 1
ATOM 2595 C CA . GLY A 1 339 ? 19.042 -11.268 20.931 1.00 77.62 339 GLY A CA 1
ATOM 2596 C C . GLY A 1 339 ? 17.809 -11.478 21.817 1.00 77.62 339 GLY A C 1
ATOM 2597 O O . GLY A 1 339 ? 17.350 -12.608 21.932 1.00 77.62 339 GLY A O 1
ATOM 2598 N N . LYS A 1 340 ? 17.235 -10.421 22.409 1.00 80.56 340 LYS A N 1
ATOM 2599 C CA . LYS A 1 340 ? 15.963 -10.491 23.142 1.00 80.56 340 LYS A CA 1
ATOM 2600 C C . LYS A 1 340 ? 14.815 -9.991 22.268 1.00 80.56 340 LYS A C 1
ATOM 2602 O O . LYS A 1 340 ? 14.947 -8.952 21.613 1.00 80.56 340 LYS A O 1
ATOM 2607 N N . LYS A 1 341 ? 13.706 -10.734 22.266 1.00 85.62 341 LYS A N 1
ATOM 2608 C CA . LYS A 1 341 ? 12.437 -10.318 21.660 1.00 85.62 341 LYS A CA 1
ATOM 2609 C C . LYS A 1 341 ? 11.746 -9.350 22.621 1.00 85.62 341 LYS A C 1
ATOM 2611 O O . LYS A 1 341 ? 11.546 -9.681 23.785 1.00 85.62 341 LYS A O 1
ATOM 2616 N N . TRP A 1 342 ? 11.422 -8.167 22.126 1.00 84.62 342 TRP A N 1
ATOM 2617 C CA . TRP A 1 342 ? 10.602 -7.169 22.802 1.00 84.62 342 TRP A CA 1
ATOM 2618 C C . TRP A 1 342 ? 9.296 -7.042 22.040 1.00 84.62 342 TRP A C 1
ATOM 2620 O O . TRP A 1 342 ? 9.310 -7.038 20.812 1.00 84.62 342 TRP A O 1
ATOM 2630 N N . GLU A 1 343 ? 8.188 -6.942 22.752 1.00 86.12 343 GLU A N 1
ATOM 2631 C CA . GLU A 1 343 ? 6.877 -6.668 22.179 1.00 86.12 343 GLU A CA 1
ATOM 2632 C C . GLU A 1 343 ? 6.379 -5.350 22.754 1.00 86.12 343 GLU A C 1
ATOM 2634 O O . GLU A 1 343 ? 6.533 -5.106 23.952 1.00 86.12 343 GLU A O 1
ATOM 2639 N N . GLY A 1 344 ? 5.820 -4.502 21.901 1.00 76.31 344 GLY A N 1
ATOM 2640 C CA . GLY A 1 344 ? 5.214 -3.268 22.355 1.00 76.31 344 GLY A CA 1
ATOM 2641 C C . GLY A 1 344 ? 4.506 -2.500 21.258 1.00 76.31 344 GLY A C 1
ATOM 2642 O O . GLY A 1 344 ? 4.622 -2.838 20.083 1.00 76.31 344 GLY A O 1
ATOM 2643 N N . ASP A 1 345 ? 3.754 -1.490 21.668 1.00 78.44 345 ASP A N 1
ATOM 2644 C CA . ASP A 1 345 ? 3.096 -0.537 20.776 1.00 78.44 345 ASP A CA 1
ATOM 2645 C C . ASP A 1 345 ? 4.096 0.459 20.147 1.00 78.44 345 ASP A C 1
ATOM 2647 O O . ASP A 1 345 ? 5.314 0.401 20.378 1.00 78.44 345 ASP A O 1
ATOM 2651 N N . ALA A 1 346 ? 3.595 1.403 19.345 1.00 83.19 346 ALA A N 1
ATOM 2652 C CA . ALA A 1 346 ? 4.426 2.407 18.687 1.00 83.19 346 ALA A CA 1
ATOM 2653 C C . ALA A 1 346 ? 5.268 3.235 19.681 1.00 83.19 346 ALA A C 1
ATOM 2655 O O . ALA A 1 346 ? 6.441 3.516 19.409 1.00 83.19 346 ALA A O 1
ATOM 2656 N N . PHE A 1 347 ? 4.712 3.586 20.848 1.00 78.56 347 PHE A N 1
ATOM 2657 C CA . PHE A 1 347 ? 5.407 4.355 21.887 1.00 78.56 347 PHE A CA 1
ATOM 2658 C C . PHE A 1 347 ? 6.518 3.539 22.542 1.00 78.56 347 PHE A C 1
ATOM 2660 O O . PHE A 1 347 ? 7.650 4.012 22.687 1.00 78.56 347 PHE A O 1
ATOM 2667 N N . GLN A 1 348 ? 6.215 2.297 22.911 1.00 77.94 348 GLN A N 1
ATOM 2668 C CA . GLN A 1 348 ? 7.156 1.375 23.534 1.00 77.94 348 GLN A CA 1
ATOM 2669 C C . GLN A 1 348 ? 8.308 1.063 22.581 1.00 77.94 348 GLN A C 1
ATOM 2671 O O . GLN A 1 348 ? 9.466 1.084 22.992 1.00 77.94 348 GLN A O 1
ATOM 2676 N N . ILE A 1 349 ? 8.025 0.868 21.292 1.00 85.06 349 ILE A N 1
ATOM 2677 C CA . ILE A 1 349 ? 9.057 0.639 20.277 1.00 85.06 349 ILE A CA 1
ATOM 2678 C C . ILE A 1 349 ? 9.901 1.895 20.043 1.00 85.06 349 ILE A C 1
ATOM 2680 O O . ILE A 1 349 ? 11.128 1.788 19.956 1.00 85.06 349 ILE A O 1
ATOM 2684 N N . ALA A 1 350 ? 9.295 3.084 20.018 1.00 86.94 350 ALA A N 1
ATOM 2685 C CA . ALA A 1 350 ? 10.035 4.343 19.948 1.00 86.94 350 ALA A CA 1
ATOM 2686 C C . ALA A 1 350 ? 10.964 4.536 21.165 1.00 86.94 350 ALA A C 1
ATOM 2688 O O . ALA A 1 350 ? 12.091 5.014 21.023 1.00 86.94 350 ALA A O 1
ATOM 2689 N N . ALA A 1 351 ? 10.556 4.103 22.360 1.00 83.25 351 ALA A N 1
ATOM 2690 C CA . ALA A 1 351 ? 11.377 4.195 23.568 1.00 83.25 351 ALA A CA 1
ATOM 2691 C C . ALA A 1 351 ? 12.642 3.313 23.526 1.00 83.25 351 ALA A C 1
ATOM 2693 O O . ALA A 1 351 ? 13.603 3.580 24.255 1.00 83.25 351 ALA A O 1
ATOM 2694 N N . LEU A 1 352 ? 12.685 2.301 22.650 1.00 86.31 352 LEU A N 1
ATOM 2695 C CA . LEU A 1 352 ? 13.824 1.390 22.501 1.00 86.31 352 LEU A CA 1
ATOM 2696 C C . LEU A 1 352 ? 14.983 1.965 21.662 1.00 86.31 352 LEU A C 1
ATOM 2698 O O . LEU A 1 352 ? 16.045 1.335 21.575 1.00 86.31 352 LEU A O 1
ATOM 2702 N N . HIS A 1 353 ? 14.835 3.148 21.051 1.00 85.69 353 HIS A N 1
ATOM 2703 C CA . HIS A 1 353 ? 15.933 3.782 20.313 1.00 85.69 353 HIS A CA 1
ATOM 2704 C C . HIS A 1 353 ? 17.132 4.086 21.223 1.00 85.69 353 HIS A C 1
ATOM 2706 O O . HIS A 1 353 ? 17.009 4.671 22.298 1.00 85.69 353 HIS A O 1
ATOM 2712 N N . LYS A 1 354 ? 18.343 3.752 20.760 1.00 84.44 354 LYS A N 1
ATOM 2713 C CA . LYS A 1 354 ? 19.582 4.028 21.513 1.00 84.44 354 LYS A CA 1
ATOM 2714 C C . LYS A 1 354 ? 19.852 5.528 21.656 1.00 84.44 354 LYS A C 1
ATOM 2716 O O . LYS A 1 354 ? 20.374 5.974 22.675 1.00 84.44 354 LYS A O 1
ATOM 2721 N N . ILE A 1 355 ? 19.516 6.302 20.627 1.00 88.69 355 ILE A N 1
ATOM 2722 C CA . ILE A 1 355 ? 19.804 7.733 20.552 1.00 88.69 355 ILE A CA 1
ATOM 2723 C C . ILE A 1 355 ? 18.670 8.503 21.238 1.00 88.69 355 ILE A C 1
ATOM 2725 O O . ILE A 1 355 ? 17.495 8.319 20.927 1.00 88.69 355 ILE A O 1
ATOM 2729 N N . ARG A 1 356 ? 19.019 9.377 22.191 1.00 84.88 356 ARG A N 1
ATOM 2730 C CA . ARG A 1 356 ? 18.040 10.155 22.972 1.00 84.88 356 ARG A CA 1
ATOM 2731 C C . ARG A 1 356 ? 17.192 11.084 22.099 1.00 84.88 356 ARG A C 1
ATOM 2733 O O . ARG A 1 356 ? 15.994 11.159 22.331 1.00 84.88 356 ARG A O 1
ATOM 2740 N N . THR A 1 357 ? 17.785 11.743 21.105 1.00 87.38 357 THR A N 1
ATOM 2741 C CA . THR A 1 357 ? 17.051 12.639 20.196 1.00 87.38 357 THR A CA 1
ATOM 2742 C C . THR A 1 357 ? 15.985 11.886 19.403 1.00 87.38 357 THR A C 1
ATOM 2744 O O . THR A 1 357 ? 14.842 12.320 19.389 1.00 87.38 357 THR A O 1
ATOM 2747 N N . GLN A 1 358 ? 16.316 10.704 18.869 1.00 89.19 358 GLN A N 1
ATOM 2748 C CA . GLN A 1 358 ? 15.365 9.845 18.148 1.00 89.19 358 GLN A CA 1
ATOM 2749 C C . GLN A 1 358 ? 14.181 9.422 19.024 1.00 89.19 358 GLN A C 1
ATOM 2751 O O . GLN A 1 358 ? 13.041 9.469 18.578 1.00 89.19 358 GLN A O 1
ATOM 2756 N N . ARG A 1 359 ? 14.442 9.044 20.286 1.00 83.19 359 ARG A N 1
ATOM 2757 C CA . ARG A 1 359 ? 13.381 8.695 21.247 1.00 83.19 359 ARG A CA 1
ATOM 2758 C C . ARG A 1 359 ? 12.429 9.856 21.479 1.00 83.19 359 ARG A C 1
ATOM 2760 O O . ARG A 1 359 ? 11.223 9.664 21.414 1.00 83.19 359 ARG A O 1
ATOM 2767 N N . ILE A 1 360 ? 12.986 11.034 21.767 1.00 77.94 360 ILE A N 1
ATOM 2768 C CA . ILE A 1 360 ? 12.195 12.230 22.057 1.00 77.94 360 ILE A CA 1
ATOM 2769 C C . ILE A 1 360 ? 11.370 12.596 20.830 1.00 77.94 360 ILE A C 1
ATOM 2771 O O . ILE A 1 360 ? 10.171 12.757 20.962 1.00 77.94 360 ILE A O 1
ATOM 2775 N N . GLU A 1 361 ? 11.972 12.661 19.646 1.00 88.38 361 GLU A N 1
ATOM 2776 C CA . GLU A 1 361 ? 11.274 13.094 18.435 1.00 88.38 361 GLU A CA 1
ATOM 2777 C C . GLU A 1 361 ? 10.179 12.116 17.984 1.00 88.38 361 GLU A C 1
ATOM 2779 O O . GLU A 1 361 ? 9.073 12.538 17.653 1.00 88.38 361 GLU A O 1
ATOM 2784 N N . CYS A 1 362 ? 10.430 10.802 18.020 1.00 83.88 362 CYS A N 1
ATOM 2785 C CA . CYS A 1 362 ? 9.378 9.822 17.743 1.00 83.88 362 CYS A CA 1
ATOM 2786 C C . CYS A 1 362 ? 8.261 9.897 18.795 1.00 83.88 362 CYS A C 1
ATOM 2788 O O . CYS A 1 362 ? 7.087 9.864 18.435 1.00 83.88 362 CYS A O 1
ATOM 2790 N N . ALA A 1 363 ? 8.604 10.035 20.081 1.00 73.88 363 ALA A N 1
ATOM 2791 C CA . ALA A 1 363 ? 7.616 10.153 21.148 1.00 73.88 363 ALA A CA 1
ATOM 2792 C C . ALA A 1 363 ? 6.803 11.450 21.046 1.00 73.88 363 ALA A C 1
ATOM 2794 O O . ALA A 1 363 ? 5.595 11.403 21.240 1.00 73.88 363 ALA A O 1
ATOM 2795 N N . THR A 1 364 ? 7.414 12.589 20.703 1.00 79.19 364 THR A N 1
ATOM 2796 C CA . THR A 1 364 ? 6.678 13.847 20.514 1.00 79.19 364 THR A CA 1
ATOM 2797 C C . THR A 1 364 ? 5.766 13.787 19.300 1.00 79.19 364 THR A C 1
ATOM 2799 O O . THR A 1 364 ? 4.654 14.294 19.381 1.00 79.19 364 THR A O 1
ATOM 2802 N N . LEU A 1 365 ? 6.178 13.146 18.201 1.00 82.62 365 LEU A N 1
ATOM 2803 C CA . LEU A 1 365 ? 5.314 12.941 17.035 1.00 82.62 365 LEU A CA 1
ATOM 2804 C C . LEU A 1 365 ? 4.116 12.046 17.362 1.00 82.62 365 LEU A C 1
ATOM 2806 O O . LEU A 1 365 ? 2.986 12.408 17.045 1.00 82.62 365 LEU A O 1
ATOM 2810 N N . LEU A 1 366 ? 4.355 10.909 18.021 1.00 77.56 366 LEU A N 1
ATOM 2811 C CA . LEU A 1 366 ? 3.292 9.997 18.446 1.00 77.56 366 LEU A CA 1
ATOM 2812 C C . LEU A 1 366 ? 2.368 10.657 19.470 1.00 77.56 366 LEU A C 1
ATOM 2814 O O . LEU A 1 366 ? 1.157 10.512 19.371 1.00 77.56 366 LEU A O 1
ATOM 2818 N N . GLN A 1 367 ? 2.917 11.430 20.409 1.00 72.94 367 GLN A N 1
ATOM 2819 C CA . GLN A 1 367 ? 2.134 12.165 21.397 1.00 72.94 367 GLN A CA 1
ATOM 2820 C C . GLN A 1 367 ? 1.320 13.281 20.748 1.00 72.94 367 GLN A C 1
ATOM 2822 O O . GLN A 1 367 ? 0.149 13.417 21.062 1.00 72.94 367 GLN A O 1
ATOM 2827 N N . ALA A 1 368 ? 1.896 14.062 19.833 1.00 75.06 368 ALA A N 1
ATOM 2828 C CA . ALA A 1 368 ? 1.171 15.106 19.114 1.00 75.06 368 ALA A CA 1
ATOM 2829 C C . ALA A 1 368 ? 0.043 14.509 18.266 1.00 75.06 368 ALA A C 1
ATOM 2831 O O . ALA A 1 368 ? -1.053 15.064 18.229 1.00 75.06 368 ALA A O 1
ATOM 2832 N N . TYR A 1 369 ? 0.293 13.361 17.631 1.00 78.50 369 TYR A N 1
ATOM 2833 C CA . TYR A 1 369 ? -0.737 12.615 16.923 1.00 78.50 369 TYR A CA 1
ATOM 2834 C C . TYR A 1 369 ? -1.818 12.102 17.876 1.00 78.50 369 TYR A C 1
ATOM 2836 O O . TYR A 1 369 ? -2.983 12.380 17.642 1.00 78.50 369 TYR A O 1
ATOM 2844 N N . ALA A 1 370 ? -1.452 11.447 18.979 1.00 67.81 370 ALA A N 1
ATOM 2845 C CA . ALA A 1 370 ? -2.394 10.926 19.968 1.00 67.81 370 ALA A CA 1
ATOM 2846 C C . ALA A 1 370 ? -3.196 12.035 20.665 1.00 67.81 370 ALA A C 1
ATOM 2848 O O . ALA A 1 370 ? -4.379 11.862 20.918 1.00 67.81 370 ALA A O 1
ATOM 2849 N N . SER A 1 371 ? -2.584 13.185 20.948 1.00 69.38 371 SER A N 1
ATOM 2850 C CA . SER A 1 371 ? -3.248 14.352 21.533 1.00 69.38 371 SER A CA 1
ATOM 2851 C C . SER A 1 371 ? -4.201 15.000 20.537 1.00 69.38 371 SER A C 1
ATOM 2853 O O . SER A 1 371 ? -5.347 15.248 20.890 1.00 69.38 371 SER A O 1
ATOM 2855 N N . LYS A 1 372 ? -3.775 15.194 19.281 1.00 68.19 372 LYS A N 1
ATOM 2856 C CA . LYS A 1 372 ? -4.669 15.657 18.214 1.00 68.19 372 LYS A CA 1
ATOM 2857 C C . LYS A 1 372 ? -5.799 14.655 17.974 1.00 68.19 372 LYS A C 1
ATOM 2859 O O . LYS A 1 372 ? -6.927 15.067 17.762 1.00 68.19 372 LYS A O 1
ATOM 2864 N N . HIS A 1 373 ? -5.511 13.357 18.039 1.00 63.41 373 HIS A N 1
ATOM 2865 C CA . HIS A 1 373 ? -6.495 12.284 17.925 1.00 63.41 373 HIS A CA 1
ATOM 2866 C C . HIS A 1 373 ? -7.485 12.324 19.094 1.00 63.41 373 HIS A C 1
ATOM 2868 O O . HIS A 1 373 ? -8.683 12.303 18.864 1.00 63.41 373 HIS A O 1
ATOM 2874 N N . ALA A 1 374 ? -7.020 12.462 20.336 1.00 61.84 374 ALA A N 1
ATOM 2875 C CA . ALA A 1 374 ? -7.875 12.551 21.518 1.00 61.84 374 ALA A CA 1
ATOM 2876 C C . ALA A 1 374 ? -8.731 13.828 21.534 1.00 61.84 374 ALA A C 1
ATOM 2878 O O . ALA A 1 374 ? -9.905 13.763 21.879 1.00 61.84 374 ALA A O 1
ATOM 2879 N N . GLU A 1 375 ? -8.177 14.973 21.127 1.00 64.62 375 GLU A N 1
ATOM 2880 C CA . GLU A 1 375 ? -8.909 16.240 21.017 1.00 64.62 375 GLU A CA 1
ATOM 2881 C C . GLU A 1 375 ? -9.947 16.191 19.891 1.00 64.62 375 GLU A C 1
ATOM 2883 O O . GLU A 1 375 ? -11.081 16.626 20.078 1.00 64.62 375 GLU A O 1
ATOM 2888 N N . LEU A 1 376 ? -9.589 15.615 18.738 1.00 64.31 376 LEU A N 1
ATOM 2889 C CA . LEU A 1 376 ? -10.493 15.462 17.602 1.00 64.31 376 LEU A CA 1
ATOM 2890 C C . LEU A 1 376 ? -11.606 14.456 17.901 1.00 64.31 376 LEU A C 1
ATOM 2892 O O . LEU A 1 376 ? -12.755 14.741 17.596 1.00 64.31 376 LEU A O 1
ATOM 2896 N N . VAL A 1 377 ? -11.285 13.317 18.524 1.00 63.50 377 VAL A N 1
ATOM 2897 C CA . VAL A 1 377 ? -12.268 12.310 18.955 1.00 63.50 377 VAL A CA 1
ATOM 2898 C C . VAL A 1 377 ? -13.158 12.861 20.065 1.00 63.50 377 VAL A C 1
ATOM 2900 O O . VAL A 1 377 ? -14.361 12.646 20.011 1.00 63.50 377 VAL A O 1
ATOM 2903 N N . GLY A 1 378 ? -12.610 13.605 21.031 1.00 64.62 378 GLY A N 1
ATOM 2904 C CA . GLY A 1 378 ? -13.397 14.266 22.075 1.00 64.62 378 GLY A CA 1
ATOM 2905 C C . GLY A 1 378 ? -14.343 15.322 21.501 1.00 64.62 378 GLY A C 1
ATOM 2906 O O . GLY A 1 378 ? -15.541 15.277 21.756 1.00 64.62 378 GLY A O 1
ATOM 2907 N N . SER A 1 379 ? -13.831 16.201 20.635 1.00 68.75 379 SER A N 1
ATOM 2908 C CA . SER A 1 379 ? -14.644 17.218 19.950 1.00 68.75 379 SER A CA 1
ATOM 2909 C C . SER A 1 379 ? -15.702 16.581 19.048 1.00 68.75 379 SER A C 1
ATOM 2911 O O . SER A 1 379 ? -16.846 17.020 19.029 1.00 68.75 379 SER A O 1
ATOM 2913 N N . LEU A 1 380 ? -15.349 15.515 18.321 1.00 70.00 380 LEU A N 1
ATOM 2914 C CA . LEU A 1 380 ? -16.288 14.764 17.493 1.00 70.00 380 LEU A CA 1
ATOM 2915 C C . LEU A 1 380 ? -17.356 14.081 18.355 1.00 70.00 380 LEU A C 1
ATOM 2917 O O . LEU A 1 380 ? -18.528 14.126 18.001 1.00 70.00 380 LEU A O 1
ATOM 2921 N N . GLN A 1 381 ? -16.983 13.489 19.490 1.00 73.31 381 GLN A N 1
ATOM 2922 C CA . GLN A 1 381 ? -17.927 12.874 20.419 1.00 73.31 381 GLN A CA 1
ATOM 2923 C C . GLN A 1 381 ? -18.908 13.906 20.983 1.00 73.31 381 GLN A C 1
ATOM 2925 O O . GLN A 1 381 ? -20.108 13.633 21.011 1.00 73.31 381 GLN A O 1
ATOM 2930 N N . ASP A 1 382 ? -18.429 15.083 21.384 1.00 75.31 382 ASP A N 1
ATOM 2931 C CA . ASP A 1 382 ? -19.279 16.165 21.885 1.00 75.31 382 ASP A CA 1
ATOM 2932 C C . ASP A 1 382 ? -20.216 16.702 20.792 1.00 75.31 382 ASP A C 1
ATOM 2934 O O . ASP A 1 382 ? -21.406 16.899 21.044 1.00 75.31 382 ASP A O 1
ATOM 2938 N N . CYS A 1 383 ? -19.731 16.864 19.558 1.00 76.75 383 CYS A N 1
ATOM 2939 C CA . CYS A 1 383 ? -20.564 17.271 18.425 1.00 76.75 383 CYS A CA 1
ATOM 2940 C C . CYS A 1 383 ? -21.613 16.216 18.061 1.00 76.75 383 CYS A C 1
ATOM 2942 O O . CYS A 1 383 ? -22.773 16.572 17.880 1.00 76.75 383 CYS A O 1
ATOM 2944 N N . ILE A 1 384 ? -21.250 14.928 18.011 1.00 80.06 384 ILE A N 1
ATOM 2945 C CA . ILE A 1 384 ? -22.205 13.838 17.758 1.00 80.06 384 ILE A CA 1
ATOM 2946 C C . ILE A 1 384 ? -23.250 13.808 18.868 1.00 80.06 384 ILE A C 1
ATOM 2948 O O . ILE A 1 384 ? -24.439 13.783 18.580 1.00 80.06 384 ILE A O 1
ATOM 2952 N N . LYS A 1 385 ? -22.830 13.873 20.135 1.00 80.19 385 LYS A N 1
ATOM 2953 C CA . LYS A 1 385 ? -23.741 13.890 21.283 1.00 80.19 385 LYS A CA 1
ATOM 2954 C C . LYS A 1 385 ? -24.744 15.044 21.208 1.00 80.19 385 LYS A C 1
ATOM 2956 O O . LYS A 1 385 ? -25.905 14.842 21.553 1.00 80.19 385 LYS A O 1
ATOM 2961 N N . ASN A 1 386 ? -24.307 16.216 20.751 1.00 80.00 386 ASN A N 1
ATOM 2962 C CA . ASN A 1 386 ? -25.142 17.410 20.618 1.00 80.00 386 ASN A CA 1
ATOM 2963 C C . ASN A 1 386 ? -25.895 17.500 19.275 1.00 80.00 386 ASN A C 1
ATOM 2965 O O . ASN A 1 386 ? -26.678 18.428 19.100 1.00 80.00 386 ASN A O 1
ATOM 2969 N N . GLY A 1 387 ? -25.674 16.567 18.341 1.00 76.31 387 GLY A N 1
ATOM 2970 C CA . GLY A 1 387 ? -26.292 16.581 17.011 1.00 76.31 387 GLY A CA 1
ATOM 2971 C C . GLY A 1 387 ? -25.768 17.689 16.085 1.00 76.31 387 GLY A C 1
ATOM 2972 O O . GLY A 1 387 ? -26.479 18.124 15.184 1.00 76.31 387 GLY A O 1
ATOM 2973 N N . ASP A 1 388 ? -24.546 18.188 16.295 1.00 76.81 388 ASP A N 1
ATOM 2974 C CA . ASP A 1 388 ? -23.992 19.302 15.513 1.00 76.81 388 ASP A CA 1
ATOM 2975 C C . ASP A 1 388 ? -23.427 18.831 14.161 1.00 76.81 388 ASP A C 1
ATOM 2977 O O . ASP A 1 388 ? -22.247 18.494 14.012 1.00 76.81 388 ASP A O 1
ATOM 2981 N N . ILE A 1 389 ? -24.300 18.821 13.153 1.00 73.56 389 ILE A N 1
ATOM 2982 C CA . ILE A 1 389 ? -24.008 18.383 11.778 1.00 73.56 389 ILE A CA 1
ATOM 2983 C C . ILE A 1 389 ? -22.950 19.281 11.116 1.00 73.56 389 ILE A C 1
ATOM 2985 O O . ILE A 1 389 ? -22.125 18.810 10.331 1.00 73.56 389 ILE A O 1
ATOM 2989 N N . SER A 1 390 ? -22.918 20.573 11.461 1.00 73.06 390 SER A N 1
ATOM 2990 C CA . SER A 1 390 ? -22.060 21.568 10.803 1.00 73.06 390 SER A CA 1
ATOM 2991 C C . SER A 1 390 ? -20.567 21.280 10.995 1.00 73.06 390 SER A C 1
ATOM 2993 O O . SER A 1 390 ? -19.753 21.451 10.079 1.00 73.06 390 SER A O 1
ATOM 2995 N N . PHE A 1 391 ? -20.203 20.785 12.179 1.00 67.56 391 PHE A N 1
ATOM 2996 C CA . PHE A 1 391 ? -18.840 20.391 12.505 1.00 67.56 391 PHE A CA 1
ATOM 2997 C C . PHE A 1 391 ? -18.449 19.077 11.818 1.00 67.56 391 PHE A C 1
ATOM 2999 O O . PHE A 1 391 ? -17.327 18.957 11.325 1.00 67.56 391 PHE A O 1
ATOM 3006 N N . ILE A 1 392 ? -19.384 18.128 11.705 1.00 66.94 392 ILE A N 1
ATOM 3007 C CA . ILE A 1 392 ? -19.178 16.847 11.011 1.00 66.94 392 ILE A CA 1
ATOM 3008 C C . ILE A 1 392 ? -18.933 17.082 9.518 1.00 66.94 392 ILE A C 1
ATOM 3010 O O . ILE A 1 392 ? -17.943 16.586 8.982 1.00 66.94 392 ILE A O 1
ATOM 3014 N N . GLU A 1 393 ? -19.738 17.926 8.867 1.00 66.69 393 GLU A N 1
ATOM 3015 C CA . GLU A 1 393 ? -19.503 18.315 7.472 1.00 66.69 393 GLU A CA 1
ATOM 3016 C C . GLU A 1 393 ? -18.138 18.990 7.285 1.00 66.69 393 GLU A C 1
ATOM 3018 O O . GLU A 1 393 ? -17.444 18.781 6.287 1.00 66.69 393 GLU A O 1
ATOM 3023 N N . LYS A 1 394 ? -17.730 19.836 8.240 1.00 66.00 394 LYS A N 1
ATOM 3024 C CA . LYS A 1 394 ? -16.433 20.518 8.192 1.00 66.00 394 LYS A CA 1
ATOM 3025 C C . LYS A 1 394 ? -15.271 19.530 8.315 1.00 66.00 394 LYS A C 1
ATOM 3027 O O . LYS A 1 394 ? -14.281 19.694 7.606 1.00 66.00 394 LYS A O 1
ATOM 3032 N N . LEU A 1 395 ? -15.394 18.515 9.169 1.00 61.78 395 LEU A N 1
ATOM 3033 C CA . LEU A 1 395 ? -14.411 17.437 9.320 1.00 61.78 395 LEU A CA 1
ATOM 3034 C C . LEU A 1 395 ? -14.368 16.496 8.107 1.00 61.78 395 LEU A C 1
ATOM 3036 O O . LEU A 1 395 ? -13.298 16.030 7.724 1.00 61.78 395 LEU A O 1
ATOM 3040 N N . GLN A 1 396 ? -15.505 16.267 7.454 1.00 59.09 396 GLN A N 1
ATOM 3041 C CA . GLN A 1 396 ? -15.572 15.502 6.207 1.00 59.09 396 GLN A CA 1
ATOM 3042 C C . GLN A 1 396 ? -14.894 16.245 5.047 1.00 59.09 396 GLN A C 1
ATOM 3044 O O . GLN A 1 396 ? -14.132 15.644 4.292 1.00 59.09 396 GLN A O 1
ATOM 3049 N N . ARG A 1 397 ? -15.082 17.571 4.939 1.00 57.75 397 ARG A N 1
ATOM 3050 C CA . ARG A 1 397 ? -14.415 18.408 3.919 1.00 57.75 397 ARG A CA 1
ATOM 3051 C C . ARG A 1 397 ? -12.890 18.460 4.070 1.00 57.75 397 ARG A C 1
ATOM 3053 O O . ARG A 1 397 ? -12.202 18.737 3.092 1.00 57.75 397 ARG A O 1
ATOM 3060 N N . THR A 1 398 ? -12.348 18.212 5.264 1.00 51.44 398 THR A N 1
ATOM 3061 C CA . THR A 1 398 ? -10.893 18.177 5.500 1.00 51.44 398 THR A CA 1
ATOM 3062 C C . THR A 1 398 ? -10.261 16.808 5.231 1.00 51.44 398 THR A C 1
ATOM 3064 O O . THR A 1 398 ? -9.041 16.685 5.348 1.00 51.44 398 THR A O 1
ATOM 3067 N N . GLY A 1 399 ? -11.048 15.801 4.827 1.00 46.22 399 GLY A N 1
ATOM 3068 C CA . GLY A 1 399 ? -10.548 14.474 4.456 1.00 46.22 399 GLY A CA 1
ATOM 3069 C C . GLY A 1 399 ? -10.117 13.609 5.644 1.00 46.22 399 GLY A C 1
ATOM 3070 O O . GLY A 1 399 ? -9.310 12.698 5.472 1.00 46.22 399 GLY A O 1
ATOM 3071 N N . VAL A 1 400 ? -10.612 13.897 6.853 1.00 53.44 400 VAL A N 1
ATOM 3072 C CA . VAL A 1 400 ? -10.401 13.035 8.024 1.00 53.44 400 VAL A CA 1
ATOM 3073 C C . VAL A 1 400 ? -11.321 11.817 7.920 1.00 53.44 400 VAL A C 1
ATOM 3075 O O . VAL A 1 400 ? -12.527 11.957 7.728 1.00 53.44 400 VAL A O 1
ATOM 3078 N N . THR A 1 401 ? -10.768 10.615 8.081 1.00 55.06 401 THR A N 1
ATOM 3079 C CA . THR A 1 401 ? -11.540 9.367 8.137 1.00 55.06 401 THR A CA 1
ATOM 3080 C C . THR A 1 401 ? -12.424 9.348 9.389 1.00 55.06 401 THR A C 1
ATOM 3082 O O . THR A 1 401 ? -11.91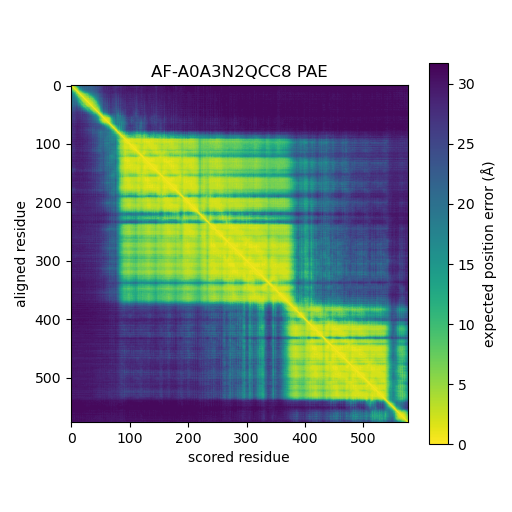7 9.437 10.503 1.00 55.06 401 THR A O 1
ATOM 3085 N N . LEU A 1 402 ? -13.743 9.220 9.232 1.00 58.62 402 LEU A N 1
ATOM 3086 C CA . LEU A 1 402 ? -14.714 9.214 10.344 1.00 58.62 402 LEU A CA 1
ATOM 3087 C C . LEU A 1 402 ? -14.877 7.850 11.034 1.00 58.62 402 LEU A C 1
ATOM 3089 O O . LEU A 1 402 ? -15.594 7.731 12.026 1.00 58.62 402 LEU A O 1
ATOM 3093 N N . GLU A 1 403 ? -14.208 6.819 10.525 1.00 60.78 403 GLU A N 1
ATOM 3094 C CA . GLU A 1 403 ? -14.229 5.461 11.082 1.00 60.78 403 GLU A CA 1
ATOM 3095 C C . GLU A 1 403 ? -13.313 5.296 12.303 1.00 60.78 403 GLU A C 1
ATOM 3097 O O . GLU A 1 403 ? -13.147 4.193 12.815 1.00 60.78 403 GLU A O 1
ATOM 3102 N N . MET A 1 404 ? -12.722 6.385 12.799 1.00 66.12 404 MET A N 1
ATOM 3103 C CA . MET A 1 404 ? -11.826 6.345 13.949 1.00 66.12 404 MET A CA 1
ATOM 3104 C C . MET A 1 404 ? -12.574 5.895 15.216 1.00 66.12 404 MET A C 1
ATOM 3106 O O . MET A 1 404 ? -13.559 6.539 15.601 1.00 66.12 404 MET A O 1
ATOM 3110 N N . PRO A 1 405 ? -12.113 4.829 15.891 1.00 68.50 405 PRO A N 1
ATOM 3111 C CA . PRO A 1 405 ? -12.689 4.398 17.151 1.00 68.50 405 PRO A CA 1
ATOM 3112 C C . PRO A 1 405 ? -12.219 5.280 18.316 1.00 68.50 405 PRO A C 1
ATOM 3114 O O . PRO A 1 405 ? -11.073 5.731 18.373 1.00 68.50 405 PRO A O 1
ATOM 3117 N N . ASN A 1 406 ? -13.100 5.504 19.288 1.00 69.25 406 ASN A N 1
ATOM 3118 C CA . ASN A 1 406 ? -12.759 6.139 20.558 1.00 69.25 406 ASN A CA 1
ATOM 3119 C C . ASN A 1 406 ? -12.034 5.165 21.515 1.00 69.25 406 ASN A C 1
ATOM 3121 O O . ASN A 1 406 ? -11.744 4.017 21.178 1.00 69.25 406 ASN A O 1
ATOM 3125 N N . SER A 1 407 ? -11.777 5.597 22.756 1.00 65.94 407 SER A N 1
ATOM 3126 C CA . SER A 1 407 ? -11.161 4.754 23.797 1.00 65.94 407 SER A CA 1
ATOM 3127 C C . SER A 1 407 ? -11.937 3.467 24.107 1.00 65.94 407 SER A C 1
ATOM 3129 O O . SER A 1 407 ? -11.345 2.499 24.581 1.00 65.94 407 SER A O 1
ATOM 3131 N N . ASN A 1 408 ? -13.241 3.448 23.824 1.00 64.00 408 ASN A N 1
ATOM 3132 C CA . ASN A 1 408 ? -14.147 2.313 23.994 1.00 64.00 408 ASN A CA 1
ATOM 3133 C C . ASN A 1 408 ? -14.328 1.516 22.692 1.00 64.00 408 ASN A C 1
ATOM 3135 O O . ASN A 1 408 ? -15.169 0.625 22.630 1.00 64.00 408 ASN A O 1
ATOM 3139 N N . GLY A 1 409 ? -13.514 1.796 21.667 1.00 69.75 409 GLY A N 1
ATOM 3140 C CA . GLY A 1 409 ? -13.494 1.066 20.404 1.00 69.75 409 GLY A CA 1
ATOM 3141 C C . GLY A 1 409 ? -14.636 1.436 19.462 1.00 69.75 409 GLY A C 1
ATOM 3142 O O . GLY A 1 409 ? -14.744 0.818 18.407 1.00 69.75 409 GLY A O 1
ATOM 3143 N N . ASP A 1 410 ? -15.470 2.405 19.840 1.00 78.44 410 ASP A N 1
ATOM 3144 C CA . ASP A 1 410 ? -16.682 2.808 19.135 1.00 78.44 410 ASP A CA 1
ATOM 3145 C C . ASP A 1 410 ? -16.368 3.903 18.113 1.00 78.44 410 ASP A C 1
ATOM 3147 O O . ASP A 1 410 ? -15.723 4.902 18.434 1.00 78.44 410 ASP A O 1
ATOM 3151 N N . THR A 1 411 ? -16.844 3.731 16.882 1.00 81.94 411 THR A N 1
ATOM 3152 C CA . THR A 1 411 ? -16.695 4.726 15.805 1.00 81.94 411 THR A CA 1
ATOM 3153 C C . THR A 1 411 ? -17.742 5.840 15.901 1.00 81.94 411 THR A C 1
ATOM 3155 O O . THR A 1 411 ? -18.690 5.754 16.686 1.00 81.94 411 THR A O 1
ATOM 3158 N N . ALA A 1 412 ? -17.631 6.875 15.060 1.00 80.19 412 ALA A N 1
ATOM 3159 C CA . ALA A 1 412 ? -18.636 7.940 14.971 1.00 80.19 412 ALA A CA 1
ATOM 3160 C C . ALA A 1 412 ? -20.063 7.395 14.768 1.00 80.19 412 ALA A C 1
ATOM 3162 O O . ALA A 1 412 ? -21.011 7.880 15.385 1.00 80.19 412 ALA A O 1
ATOM 3163 N N . LEU A 1 413 ? -20.204 6.338 13.960 1.00 87.19 413 LEU A N 1
ATOM 3164 C CA . LEU A 1 413 ? -21.490 5.699 13.690 1.00 87.19 413 LEU A CA 1
ATOM 3165 C C . LEU A 1 413 ? -22.044 4.960 14.921 1.00 87.19 413 LEU A C 1
ATOM 3167 O O . LEU A 1 413 ? -23.240 5.035 15.192 1.00 87.19 413 LEU A O 1
ATOM 3171 N N . HIS A 1 414 ? -21.181 4.316 15.716 1.00 87.94 414 HIS A N 1
ATOM 3172 C CA . HIS A 1 414 ? -21.577 3.708 16.992 1.00 87.94 414 HIS A CA 1
ATOM 3173 C C . HIS A 1 414 ? -22.057 4.762 17.996 1.00 87.94 414 HIS A C 1
ATOM 3175 O O . HIS A 1 414 ? -23.071 4.563 18.660 1.00 87.94 414 HIS A O 1
ATOM 3181 N N . LEU A 1 415 ? -21.360 5.898 18.084 1.00 87.25 415 LEU A N 1
ATOM 3182 C CA . LEU A 1 415 ? -21.736 7.000 18.971 1.00 87.25 415 LEU A CA 1
ATOM 3183 C C . LEU A 1 415 ? -23.054 7.653 18.539 1.00 87.25 415 LEU A C 1
ATOM 3185 O O . LEU A 1 415 ? -23.918 7.905 19.377 1.00 87.25 415 LEU A O 1
ATOM 3189 N N . ALA A 1 416 ? -23.249 7.879 17.239 1.00 89.44 416 ALA A N 1
ATOM 3190 C CA . ALA A 1 416 ? -24.503 8.417 16.719 1.00 89.44 416 ALA A CA 1
ATOM 3191 C C . ALA A 1 416 ? -25.678 7.466 17.009 1.00 89.44 416 ALA A C 1
ATOM 3193 O O . ALA A 1 416 ? -26.732 7.901 17.473 1.00 89.44 416 ALA A O 1
ATOM 3194 N N . ALA A 1 417 ? -25.459 6.158 16.842 1.00 92.69 417 ALA A N 1
ATOM 3195 C CA . ALA A 1 417 ? -26.417 5.115 17.192 1.00 92.69 417 ALA A CA 1
ATOM 3196 C C . ALA A 1 417 ? -26.717 5.055 18.701 1.00 92.69 417 ALA A C 1
ATOM 3198 O O . ALA A 1 417 ? -27.870 4.884 19.090 1.00 92.69 417 ALA A O 1
ATOM 3199 N N . GLN A 1 418 ? -25.709 5.239 19.559 1.00 92.00 418 GLN A N 1
ATOM 3200 C CA . GLN A 1 418 ? -25.865 5.289 21.016 1.00 92.00 418 GLN A CA 1
ATOM 3201 C C . GLN A 1 418 ? -26.766 6.444 21.466 1.00 92.00 418 GLN A C 1
ATOM 3203 O O . GLN A 1 418 ? -27.642 6.259 22.316 1.00 92.00 418 GLN A O 1
ATOM 3208 N N . TYR A 1 419 ? -26.535 7.638 20.914 1.00 89.69 419 TYR A N 1
ATOM 3209 C CA . TYR A 1 419 ? -27.262 8.853 21.283 1.00 89.69 419 TYR A CA 1
ATOM 3210 C C . TYR A 1 419 ? -28.574 9.047 20.508 1.00 89.69 419 TYR A C 1
ATOM 3212 O O . TYR A 1 419 ? -29.300 9.987 20.811 1.00 89.69 419 TYR A O 1
ATOM 3220 N N . GLY A 1 420 ? -28.895 8.175 19.545 1.00 90.56 420 GLY A N 1
ATOM 3221 C CA . GLY A 1 420 ? -30.120 8.281 18.744 1.00 90.56 420 GLY A CA 1
ATOM 3222 C C . GLY A 1 420 ? -30.094 9.432 17.733 1.00 90.56 420 GLY A C 1
ATOM 3223 O O . GLY A 1 420 ? -31.138 9.961 17.373 1.00 90.56 420 GLY A O 1
ATOM 3224 N N . GLN A 1 421 ? -28.905 9.850 17.295 1.00 89.88 421 GLN A N 1
ATOM 3225 C CA . GLN A 1 421 ? -28.705 11.048 16.477 1.00 89.88 421 GLN A CA 1
ATOM 3226 C C . GLN A 1 421 ? -28.901 10.730 14.994 1.00 89.88 421 GLN A C 1
ATOM 3228 O O . GLN A 1 421 ? -27.948 10.480 14.255 1.00 89.88 421 GLN A O 1
ATOM 3233 N N . VAL A 1 422 ? -30.164 10.705 14.577 1.00 90.12 422 VAL A N 1
ATOM 3234 C CA . VAL A 1 422 ? -30.596 10.291 13.235 1.00 90.12 422 VAL A CA 1
ATOM 3235 C C . VAL A 1 422 ? -29.977 11.153 12.135 1.00 90.12 422 VAL A C 1
ATOM 3237 O O . VAL A 1 422 ? -29.409 10.615 11.186 1.00 90.12 422 VAL A O 1
ATOM 3240 N N . ASP A 1 423 ? -30.005 12.474 12.305 1.00 87.56 423 ASP A N 1
ATOM 3241 C CA . ASP A 1 423 ? -29.476 13.411 11.310 1.00 87.56 423 ASP A CA 1
ATOM 3242 C C . ASP A 1 423 ? -27.967 13.231 11.103 1.00 87.56 423 ASP A C 1
ATOM 3244 O O . ASP A 1 423 ? -27.453 13.361 9.993 1.00 87.56 423 ASP A O 1
ATOM 3248 N N . VAL A 1 424 ? -27.245 12.868 12.169 1.00 84.75 424 VAL A N 1
ATOM 3249 C CA . VAL A 1 424 ? -25.818 12.546 12.095 1.00 84.75 424 VAL A CA 1
ATOM 3250 C C . VAL A 1 424 ? -25.600 11.252 11.314 1.00 84.75 424 VAL A C 1
ATOM 3252 O O . VAL A 1 424 ? -24.723 11.213 10.457 1.00 84.75 424 VAL A O 1
ATOM 3255 N N . ILE A 1 425 ? -26.392 10.203 11.561 1.00 87.38 425 ILE A N 1
ATOM 3256 C CA . ILE A 1 425 ? -26.304 8.938 10.809 1.00 87.38 425 ILE A CA 1
ATOM 3257 C C . ILE A 1 425 ? -26.555 9.190 9.315 1.00 87.38 425 ILE A C 1
ATOM 3259 O O . ILE A 1 425 ? -25.809 8.696 8.468 1.00 87.38 425 ILE A O 1
ATOM 3263 N N . GLU A 1 426 ? -27.556 10.004 8.988 1.00 87.31 426 GLU A N 1
ATOM 3264 C CA . GLU A 1 426 ? -27.871 10.369 7.610 1.00 87.31 426 GLU A CA 1
ATOM 3265 C C . GLU A 1 426 ? -26.764 11.218 6.959 1.00 87.31 426 GLU A C 1
ATOM 3267 O O . GLU A 1 426 ? -26.366 10.944 5.824 1.00 87.31 426 GLU A O 1
ATOM 3272 N N . ALA A 1 427 ? -26.205 12.200 7.673 1.00 81.31 427 ALA A N 1
ATOM 3273 C CA . ALA A 1 427 ? -25.085 13.007 7.186 1.00 81.31 427 ALA A CA 1
ATOM 3274 C C . ALA A 1 427 ? -23.813 12.172 6.960 1.00 81.31 427 ALA A C 1
ATOM 3276 O O . ALA A 1 427 ? -23.091 12.382 5.981 1.00 81.31 427 ALA A O 1
ATOM 3277 N N . LEU A 1 428 ? -23.544 11.196 7.835 1.00 79.19 428 LEU A N 1
ATOM 3278 C CA . LEU A 1 428 ? -22.443 10.248 7.668 1.00 79.19 428 LEU A CA 1
ATOM 3279 C C . LEU A 1 428 ? -22.630 9.426 6.382 1.00 79.19 428 LEU A C 1
ATOM 3281 O O . LEU A 1 428 ? -21.694 9.336 5.590 1.00 79.19 428 LEU A O 1
ATOM 3285 N N . TYR A 1 429 ? -23.836 8.906 6.133 1.00 80.06 429 TYR A N 1
ATOM 3286 C CA . TYR A 1 429 ? -24.137 8.082 4.959 1.00 80.06 429 TYR A CA 1
ATOM 3287 C C . TYR A 1 429 ? -24.142 8.871 3.635 1.00 80.06 429 TYR A C 1
ATOM 3289 O O . TYR A 1 429 ? -23.505 8.466 2.665 1.00 80.06 429 TYR A O 1
ATOM 3297 N N . ARG A 1 430 ? -24.820 10.028 3.573 1.00 76.44 430 ARG A N 1
ATOM 3298 C CA . ARG A 1 430 ? -24.991 10.806 2.326 1.00 76.44 430 ARG A CA 1
ATOM 3299 C C . ARG A 1 430 ? -23.683 11.351 1.747 1.00 76.44 430 ARG A C 1
ATOM 3301 O O . ARG A 1 430 ? -23.585 11.531 0.535 1.00 76.44 430 ARG A O 1
ATOM 3308 N N . HIS A 1 431 ? -22.701 11.647 2.595 1.00 63.44 431 HIS A N 1
ATOM 3309 C CA . HIS A 1 431 ? -21.450 12.292 2.186 1.00 63.44 431 HIS A CA 1
ATOM 3310 C C . HIS A 1 431 ? -20.254 11.339 2.080 1.00 63.44 431 HIS A C 1
ATOM 3312 O O . HIS A 1 431 ? -19.200 11.758 1.602 1.00 63.44 431 HIS A O 1
ATOM 3318 N N . ASN A 1 432 ? -20.404 10.071 2.475 1.00 62.00 432 ASN A N 1
ATOM 3319 C CA . ASN A 1 432 ? -19.355 9.064 2.363 1.00 62.00 432 ASN A CA 1
ATOM 3320 C C . ASN A 1 432 ? -19.910 7.780 1.728 1.00 62.00 432 ASN A C 1
ATOM 3322 O O . ASN A 1 432 ? -20.492 6.937 2.404 1.00 62.00 432 ASN A O 1
ATOM 3326 N N . THR A 1 433 ? -19.702 7.623 0.418 1.00 49.94 433 THR A N 1
ATOM 3327 C CA . THR A 1 433 ? -20.275 6.539 -0.404 1.00 49.94 433 THR A CA 1
ATOM 3328 C C . THR A 1 433 ? -19.759 5.133 -0.073 1.00 49.94 433 THR A C 1
ATOM 3330 O O . THR A 1 433 ? -20.121 4.194 -0.776 1.00 49.94 433 THR A O 1
ATOM 3333 N N . ASN A 1 434 ? -18.910 4.971 0.947 1.00 61.88 434 ASN A N 1
ATOM 3334 C CA . ASN A 1 434 ? -18.298 3.689 1.299 1.00 61.88 434 ASN A CA 1
ATOM 3335 C C . ASN A 1 434 ? -18.291 3.386 2.810 1.00 61.88 434 ASN A C 1
ATOM 3337 O O . ASN A 1 434 ? -17.507 2.548 3.244 1.00 61.88 434 ASN A O 1
ATOM 3341 N N . ILE A 1 435 ? -19.116 4.068 3.620 1.00 72.06 435 ILE A N 1
ATOM 3342 C CA . ILE A 1 435 ? -19.242 3.730 5.049 1.00 72.06 435 ILE A CA 1
ATOM 3343 C C . ILE A 1 435 ? -19.850 2.336 5.211 1.00 72.06 435 ILE A C 1
ATOM 3345 O O . ILE A 1 435 ? -20.936 2.056 4.701 1.00 72.06 435 ILE A O 1
ATOM 3349 N N . ASP A 1 436 ? -19.167 1.487 5.978 1.00 80.06 436 ASP A N 1
ATOM 3350 C CA . ASP A 1 436 ? -19.688 0.189 6.393 1.00 80.06 436 ASP A CA 1
ATOM 3351 C C . ASP A 1 436 ? -20.689 0.350 7.551 1.00 80.06 436 ASP A C 1
ATOM 3353 O O . ASP A 1 436 ? -20.324 0.661 8.689 1.00 80.06 436 ASP A O 1
ATOM 3357 N N . MET A 1 437 ? -21.973 0.101 7.276 1.00 85.12 437 MET A N 1
ATOM 3358 C CA . MET A 1 437 ? -23.040 0.142 8.287 1.00 85.12 437 MET A CA 1
ATOM 3359 C C . MET A 1 437 ? -22.946 -1.002 9.307 1.00 85.12 437 MET A C 1
ATOM 3361 O O . MET A 1 437 ? -23.530 -0.920 10.391 1.00 85.12 437 MET A O 1
ATOM 3365 N N . ASN A 1 438 ? -22.177 -2.044 8.987 1.00 87.06 438 ASN A N 1
ATOM 3366 C CA . ASN A 1 438 ? -21.932 -3.214 9.821 1.00 87.06 438 ASN A CA 1
ATOM 3367 C C . ASN A 1 438 ? -20.554 -3.181 10.492 1.00 87.06 438 ASN A C 1
ATOM 3369 O O . ASN A 1 438 ? -20.098 -4.202 11.016 1.00 87.06 438 ASN A O 1
ATOM 3373 N N . ILE A 1 439 ? -19.921 -2.002 10.533 1.00 84.50 439 ILE A N 1
ATOM 3374 C CA . ILE A 1 439 ? -18.632 -1.798 11.188 1.00 84.50 439 ILE A CA 1
ATOM 3375 C C . ILE A 1 439 ? -18.654 -2.332 12.621 1.00 84.50 439 ILE A C 1
ATOM 3377 O O . ILE A 1 439 ? -19.587 -2.083 13.381 1.00 84.50 439 ILE A O 1
ATOM 3381 N N . ARG A 1 440 ? -17.622 -3.082 13.007 1.00 82.62 440 ARG A N 1
ATOM 3382 C CA . ARG A 1 440 ? -17.532 -3.719 14.325 1.00 82.62 440 ARG A CA 1
ATOM 3383 C C . ARG A 1 440 ? -16.587 -2.947 15.235 1.00 82.62 440 ARG A C 1
ATOM 3385 O O . ARG A 1 440 ? -15.447 -2.689 14.859 1.00 82.62 440 ARG A O 1
ATOM 3392 N N . ASN A 1 441 ? -17.033 -2.621 16.444 1.00 76.06 441 ASN A N 1
ATOM 3393 C CA . ASN A 1 441 ? -16.175 -1.995 17.445 1.00 76.06 441 ASN A CA 1
ATOM 3394 C C . ASN A 1 441 ? -15.057 -2.949 17.934 1.00 76.06 441 ASN A C 1
ATOM 3396 O O . ASN A 1 441 ? -15.137 -4.177 17.810 1.00 76.06 441 ASN A O 1
ATOM 3400 N N . LEU A 1 442 ? -13.991 -2.381 18.506 1.00 71.44 442 LEU A N 1
ATOM 3401 C CA . LEU A 1 442 ? -12.765 -3.134 18.817 1.00 71.44 442 LEU A CA 1
ATOM 3402 C C . LEU A 1 442 ? -12.887 -4.108 20.004 1.00 71.44 442 LEU A C 1
ATOM 3404 O O . LEU A 1 442 ? -12.126 -5.071 20.075 1.00 71.44 442 LEU A O 1
ATOM 3408 N N . TYR A 1 443 ? -13.807 -3.874 20.945 1.00 67.69 443 TYR A N 1
ATOM 3409 C CA . TYR A 1 443 ? -13.827 -4.618 22.213 1.00 67.69 443 TYR A CA 1
ATOM 3410 C C . TYR A 1 443 ? -14.714 -5.859 22.197 1.00 67.69 443 TYR A C 1
ATOM 3412 O O . TYR A 1 443 ? -14.311 -6.900 22.709 1.00 67.69 443 TYR A O 1
ATOM 3420 N N . ASN A 1 444 ? -15.928 -5.752 21.659 1.00 75.12 444 ASN A N 1
ATOM 3421 C CA . ASN A 1 444 ? -16.903 -6.846 21.661 1.00 75.12 444 ASN A CA 1
ATOM 3422 C C . ASN A 1 444 ? -17.468 -7.144 20.267 1.00 75.12 444 ASN A C 1
ATOM 3424 O O . ASN A 1 444 ? -18.406 -7.929 20.129 1.00 75.12 444 ASN A O 1
ATOM 3428 N N . SER A 1 445 ? -16.878 -6.553 19.223 1.00 82.69 445 SER A N 1
ATOM 3429 C CA . SER A 1 445 ? -17.292 -6.740 17.833 1.00 82.69 445 SER A CA 1
ATOM 3430 C C . SER A 1 445 ? -18.773 -6.436 17.593 1.00 82.69 445 SER A C 1
ATOM 3432 O O . SER A 1 445 ? -19.407 -7.071 16.744 1.00 82.69 445 SER A O 1
ATOM 3434 N N . ARG A 1 446 ? -19.320 -5.480 18.349 1.00 88.38 446 ARG A N 1
ATOM 3435 C CA . ARG A 1 446 ? -20.686 -4.981 18.182 1.00 88.38 446 ARG A CA 1
ATOM 3436 C C . ARG A 1 446 ? -20.756 -4.022 17.012 1.00 88.38 446 ARG A C 1
ATOM 3438 O O . ARG A 1 446 ? -19.786 -3.330 16.744 1.00 88.38 446 ARG A O 1
ATOM 3445 N N . THR A 1 447 ? -21.911 -3.994 16.358 1.00 92.56 447 THR A N 1
ATOM 3446 C CA . THR A 1 447 ? -22.221 -3.058 15.268 1.00 92.56 447 THR A CA 1
ATOM 3447 C C . THR A 1 447 ? -22.991 -1.840 15.790 1.00 92.56 447 THR A C 1
ATOM 3449 O O . THR A 1 447 ? -23.546 -1.902 16.895 1.00 92.56 447 THR A O 1
ATOM 3452 N N . PRO A 1 448 ? -23.126 -0.750 15.014 1.00 93.75 448 PRO A N 1
ATOM 3453 C CA . PRO A 1 448 ? -23.970 0.382 15.392 1.00 93.75 448 PRO A CA 1
ATOM 3454 C C . PRO A 1 448 ? -25.402 -0.040 15.742 1.00 93.75 448 PRO A C 1
ATOM 3456 O O . PRO A 1 448 ? -25.980 0.470 16.700 1.00 93.75 448 PRO A O 1
ATOM 3459 N N . LEU A 1 449 ? -25.947 -1.045 15.045 1.00 96.12 449 LEU A N 1
ATOM 3460 C CA . LEU A 1 449 ? -27.276 -1.586 15.329 1.00 96.12 449 LEU A CA 1
ATOM 3461 C C . LEU A 1 449 ? -27.361 -2.265 16.709 1.00 96.12 449 LEU A C 1
ATOM 3463 O O . LEU A 1 449 ? -28.359 -2.100 17.409 1.00 96.12 449 LEU A O 1
ATOM 3467 N N . HIS A 1 450 ? -26.307 -2.967 17.146 1.00 94.81 450 HIS A N 1
ATOM 3468 C CA . HIS A 1 450 ? -26.231 -3.514 18.509 1.00 94.81 450 HIS A CA 1
ATOM 3469 C C . HIS A 1 450 ? -26.289 -2.408 19.560 1.00 94.81 450 HIS A C 1
ATOM 3471 O O . HIS A 1 450 ? -26.964 -2.550 20.581 1.00 94.81 450 HIS A O 1
ATOM 3477 N N . VAL A 1 451 ? -25.566 -1.315 19.314 1.00 93.44 451 VAL A N 1
ATOM 3478 C CA . VAL A 1 451 ? -25.501 -0.179 20.231 1.00 93.44 451 VAL A CA 1
ATOM 3479 C C . VAL A 1 451 ? -26.858 0.530 20.287 1.00 93.44 451 VAL A C 1
ATOM 3481 O O . VAL A 1 451 ? -27.397 0.693 21.380 1.00 93.44 451 VAL A O 1
ATOM 3484 N N . ALA A 1 452 ? -27.481 0.841 19.146 1.00 96.12 452 ALA A N 1
ATOM 3485 C CA . ALA A 1 452 ? -28.822 1.438 19.114 1.00 96.12 452 ALA A CA 1
ATOM 3486 C C . ALA A 1 452 ? -29.864 0.574 19.853 1.00 96.12 452 ALA A C 1
ATOM 3488 O O . ALA A 1 452 ? -30.658 1.085 20.645 1.00 96.12 452 ALA A O 1
ATOM 3489 N N . ALA A 1 453 ? -29.814 -0.749 19.661 1.00 96.19 453 ALA A N 1
ATOM 3490 C CA . ALA A 1 453 ? -30.700 -1.699 20.327 1.00 96.19 453 ALA A CA 1
ATOM 3491 C C . ALA A 1 453 ? -30.487 -1.756 21.849 1.00 96.19 453 ALA A C 1
ATOM 3493 O O . ALA A 1 453 ? -31.450 -1.762 22.615 1.00 96.19 453 ALA A O 1
ATOM 3494 N N . GLN A 1 454 ? -29.232 -1.739 22.306 1.00 94.69 454 GLN A N 1
ATOM 3495 C CA . GLN A 1 454 ? -28.889 -1.731 23.729 1.00 94.69 454 GLN A CA 1
ATOM 3496 C C . GLN A 1 454 ? -29.387 -0.466 24.448 1.00 94.69 454 GLN A C 1
ATOM 3498 O O . GLN A 1 454 ? -29.840 -0.544 25.596 1.00 94.69 454 GLN A O 1
ATOM 3503 N N . TYR A 1 455 ? -29.271 0.693 23.796 1.00 93.75 455 TYR A N 1
ATOM 3504 C CA . TYR A 1 455 ? -29.642 1.992 24.366 1.00 93.75 455 TYR A CA 1
ATOM 3505 C C . TYR A 1 455 ? -31.102 2.384 24.109 1.00 93.75 455 TYR A C 1
ATOM 3507 O O . TYR A 1 455 ? -31.548 3.392 24.646 1.00 93.75 455 TYR A O 1
ATOM 3515 N N . GLY A 1 456 ? -31.859 1.571 23.367 1.00 94.44 456 GLY A N 1
ATOM 3516 C CA . GLY A 1 456 ? -33.291 1.786 23.177 1.00 94.44 456 GLY A CA 1
ATOM 3517 C C . GLY A 1 456 ? -33.622 2.893 22.180 1.00 94.44 456 GLY A C 1
ATOM 3518 O O . GLY A 1 456 ? -34.576 3.623 22.413 1.00 94.44 456 GLY A O 1
ATOM 3519 N N . GLN A 1 457 ? -32.844 3.032 21.101 1.00 95.94 457 GLN A N 1
ATOM 3520 C CA . GLN A 1 457 ? -32.983 4.112 20.115 1.00 95.94 457 GLN A CA 1
ATOM 3521 C C . GLN A 1 457 ? -33.741 3.639 18.855 1.00 95.94 457 GLN A C 1
ATOM 3523 O O . GLN A 1 457 ? -33.103 3.179 17.904 1.00 95.94 457 GLN A O 1
ATOM 3528 N N . PRO A 1 458 ? -35.089 3.712 18.810 1.00 94.56 458 PRO A N 1
ATOM 3529 C CA . PRO A 1 458 ? -35.881 3.147 17.714 1.00 94.56 458 PRO A CA 1
ATOM 3530 C C . PRO A 1 458 ? -35.639 3.841 16.368 1.00 94.56 458 PRO A C 1
ATOM 3532 O O . PRO A 1 458 ? -35.548 3.163 15.348 1.00 94.56 458 PRO A O 1
ATOM 3535 N N . ASP A 1 459 ? -35.486 5.165 16.345 1.00 94.62 459 ASP A N 1
ATOM 3536 C CA . ASP A 1 459 ? -35.326 5.907 15.088 1.00 94.62 459 ASP A CA 1
ATOM 3537 C C . ASP A 1 459 ? -33.955 5.649 14.446 1.00 94.62 459 ASP A C 1
ATOM 3539 O O . ASP A 1 459 ? -33.856 5.430 13.238 1.00 94.62 459 ASP A O 1
ATOM 3543 N N . ALA A 1 460 ? -32.902 5.549 15.266 1.00 94.06 460 ALA A N 1
ATOM 3544 C CA . ALA A 1 460 ? -31.579 5.135 14.806 1.00 94.06 460 ALA A CA 1
ATOM 3545 C C . ALA A 1 460 ? -31.586 3.696 14.264 1.00 94.06 460 ALA A C 1
ATOM 3547 O O . ALA A 1 460 ? -30.964 3.436 13.237 1.00 94.06 460 ALA A O 1
ATOM 3548 N N . ILE A 1 461 ? -32.321 2.771 14.899 1.00 95.56 461 ILE A N 1
ATOM 3549 C CA . ILE A 1 461 ? -32.513 1.403 14.384 1.00 95.56 461 ILE A CA 1
ATOM 3550 C C . ILE A 1 461 ? -33.144 1.444 12.990 1.00 95.56 461 ILE A C 1
ATOM 3552 O O . ILE A 1 461 ? -32.617 0.824 12.069 1.00 95.56 461 ILE A O 1
ATOM 3556 N N . ARG A 1 462 ? -34.236 2.197 12.806 1.00 94.81 462 ARG A N 1
ATOM 3557 C CA . ARG A 1 462 ? -34.940 2.284 11.515 1.00 94.81 462 ARG A CA 1
ATOM 3558 C C . ARG A 1 462 ? -34.028 2.800 10.400 1.00 94.81 462 ARG A C 1
ATOM 3560 O O . ARG A 1 462 ? -33.962 2.174 9.344 1.00 94.81 462 ARG A O 1
ATOM 3567 N N . ILE A 1 463 ? -33.289 3.882 10.649 1.00 93.56 463 ILE A N 1
ATOM 3568 C CA . ILE A 1 463 ? -32.373 4.475 9.662 1.00 93.56 463 ILE A CA 1
ATOM 3569 C C . ILE A 1 463 ? -31.186 3.552 9.356 1.00 93.56 463 ILE A C 1
ATOM 3571 O O . ILE A 1 463 ? -30.855 3.348 8.189 1.00 93.56 463 ILE A O 1
ATOM 3575 N N . LEU A 1 464 ? -30.557 2.947 10.370 1.00 92.94 464 LEU A N 1
ATOM 3576 C CA . LEU A 1 464 ? -29.442 2.014 10.154 1.00 92.94 464 LEU A CA 1
ATOM 3577 C C . LEU A 1 464 ? -29.871 0.829 9.277 1.00 92.94 464 LEU A C 1
ATOM 3579 O O . LEU A 1 464 ? -29.150 0.445 8.358 1.00 92.94 464 LEU A O 1
ATOM 3583 N N . LEU A 1 465 ? -31.066 0.284 9.521 1.00 92.56 465 LEU A N 1
ATOM 3584 C CA . LEU A 1 465 ? -31.627 -0.805 8.722 1.00 92.56 465 LEU A CA 1
ATOM 3585 C C . LEU A 1 465 ? -31.991 -0.370 7.302 1.00 92.56 465 LEU A C 1
ATOM 3587 O O . LEU A 1 465 ? -31.765 -1.130 6.363 1.00 92.56 465 LEU A O 1
ATOM 3591 N N . GLN A 1 466 ? -32.517 0.844 7.130 1.00 91.00 466 GLN A N 1
ATOM 3592 C CA . GLN A 1 466 ? -32.810 1.412 5.812 1.00 91.00 466 GLN A CA 1
ATOM 3593 C C . GLN A 1 466 ? -31.550 1.520 4.940 1.00 91.00 466 GLN A C 1
ATOM 3595 O O . GLN A 1 466 ? -31.621 1.311 3.731 1.00 91.00 466 GLN A O 1
ATOM 3600 N N . TYR A 1 467 ? -30.401 1.806 5.550 1.00 89.75 467 TYR A N 1
ATOM 3601 C CA . TYR A 1 467 ? -29.113 1.922 4.867 1.00 89.75 467 TYR A CA 1
ATOM 3602 C C . TYR A 1 467 ? -28.305 0.614 4.801 1.00 89.75 467 TYR A C 1
ATOM 3604 O O . TYR A 1 467 ? -27.141 0.638 4.404 1.00 89.75 467 TYR A O 1
ATOM 3612 N N . GLY A 1 468 ? -28.912 -0.532 5.130 1.00 87.88 468 GLY A N 1
ATOM 3613 C CA . GLY A 1 468 ? -28.313 -1.851 4.901 1.00 87.88 468 GLY A CA 1
ATOM 3614 C C . GLY A 1 468 ? -27.569 -2.464 6.090 1.00 87.88 468 GLY A C 1
ATOM 3615 O O . GLY A 1 468 ? -26.775 -3.382 5.887 1.00 87.88 468 GLY A O 1
ATOM 3616 N N . ALA A 1 469 ? -27.811 -2.005 7.324 1.00 92.12 469 ALA A N 1
ATOM 3617 C CA . ALA A 1 469 ? -27.329 -2.721 8.505 1.00 92.12 469 ALA A CA 1
ATOM 3618 C C . ALA A 1 469 ? -27.996 -4.107 8.626 1.00 92.12 469 ALA A C 1
ATOM 3620 O O . ALA A 1 469 ? -29.217 -4.246 8.508 1.00 92.12 469 ALA A O 1
ATOM 3621 N N . GLU A 1 470 ? -27.196 -5.133 8.899 1.00 90.94 470 GLU A N 1
ATOM 3622 C CA . GLU A 1 470 ? -27.647 -6.511 9.082 1.00 90.94 470 GLU A CA 1
ATOM 3623 C C . GLU A 1 470 ? -28.229 -6.716 10.489 1.00 90.94 470 GLU A C 1
ATOM 3625 O O . GLU A 1 470 ? -27.702 -6.230 11.493 1.00 90.94 470 GLU A O 1
ATOM 3630 N N . ARG A 1 471 ? -29.342 -7.454 10.565 1.00 90.56 471 ARG A N 1
ATOM 3631 C CA . ARG A 1 471 ? -30.194 -7.570 11.766 1.00 90.56 471 ARG A CA 1
ATOM 3632 C C . ARG A 1 471 ? -29.767 -8.676 12.727 1.00 90.56 471 ARG A C 1
ATOM 3634 O O . ARG A 1 471 ? -30.206 -8.687 13.877 1.00 90.56 471 ARG A O 1
ATOM 3641 N N . ASP A 1 472 ? -28.952 -9.613 12.263 1.00 89.75 472 ASP A N 1
ATOM 3642 C CA . ASP A 1 472 ? -28.671 -10.894 12.912 1.00 89.75 472 ASP A CA 1
ATOM 3643 C C . ASP A 1 472 ? -27.182 -11.137 13.177 1.00 89.75 472 ASP A C 1
ATOM 3645 O O . ASP A 1 472 ? -26.817 -12.187 13.707 1.00 89.75 472 ASP A O 1
ATOM 3649 N N . ILE A 1 473 ? -26.330 -10.147 12.894 1.00 90.12 473 ILE A N 1
ATOM 3650 C CA . ILE A 1 473 ? -24.920 -10.187 13.272 1.00 90.12 473 ILE A CA 1
ATOM 3651 C C . ILE A 1 473 ? -24.805 -10.495 14.768 1.00 90.12 473 ILE A C 1
ATOM 3653 O O . ILE A 1 473 ? -25.461 -9.857 15.585 1.00 90.12 473 ILE A O 1
ATOM 3657 N N . GLN A 1 474 ? -23.936 -11.442 15.123 1.00 87.69 474 GLN A N 1
ATOM 3658 C CA . GLN A 1 474 ? -23.634 -11.787 16.511 1.00 87.69 474 GLN A CA 1
ATOM 3659 C C . GLN A 1 474 ? -22.337 -11.122 16.993 1.00 87.69 474 GLN A C 1
ATOM 3661 O O . GLN A 1 474 ? -21.331 -11.070 16.269 1.00 87.69 474 GLN A O 1
ATOM 3666 N N . ASP A 1 475 ? -22.363 -10.629 18.234 1.00 83.19 475 ASP A N 1
ATOM 3667 C CA . ASP A 1 475 ? -21.185 -10.136 18.948 1.00 83.19 475 ASP A CA 1
ATOM 3668 C C . ASP A 1 475 ? -20.234 -11.284 19.342 1.00 83.19 475 ASP A C 1
ATOM 3670 O O . ASP A 1 475 ? -20.630 -12.446 19.443 1.00 83.19 475 ASP A O 1
ATOM 3674 N N . ASN A 1 476 ? -18.945 -10.989 19.531 1.00 79.62 476 ASN A N 1
ATOM 3675 C CA . ASN A 1 476 ? -17.953 -12.033 19.832 1.00 79.62 476 ASN A CA 1
ATOM 3676 C C . ASN A 1 476 ? -17.913 -12.416 21.325 1.00 79.62 476 ASN A C 1
ATOM 3678 O O . ASN A 1 476 ? -17.234 -13.371 21.701 1.00 79.62 476 ASN A O 1
ATOM 3682 N N . TYR A 1 477 ? -18.622 -11.667 22.173 1.00 76.44 477 TYR A N 1
ATOM 3683 C CA . TYR A 1 477 ? -18.574 -11.813 23.621 1.00 76.44 477 TYR A CA 1
ATOM 3684 C C . TYR A 1 477 ? -19.537 -12.896 24.107 1.00 76.44 477 TYR A C 1
ATOM 3686 O O . TYR A 1 477 ? -19.134 -13.836 24.790 1.00 76.44 477 TYR A O 1
ATOM 3694 N N . ALA A 1 478 ? -20.811 -12.782 23.736 1.00 80.88 478 ALA A N 1
ATOM 3695 C CA . ALA A 1 478 ? -21.854 -13.717 24.141 1.00 80.88 478 ALA A CA 1
ATOM 3696 C C . ALA A 1 478 ? -22.595 -14.325 22.943 1.00 80.88 478 ALA A C 1
ATOM 3698 O O . ALA A 1 478 ? -23.455 -15.181 23.145 1.00 80.88 478 ALA A O 1
ATOM 3699 N N . GLY A 1 479 ? -22.271 -13.926 21.710 1.00 86.44 479 GLY A N 1
ATOM 3700 C CA . GLY A 1 479 ? -23.035 -14.321 20.529 1.00 86.44 479 GLY A CA 1
ATOM 3701 C C . GLY A 1 479 ? -24.373 -13.586 20.455 1.00 86.44 479 GLY A C 1
ATOM 3702 O O . GLY A 1 479 ? -25.352 -14.122 19.940 1.00 86.44 479 GLY A O 1
ATOM 3703 N N . PHE A 1 480 ? -24.467 -12.394 21.046 1.00 91.56 480 PHE A N 1
ATOM 3704 C CA . PHE A 1 480 ? -25.720 -11.647 21.087 1.00 91.56 480 PHE A CA 1
ATOM 3705 C C . PHE A 1 480 ? -25.955 -10.907 19.779 1.00 91.56 480 PHE A C 1
ATOM 3707 O O . PHE A 1 480 ? -25.052 -10.241 19.289 1.00 91.56 480 PHE A O 1
ATOM 3714 N N . THR A 1 481 ? -27.180 -11.007 19.262 1.00 94.62 481 THR A N 1
ATOM 3715 C CA . THR A 1 481 ? -27.696 -10.141 18.190 1.00 94.62 481 THR A CA 1
ATOM 3716 C C . THR A 1 481 ? -28.203 -8.813 18.771 1.00 94.62 481 THR A C 1
ATOM 3718 O O . THR A 1 481 ? -28.400 -8.715 19.992 1.00 94.62 481 THR A O 1
ATOM 3721 N N . PRO A 1 482 ? -28.504 -7.790 17.947 1.00 95.56 482 PRO A N 1
ATOM 3722 C CA . PRO A 1 482 ? -29.122 -6.554 18.427 1.00 95.56 482 PRO A CA 1
ATOM 3723 C C . PRO A 1 482 ? -30.398 -6.807 19.244 1.00 95.56 482 PRO A C 1
ATOM 3725 O O . PRO A 1 482 ? -30.591 -6.209 20.304 1.00 95.56 482 PRO A O 1
ATOM 3728 N N . LEU A 1 483 ? -31.223 -7.772 18.823 1.00 95.56 483 LEU A N 1
ATOM 3729 C CA . LEU A 1 483 ? -32.458 -8.131 19.520 1.00 95.56 483 LEU A CA 1
ATOM 3730 C C . LEU A 1 483 ? -32.208 -8.757 20.903 1.00 95.56 483 LEU A C 1
ATOM 3732 O O . LEU A 1 483 ? -32.932 -8.447 21.849 1.00 95.56 483 LEU A O 1
ATOM 3736 N N . HIS A 1 484 ? -31.151 -9.566 21.063 1.00 93.69 484 HIS A N 1
ATOM 3737 C CA . HIS A 1 484 ? -30.743 -10.071 22.381 1.00 93.69 484 HIS A CA 1
ATOM 3738 C C . HIS A 1 484 ? -30.391 -8.926 23.334 1.00 93.69 484 HIS A C 1
ATOM 3740 O O . HIS A 1 484 ? -30.780 -8.955 24.500 1.00 93.69 484 HIS A O 1
ATOM 3746 N N . LEU A 1 485 ? -29.669 -7.907 22.852 1.00 93.25 485 LEU A N 1
ATOM 3747 C CA . LEU A 1 485 ? -29.277 -6.763 23.677 1.00 93.25 485 LEU A CA 1
ATOM 3748 C C . LEU A 1 485 ? -30.471 -5.888 24.064 1.00 93.25 485 LEU A C 1
ATOM 3750 O O . LEU A 1 485 ? -30.545 -5.463 25.218 1.00 93.25 485 LEU A O 1
ATOM 3754 N N . ALA A 1 486 ? -31.409 -5.658 23.143 1.00 95.56 486 ALA A N 1
ATOM 3755 C CA . ALA A 1 486 ? -32.646 -4.940 23.443 1.00 95.56 486 ALA A CA 1
ATOM 3756 C C . ALA A 1 486 ? -33.481 -5.684 24.501 1.00 95.56 486 ALA A C 1
ATOM 3758 O O . ALA A 1 486 ? -33.922 -5.078 25.479 1.00 95.56 486 ALA A O 1
ATOM 3759 N N . ALA A 1 487 ? -33.622 -7.007 24.366 1.00 92.12 487 ALA A N 1
ATOM 3760 C CA . ALA A 1 487 ? -34.326 -7.850 25.331 1.00 92.12 487 ALA A CA 1
ATOM 3761 C C . ALA A 1 487 ? -33.641 -7.890 26.706 1.00 92.12 487 ALA A C 1
ATOM 3763 O O . ALA A 1 487 ? -34.301 -7.711 27.727 1.00 92.12 487 ALA A O 1
ATOM 3764 N N . LEU A 1 488 ? -32.312 -8.037 26.737 1.00 91.06 488 LEU A N 1
ATOM 3765 C CA . LEU A 1 488 ? -31.508 -8.044 27.962 1.00 91.06 488 LEU A CA 1
ATOM 3766 C C . LEU A 1 488 ? -31.601 -6.727 28.744 1.00 91.06 488 LEU A C 1
ATOM 3768 O O . LEU A 1 488 ? -31.451 -6.725 29.964 1.00 91.06 488 LEU A O 1
ATOM 3772 N N . ARG A 1 489 ? -31.792 -5.601 28.048 1.00 91.44 489 ARG A N 1
ATOM 3773 C CA . ARG A 1 489 ? -31.897 -4.262 28.650 1.00 91.44 489 ARG A CA 1
ATOM 3774 C C . ARG A 1 489 ? -33.337 -3.790 28.856 1.00 91.44 489 ARG A C 1
ATOM 3776 O O . ARG A 1 489 ? -33.522 -2.701 29.387 1.00 91.44 489 ARG A O 1
ATOM 3783 N N . GLY A 1 490 ? -34.334 -4.581 28.456 1.00 90.88 490 GLY A N 1
ATOM 3784 C CA . GLY A 1 490 ? -35.746 -4.221 28.599 1.00 90.88 490 GLY A CA 1
ATOM 3785 C C . GLY A 1 490 ? -36.203 -3.091 27.669 1.00 90.88 490 GLY A C 1
ATOM 3786 O O . GLY A 1 490 ? -37.122 -2.351 28.011 1.00 90.88 490 GLY A O 1
ATOM 3787 N N . GLN A 1 491 ? -35.565 -2.931 26.508 1.00 95.50 491 GLN A N 1
ATOM 3788 C CA . GLN A 1 491 ? -35.811 -1.813 25.594 1.00 95.50 491 GLN A CA 1
ATOM 3789 C C . GLN A 1 491 ? -37.002 -2.087 24.667 1.00 95.50 491 GLN A C 1
ATOM 3791 O O . GLN A 1 491 ? -36.831 -2.476 23.513 1.00 95.50 491 GLN A O 1
ATOM 3796 N N . VAL A 1 492 ? -38.218 -1.859 25.169 1.00 93.69 492 VAL A N 1
ATOM 3797 C CA . VAL A 1 492 ? -39.486 -2.142 24.464 1.00 93.69 492 VAL A CA 1
ATOM 3798 C C . VAL A 1 492 ? -39.532 -1.509 23.065 1.00 93.69 492 VAL A C 1
ATOM 3800 O O . VAL A 1 492 ? -39.804 -2.200 22.087 1.00 93.69 492 VAL A O 1
ATOM 3803 N N . ALA A 1 493 ? -39.205 -0.217 22.948 1.00 94.38 493 ALA A N 1
ATOM 3804 C CA . ALA A 1 493 ? -39.261 0.503 21.672 1.00 94.38 493 ALA A CA 1
ATOM 3805 C C . ALA A 1 493 ? -38.247 -0.020 20.638 1.00 94.38 493 ALA A C 1
ATOM 3807 O O . ALA A 1 493 ? -38.551 -0.086 19.449 1.00 94.38 493 ALA A O 1
ATOM 3808 N N . ALA A 1 494 ? -37.056 -0.433 21.083 1.00 94.25 494 ALA A N 1
ATOM 3809 C CA . ALA A 1 494 ? -36.055 -1.027 20.201 1.00 94.25 494 ALA A CA 1
ATOM 3810 C C . ALA A 1 494 ? -36.458 -2.431 19.734 1.00 94.25 494 ALA A C 1
ATOM 3812 O O . ALA A 1 494 ? -36.255 -2.755 18.568 1.00 94.25 494 ALA A O 1
ATOM 3813 N N . ILE A 1 495 ? -37.056 -3.246 20.612 1.00 94.69 495 ILE A N 1
ATOM 3814 C CA . ILE A 1 495 ? -37.606 -4.556 20.230 1.00 94.69 495 ILE A CA 1
ATOM 3815 C C . ILE A 1 495 ? -38.692 -4.371 19.178 1.00 94.69 495 ILE A C 1
ATOM 3817 O O . ILE A 1 495 ? -38.633 -5.027 18.146 1.00 94.69 495 ILE A O 1
ATOM 3821 N N . GLN A 1 496 ? -39.624 -3.442 19.401 1.00 94.12 496 GLN A N 1
ATOM 3822 C CA . GLN A 1 496 ? -40.685 -3.141 18.446 1.00 94.12 496 GLN A CA 1
ATOM 3823 C C . GLN A 1 496 ? -40.113 -2.739 17.077 1.00 94.12 496 GLN A C 1
ATOM 3825 O O . GLN A 1 496 ? -40.492 -3.316 16.063 1.00 94.12 496 GLN A O 1
ATOM 3830 N N . ALA A 1 497 ? -39.143 -1.817 17.042 1.00 94.62 497 ALA A N 1
ATOM 3831 C CA . ALA A 1 497 ? -38.508 -1.383 15.795 1.00 94.62 497 ALA A CA 1
ATOM 3832 C C . ALA A 1 497 ? -37.754 -2.516 15.070 1.00 94.62 497 ALA A C 1
ATOM 3834 O O . ALA A 1 497 ? -37.789 -2.591 13.844 1.00 94.62 497 ALA A O 1
ATOM 3835 N N . LEU A 1 498 ? -37.080 -3.406 15.807 1.00 94.00 498 LEU A N 1
ATOM 3836 C CA . LEU A 1 498 ? -36.378 -4.560 15.236 1.00 94.00 498 LEU A CA 1
ATOM 3837 C C . LEU A 1 498 ? -37.349 -5.636 14.725 1.00 94.00 498 LEU A C 1
ATOM 3839 O O . LEU A 1 498 ? -37.111 -6.206 13.664 1.00 94.00 498 LEU A O 1
ATOM 3843 N N . VAL A 1 499 ? -38.435 -5.901 15.455 1.00 92.81 499 VAL A N 1
ATOM 3844 C CA . VAL A 1 499 ? -39.486 -6.859 15.075 1.00 92.81 499 VAL A CA 1
ATOM 3845 C C . VAL A 1 499 ? -40.254 -6.376 13.846 1.00 92.81 499 VAL A C 1
ATOM 3847 O O . VAL A 1 499 ? -40.462 -7.155 12.922 1.00 92.81 499 VAL A O 1
ATOM 3850 N N . GLU A 1 500 ? -40.620 -5.092 13.789 1.00 92.81 500 GLU A N 1
ATOM 3851 C CA . GLU A 1 500 ? -41.237 -4.477 12.602 1.00 92.81 500 GLU A CA 1
ATOM 3852 C C . GLU A 1 500 ? -40.330 -4.554 11.373 1.00 92.81 500 GLU A C 1
ATOM 3854 O O . GLU A 1 500 ? -40.809 -4.631 10.246 1.00 92.81 500 GLU A O 1
ATOM 3859 N N . ALA A 1 501 ? -39.015 -4.555 11.589 1.00 90.38 501 ALA A N 1
ATOM 3860 C CA . ALA A 1 501 ? -38.032 -4.778 10.546 1.00 90.38 501 ALA A CA 1
ATOM 3861 C C . ALA A 1 501 ? -37.716 -6.270 10.320 1.00 90.38 501 ALA A C 1
ATOM 3863 O O . ALA A 1 501 ? -36.685 -6.583 9.734 1.00 90.38 501 ALA A O 1
ATOM 3864 N N . GLU A 1 502 ? -38.563 -7.193 10.778 1.00 90.44 502 GLU A N 1
ATOM 3865 C CA . GLU A 1 502 ? -38.430 -8.642 10.571 1.00 90.44 502 GLU A CA 1
ATOM 3866 C C . GLU A 1 502 ? -37.085 -9.218 11.061 1.00 90.44 502 GLU A C 1
ATOM 3868 O O . GLU A 1 502 ? -36.523 -10.141 10.466 1.00 90.44 502 GLU A O 1
ATOM 3873 N N . ALA A 1 503 ? -36.520 -8.672 12.145 1.00 91.12 503 ALA A N 1
ATOM 3874 C CA . ALA A 1 503 ? -35.326 -9.251 12.756 1.00 91.12 503 ALA A CA 1
ATOM 3875 C C . ALA A 1 503 ? -35.623 -10.672 13.278 1.00 91.12 503 ALA A C 1
ATOM 3877 O O . ALA A 1 503 ? -36.669 -10.896 13.893 1.00 91.12 503 ALA A O 1
ATOM 3878 N N . PRO A 1 504 ? -34.710 -11.644 13.092 1.00 90.12 504 PRO A N 1
ATOM 3879 C CA . PRO A 1 504 ? -34.971 -13.021 13.487 1.00 90.12 504 PRO A CA 1
ATOM 3880 C C . PRO A 1 504 ? -35.067 -13.150 15.014 1.00 90.12 504 PRO A C 1
ATOM 3882 O O . PRO A 1 504 ? -34.098 -12.950 15.749 1.00 90.12 504 PRO A O 1
ATOM 3885 N N . VAL A 1 505 ? -36.259 -13.517 15.490 1.00 89.25 505 VAL A N 1
ATOM 3886 C CA . VAL A 1 505 ? -36.617 -13.502 16.920 1.00 89.25 505 VAL A CA 1
ATOM 3887 C C . VAL A 1 505 ? -36.104 -14.698 17.726 1.00 89.25 505 VAL A C 1
ATOM 3889 O O . VAL A 1 505 ? -36.054 -14.631 18.950 1.00 89.25 505 VAL A O 1
ATOM 3892 N N . ASN A 1 506 ? -35.681 -15.770 17.048 1.00 86.62 506 ASN A N 1
ATOM 3893 C CA . ASN A 1 506 ? -35.312 -17.055 17.657 1.00 86.62 506 ASN A CA 1
ATOM 3894 C C . ASN A 1 506 ? -33.818 -17.411 17.520 1.00 86.62 506 ASN A C 1
ATOM 3896 O O . ASN A 1 506 ? -33.441 -18.567 17.716 1.00 86.62 506 ASN A O 1
ATOM 3900 N N . VAL A 1 507 ? -32.953 -16.450 17.169 1.00 88.94 507 VAL A N 1
ATOM 3901 C CA . VAL A 1 507 ? -31.497 -16.685 17.129 1.00 88.94 507 VAL A CA 1
ATOM 3902 C C . VAL A 1 507 ? -31.005 -17.059 18.527 1.00 88.94 507 VAL A C 1
ATOM 3904 O O . VAL A 1 507 ? -31.470 -16.497 19.513 1.00 88.94 507 VAL A O 1
ATOM 3907 N N . GLN A 1 508 ? -30.059 -17.991 18.615 1.00 86.88 508 GLN A N 1
ATOM 3908 C CA . GLN A 1 508 ? -29.473 -18.420 19.882 1.00 86.88 508 GLN A CA 1
ATOM 3909 C C . GLN A 1 508 ? -28.093 -17.802 20.084 1.00 86.88 508 GLN A C 1
ATOM 3911 O O . GLN A 1 508 ? -27.245 -17.826 19.193 1.00 86.88 508 GLN A O 1
ATOM 3916 N N . SER A 1 509 ? -27.862 -17.285 21.286 1.00 86.12 509 SER A N 1
ATOM 3917 C CA . SER A 1 509 ? -26.536 -16.873 21.754 1.00 86.12 509 SER A CA 1
ATOM 3918 C C . SER A 1 509 ? -25.573 -18.057 21.925 1.00 86.12 509 SER A C 1
ATOM 3920 O O . SER A 1 509 ? -25.976 -19.220 21.883 1.00 86.12 509 SER A O 1
ATOM 3922 N N . ASN A 1 510 ? -24.303 -17.783 22.242 1.00 82.44 510 ASN A N 1
ATOM 3923 C CA . ASN A 1 510 ? -23.295 -18.818 22.527 1.00 82.44 510 ASN A CA 1
ATOM 3924 C C . ASN A 1 510 ? -23.664 -19.709 23.729 1.00 82.44 510 ASN A C 1
ATOM 3926 O O . ASN A 1 510 ? -23.103 -20.787 23.906 1.00 82.44 510 ASN A O 1
ATOM 3930 N N . GLN A 1 511 ? -24.589 -19.253 24.580 1.00 79.44 511 GLN A N 1
ATOM 3931 C CA . GLN A 1 511 ? -25.110 -20.004 25.726 1.00 79.44 511 GLN A CA 1
ATOM 3932 C C . GLN A 1 511 ? -26.424 -20.741 25.410 1.00 79.44 511 GLN A C 1
ATOM 3934 O O . GLN A 1 511 ? -27.034 -21.313 26.310 1.00 79.44 511 GLN A O 1
ATOM 3939 N N . GLY A 1 512 ? -26.880 -20.712 24.155 1.00 80.56 512 GLY A N 1
ATOM 3940 C CA . GLY A 1 512 ? -28.156 -21.287 23.726 1.00 80.56 512 GLY A CA 1
ATOM 3941 C C . GLY A 1 512 ? -29.382 -20.452 24.104 1.00 80.56 512 GLY A C 1
ATOM 3942 O O . GLY A 1 512 ? -30.498 -20.887 23.835 1.00 80.56 512 GLY A O 1
ATOM 3943 N N . LEU A 1 513 ? -29.183 -19.276 24.717 1.00 82.19 513 LEU A N 1
ATOM 3944 C CA . LEU A 1 513 ? -30.271 -18.397 25.155 1.00 82.19 513 LEU A CA 1
ATOM 3945 C C . LEU A 1 513 ? -30.864 -17.625 23.980 1.00 82.19 513 LEU A C 1
ATOM 3947 O O . LEU A 1 513 ? -30.090 -17.084 23.186 1.00 82.19 513 LEU A O 1
ATOM 3951 N N . THR A 1 514 ? -32.194 -17.534 23.928 1.00 88.56 514 THR A N 1
ATOM 3952 C CA . THR A 1 514 ? -32.958 -16.708 22.972 1.00 88.56 514 THR A CA 1
ATOM 3953 C C . THR A 1 514 ? -33.228 -15.292 23.515 1.00 88.56 514 THR A C 1
ATOM 3955 O O . THR A 1 514 ? -33.164 -15.070 24.732 1.00 88.56 514 THR A O 1
ATOM 3958 N N . PRO A 1 515 ? -33.590 -14.303 22.668 1.00 89.75 515 PRO A N 1
ATOM 3959 C CA . PRO A 1 515 ? -34.000 -12.978 23.139 1.00 89.75 515 PRO A CA 1
ATOM 3960 C C . PRO A 1 515 ? -35.176 -13.031 24.128 1.00 89.75 515 PRO A C 1
ATOM 3962 O O . PRO A 1 515 ? -35.174 -12.305 25.122 1.00 89.75 515 PRO A O 1
ATOM 3965 N N . LEU A 1 516 ? -36.148 -13.924 23.909 1.00 84.75 516 LEU A N 1
ATOM 3966 C CA . LEU A 1 516 ? -37.296 -14.107 24.803 1.00 84.75 516 LEU A CA 1
ATOM 3967 C C . LEU A 1 516 ? -36.860 -14.558 26.203 1.00 84.75 516 LEU A C 1
ATOM 3969 O O . LEU A 1 516 ? -37.312 -14.002 27.203 1.00 84.75 516 LEU A O 1
ATOM 3973 N N . GLU A 1 517 ? -35.942 -15.519 26.291 1.00 79.12 517 GLU A N 1
ATOM 3974 C CA . GLU A 1 517 ? -35.406 -15.991 27.573 1.00 79.12 517 GLU A CA 1
ATOM 3975 C C . GLU A 1 517 ? -34.654 -14.893 28.327 1.00 79.12 517 GLU A C 1
ATOM 3977 O O . GLU A 1 517 ? -34.779 -14.790 29.549 1.00 79.12 517 GLU A O 1
ATOM 3982 N N . LEU A 1 518 ? -33.924 -14.026 27.616 1.00 84.81 518 LEU A N 1
ATOM 3983 C CA . LEU A 1 518 ? -33.274 -12.866 28.229 1.00 84.81 518 LEU A CA 1
ATOM 3984 C C . LEU A 1 518 ? -34.296 -11.851 28.763 1.00 84.81 518 LEU A C 1
ATOM 3986 O O . LEU A 1 518 ? -34.109 -11.341 29.869 1.00 84.81 518 LEU A O 1
ATOM 3990 N N . ALA A 1 519 ? -35.391 -11.601 28.036 1.00 84.25 519 ALA A N 1
ATOM 3991 C CA . ALA A 1 519 ? -36.474 -10.733 28.502 1.00 84.25 519 ALA A CA 1
ATOM 3992 C C . ALA A 1 519 ? -37.168 -11.297 29.755 1.00 84.25 519 ALA A C 1
ATOM 3994 O O . ALA A 1 519 ? -37.425 -10.553 30.705 1.00 84.25 519 ALA A O 1
ATOM 3995 N N . ILE A 1 520 ? -37.423 -12.610 29.791 1.00 78.31 520 ILE A N 1
ATOM 3996 C CA . ILE A 1 520 ? -38.023 -13.296 30.947 1.00 78.31 520 ILE A CA 1
ATOM 3997 C C . ILE A 1 520 ? -37.077 -13.244 32.152 1.00 78.31 520 ILE A C 1
ATOM 3999 O O . ILE A 1 520 ? -37.502 -12.854 33.239 1.00 78.31 520 ILE A O 1
ATOM 4003 N N . LYS A 1 521 ? -35.786 -13.552 31.961 1.00 75.81 521 LYS A N 1
ATOM 4004 C CA . LYS A 1 521 ? -34.763 -13.484 33.020 1.00 75.81 521 LYS A CA 1
ATOM 4005 C C . LYS A 1 521 ? -34.617 -12.070 33.592 1.00 75.81 521 LYS A C 1
ATOM 4007 O O . LYS A 1 521 ? -34.408 -11.907 34.791 1.00 75.81 521 LYS A O 1
ATOM 4012 N N . GLY A 1 522 ? -34.751 -11.051 32.742 1.00 74.19 522 GLY A N 1
ATOM 4013 C CA . GLY A 1 522 ? -34.773 -9.641 33.136 1.00 74.19 522 GLY A CA 1
ATOM 4014 C C . GLY A 1 522 ? -36.099 -9.157 33.739 1.00 74.19 522 GLY A C 1
ATOM 4015 O O . GLY A 1 522 ? -36.175 -8.008 34.165 1.00 74.19 522 GLY A O 1
ATOM 4016 N N . LYS A 1 523 ? -37.135 -10.008 33.798 1.00 81.62 523 LYS A N 1
ATOM 4017 C CA . LYS A 1 523 ? -38.506 -9.684 34.245 1.00 81.62 523 LYS A CA 1
ATOM 4018 C C . LYS A 1 523 ? -39.177 -8.570 33.419 1.00 81.62 523 LYS A C 1
ATOM 4020 O O . LYS A 1 523 ? -40.034 -7.840 33.917 1.00 81.62 523 LYS A O 1
ATOM 4025 N N . TYR A 1 524 ? -38.834 -8.457 32.135 1.00 84.06 524 TYR A N 1
ATOM 4026 C CA . TYR A 1 524 ? -39.380 -7.456 31.215 1.00 84.06 524 TYR A CA 1
ATOM 4027 C C . TYR A 1 524 ? -40.630 -7.978 30.490 1.00 84.06 524 TYR A C 1
ATOM 4029 O O . TYR A 1 524 ? -40.574 -8.393 29.332 1.00 84.06 524 TYR A O 1
ATOM 4037 N N . LEU A 1 525 ? -41.780 -7.944 31.175 1.00 79.12 525 LEU A N 1
ATOM 4038 C CA . LEU A 1 525 ? -43.049 -8.504 30.681 1.00 79.12 525 LEU A CA 1
ATOM 4039 C C . LEU A 1 525 ? -43.481 -7.933 29.319 1.00 79.12 525 LEU A C 1
ATOM 4041 O O . LEU A 1 525 ? -43.891 -8.689 28.445 1.00 79.12 525 LEU A O 1
ATOM 4045 N N . ALA A 1 526 ? -43.364 -6.616 29.122 1.00 83.94 526 ALA A N 1
ATOM 4046 C CA . ALA A 1 526 ? -43.734 -5.970 27.860 1.00 83.94 526 ALA A CA 1
ATOM 4047 C C . ALA A 1 526 ? -42.872 -6.461 26.684 1.00 83.94 526 ALA A C 1
ATOM 4049 O O . ALA A 1 526 ? -43.396 -6.767 25.619 1.00 83.94 526 ALA A O 1
ATOM 4050 N N . CYS A 1 527 ? -41.562 -6.617 26.900 1.00 86.00 527 CYS A N 1
ATOM 4051 C CA . CYS A 1 527 ? -40.646 -7.175 25.906 1.00 86.00 527 CYS A CA 1
ATOM 4052 C C . CYS A 1 527 ? -40.999 -8.627 25.563 1.00 86.00 527 CYS A C 1
ATOM 4054 O O . CYS A 1 527 ? -41.002 -9.000 24.394 1.00 86.00 527 CYS A O 1
ATOM 4056 N N . ALA A 1 528 ? -41.312 -9.440 26.577 1.00 81.19 528 ALA A N 1
ATOM 4057 C CA . ALA A 1 528 ? -41.688 -10.837 26.382 1.00 81.19 528 ALA A CA 1
ATOM 4058 C C . ALA A 1 528 ? -42.997 -10.976 25.588 1.00 81.19 528 ALA A C 1
ATOM 4060 O O . ALA A 1 528 ? -43.065 -11.820 24.700 1.00 81.19 528 ALA A O 1
ATOM 4061 N N . LYS A 1 529 ? -44.001 -10.126 25.857 1.00 81.00 529 LYS A N 1
ATOM 4062 C CA . LYS A 1 529 ? -45.255 -10.092 25.085 1.00 81.00 529 LYS A CA 1
ATOM 4063 C C . LYS A 1 529 ? -44.998 -9.826 23.599 1.00 81.00 529 LYS A C 1
ATOM 4065 O O . LYS A 1 529 ? -45.397 -10.639 22.775 1.00 81.00 529 LYS A O 1
ATOM 4070 N N . ILE A 1 530 ? -44.255 -8.764 23.274 1.00 86.62 530 ILE A N 1
ATOM 4071 C CA . ILE A 1 530 ? -43.953 -8.397 21.878 1.00 86.62 530 ILE A CA 1
ATOM 4072 C C . ILE A 1 530 ? -43.190 -9.518 21.164 1.00 86.62 530 ILE A C 1
ATOM 4074 O O . ILE A 1 530 ? -43.495 -9.857 20.026 1.00 86.62 530 ILE A O 1
ATOM 4078 N N . LEU A 1 531 ? -42.208 -10.130 21.831 1.00 83.31 531 LEU A N 1
ATOM 4079 C CA . LEU A 1 531 ? -41.446 -11.237 21.249 1.00 83.31 531 LEU A CA 1
ATOM 4080 C C . LEU A 1 531 ? -42.330 -12.468 20.986 1.00 83.31 531 LEU A C 1
ATOM 4082 O O . LEU A 1 531 ? -42.194 -13.087 19.935 1.00 83.31 531 LEU A O 1
ATOM 4086 N N . LEU A 1 532 ? -43.247 -12.810 21.898 1.00 80.50 532 LEU A N 1
ATOM 4087 C CA . LEU A 1 532 ? -44.205 -13.907 21.705 1.00 80.50 532 LEU A CA 1
ATOM 4088 C C . LEU A 1 532 ? -45.167 -13.626 20.543 1.00 80.50 532 LEU A C 1
ATOM 4090 O O . LEU A 1 532 ? -45.399 -14.506 19.717 1.00 80.50 532 LEU A O 1
ATOM 4094 N N . GLU A 1 533 ? -45.687 -12.402 20.449 1.00 81.50 533 GLU A N 1
ATOM 4095 C CA . GLU A 1 533 ? -46.533 -11.956 19.332 1.00 81.50 533 GLU A CA 1
ATOM 4096 C C . GLU A 1 533 ? -45.788 -12.014 17.991 1.00 81.50 533 GLU A C 1
ATOM 4098 O O . GLU A 1 533 ? -46.371 -12.378 16.972 1.00 81.50 533 GLU A O 1
ATOM 4103 N N . ALA A 1 534 ? -44.480 -11.749 18.003 1.00 81.88 534 ALA A N 1
ATOM 4104 C CA . ALA A 1 534 ? -43.593 -11.863 16.849 1.00 81.88 534 ALA A CA 1
ATOM 4105 C C . ALA A 1 534 ? -43.190 -13.312 16.497 1.00 81.88 534 ALA A C 1
ATOM 4107 O O . ALA A 1 534 ? -42.369 -13.524 15.604 1.00 81.88 534 ALA A O 1
ATOM 4108 N N . GLY A 1 535 ? -43.735 -14.319 17.190 1.00 79.00 535 GLY A N 1
ATOM 4109 C CA . GLY A 1 535 ? -43.458 -15.733 16.926 1.00 79.00 535 GLY A CA 1
ATOM 4110 C C . GLY A 1 535 ? -42.208 -16.283 17.620 1.00 79.00 535 GLY A C 1
ATOM 4111 O O . GLY A 1 535 ? -41.645 -17.289 17.171 1.00 79.00 535 GLY A O 1
ATOM 4112 N N . ALA A 1 536 ? -41.743 -15.651 18.703 1.00 79.38 536 ALA A N 1
ATOM 4113 C CA . ALA A 1 536 ? -40.700 -16.233 19.537 1.00 79.38 536 ALA A CA 1
ATOM 4114 C C . ALA A 1 536 ? -41.228 -17.451 20.308 1.00 79.38 536 ALA A C 1
ATOM 4116 O O . ALA A 1 536 ? -42.343 -17.435 20.833 1.00 79.38 536 ALA A O 1
ATOM 4117 N N . TYR A 1 537 ? -40.414 -18.498 20.417 1.00 72.88 537 TYR A N 1
ATOM 4118 C CA . TYR A 1 537 ? -40.743 -19.690 21.199 1.00 72.88 537 TYR A CA 1
ATOM 4119 C C . TYR A 1 537 ? -39.790 -19.865 22.381 1.00 72.88 537 TYR A C 1
ATOM 4121 O O . TYR A 1 537 ? -38.661 -19.381 22.387 1.00 72.88 537 TYR A O 1
ATOM 4129 N N . ILE A 1 538 ? -40.254 -20.588 23.400 1.00 62.97 538 ILE A N 1
ATOM 4130 C CA . ILE A 1 538 ? -39.460 -20.902 24.590 1.00 62.97 538 ILE A CA 1
ATOM 4131 C C . ILE A 1 538 ? -38.608 -22.138 24.287 1.00 62.97 538 ILE A C 1
ATOM 4133 O O . ILE A 1 538 ? -39.158 -23.209 24.014 1.00 62.97 538 ILE A O 1
ATOM 4137 N N . ASN A 1 539 ? -37.277 -22.020 24.338 1.00 59.12 539 ASN A N 1
ATOM 4138 C CA . ASN A 1 539 ? -36.385 -23.155 24.134 1.00 59.12 539 ASN A CA 1
ATOM 4139 C C . ASN A 1 539 ? -36.137 -23.888 25.466 1.00 59.12 539 ASN A C 1
ATOM 4141 O O . ASN A 1 539 ? -35.566 -23.345 26.405 1.00 59.12 539 ASN A O 1
ATOM 4145 N N . MET A 1 540 ? -36.547 -25.158 25.555 1.00 49.62 540 MET A N 1
ATOM 4146 C CA . MET A 1 540 ? -36.369 -25.985 26.762 1.00 49.62 540 MET A CA 1
ATOM 4147 C C . MET A 1 540 ? -34.982 -26.653 26.864 1.00 49.62 540 MET A C 1
ATOM 4149 O O . MET A 1 540 ? -34.736 -27.406 27.804 1.00 49.62 540 MET A O 1
ATOM 4153 N N . GLN A 1 541 ? -34.075 -26.422 25.908 1.00 47.00 541 GLN A N 1
ATOM 4154 C CA . GLN A 1 541 ? -32.785 -27.114 25.809 1.00 47.00 541 GLN A CA 1
ATOM 4155 C C . GLN A 1 541 ? -31.589 -26.151 25.918 1.00 47.00 541 GLN A C 1
ATOM 4157 O O . GLN A 1 541 ? -30.864 -25.935 24.948 1.00 47.00 541 GLN A O 1
ATOM 4162 N N . CYS A 1 542 ? -31.301 -25.621 27.110 1.00 46.09 542 CYS A N 1
ATOM 4163 C CA . CYS A 1 542 ? -29.952 -25.117 27.406 1.00 46.09 542 CYS A CA 1
ATOM 4164 C C . CYS A 1 542 ? -29.021 -26.303 27.721 1.00 46.09 542 CYS A C 1
ATOM 4166 O O . CYS A 1 542 ? -28.743 -26.615 28.877 1.00 46.09 542 CYS A O 1
ATOM 4168 N N . ASN A 1 543 ? -28.547 -26.993 26.681 1.00 43.22 543 ASN A N 1
ATOM 4169 C CA . ASN A 1 543 ? -27.585 -28.097 26.783 1.00 43.22 543 ASN A CA 1
ATOM 4170 C C . ASN A 1 543 ? -26.149 -27.579 27.019 1.00 43.22 543 ASN A C 1
ATOM 4172 O O . ASN A 1 543 ? -25.315 -27.618 26.116 1.00 43.22 543 ASN A O 1
ATOM 4176 N N . ASN A 1 544 ? -25.830 -27.115 28.235 1.00 40.22 544 ASN A N 1
ATOM 4177 C CA . ASN A 1 544 ? -24.438 -26.868 28.634 1.00 40.22 544 ASN A CA 1
ATOM 4178 C C . ASN A 1 544 ? -24.051 -27.679 29.893 1.00 40.22 544 ASN A C 1
ATOM 4180 O O . ASN A 1 544 ? -24.507 -27.349 30.991 1.00 40.22 544 ASN A O 1
ATOM 4184 N N . PRO A 1 545 ? -23.183 -28.706 29.776 1.00 38.41 545 PRO A N 1
ATOM 4185 C CA . PRO A 1 545 ? -22.764 -29.556 30.898 1.00 38.41 545 PRO A CA 1
ATOM 4186 C C . PRO A 1 545 ? -22.037 -28.806 32.027 1.00 38.41 545 PRO A C 1
ATOM 4188 O O . PRO A 1 545 ? -22.023 -29.269 33.163 1.00 38.41 545 PRO A O 1
ATOM 4191 N N . TYR A 1 546 ? -21.461 -27.629 31.752 1.00 37.38 546 TYR A N 1
ATOM 4192 C CA . TYR A 1 546 ? -20.748 -26.831 32.759 1.00 37.38 546 TYR A CA 1
ATOM 4193 C C . TYR A 1 546 ? -21.673 -26.091 33.744 1.00 37.38 546 TYR A C 1
ATOM 4195 O O . TYR A 1 546 ? -21.226 -25.703 34.823 1.00 37.38 546 TYR A O 1
ATOM 4203 N N . MET A 1 547 ? -22.964 -25.942 33.425 1.00 37.81 547 MET A N 1
ATOM 4204 C CA . MET A 1 547 ? -23.963 -25.347 34.326 1.00 37.81 547 MET A CA 1
ATOM 4205 C C . MET A 1 547 ? -24.537 -26.346 35.345 1.00 37.81 547 MET A C 1
ATOM 4207 O O . MET A 1 547 ? -25.267 -25.927 36.232 1.00 37.81 547 MET A O 1
ATOM 4211 N N . GLN A 1 548 ? -24.196 -27.642 35.292 1.00 39.09 548 GLN A N 1
ATOM 4212 C CA . GLN A 1 548 ? -24.629 -28.596 36.330 1.00 39.09 548 GLN A CA 1
ATOM 4213 C C . GLN A 1 548 ? -23.921 -28.394 37.680 1.00 39.09 548 GLN A C 1
ATOM 4215 O O . GLN A 1 548 ? -24.468 -28.784 38.706 1.00 39.09 548 GLN A O 1
ATOM 4220 N N . TYR A 1 549 ? -22.740 -27.763 37.700 1.00 33.88 549 TYR A N 1
ATOM 4221 C CA . TYR A 1 549 ? -21.954 -27.560 38.927 1.00 33.88 549 TYR A CA 1
ATOM 4222 C C . TYR A 1 549 ? -21.951 -26.119 39.459 1.00 33.88 549 TYR A C 1
ATOM 4224 O O . TYR A 1 549 ? -21.609 -25.911 40.616 1.00 33.88 549 TYR A O 1
ATOM 4232 N N . ASN A 1 550 ? -22.359 -25.138 38.650 1.00 34.19 550 ASN A N 1
ATOM 4233 C CA . ASN A 1 550 ? -22.510 -23.728 39.036 1.00 34.19 550 ASN A CA 1
ATOM 4234 C C . ASN A 1 550 ? -23.778 -23.156 38.394 1.00 34.19 550 ASN A C 1
ATOM 4236 O O . ASN A 1 550 ? -23.742 -22.186 37.641 1.00 34.19 550 ASN A O 1
ATOM 4240 N N . ASN A 1 551 ? -24.894 -23.831 38.645 1.00 32.53 551 ASN A N 1
ATOM 4241 C CA . ASN A 1 551 ? -26.188 -23.500 38.083 1.00 32.53 551 ASN A CA 1
ATOM 4242 C C . ASN A 1 551 ? -26.711 -22.157 38.637 1.00 32.53 551 ASN A C 1
ATOM 4244 O O . ASN A 1 551 ? -26.882 -22.047 39.850 1.00 32.53 551 ASN A O 1
ATOM 4248 N N . PRO A 1 552 ? -27.014 -21.142 37.805 1.00 35.72 552 PRO A N 1
ATOM 4249 C CA . PRO A 1 552 ? -27.815 -19.998 38.195 1.00 35.72 552 PRO A CA 1
ATOM 4250 C C . PRO A 1 552 ? -29.278 -20.189 37.768 1.00 35.72 552 PRO A C 1
ATOM 4252 O O . PRO A 1 552 ? -29.959 -19.192 37.559 1.00 35.72 552 PRO A O 1
ATOM 4255 N N . PHE A 1 553 ? -29.765 -21.423 37.580 1.00 36.44 553 PHE A N 1
ATOM 4256 C CA . PHE A 1 553 ? -31.182 -21.720 37.788 1.00 36.44 553 PHE A CA 1
ATOM 4257 C C . PHE A 1 553 ? -31.397 -21.831 39.301 1.00 36.44 553 PHE A C 1
ATOM 4259 O O . PHE A 1 553 ? -30.959 -22.820 39.893 1.00 36.44 553 PHE A O 1
ATOM 4266 N N . PRO A 1 554 ? -32.020 -20.838 39.958 1.00 33.88 554 PRO A N 1
ATOM 4267 C CA . PRO A 1 554 ? -32.449 -21.004 41.327 1.00 33.88 554 PRO A CA 1
ATOM 4268 C C . PRO A 1 554 ? -33.760 -21.794 41.300 1.00 33.88 554 PRO A C 1
ATOM 4270 O O . PRO A 1 554 ? -34.692 -21.460 40.572 1.00 33.88 554 PRO A O 1
ATOM 4273 N N . ASP A 1 555 ? -33.853 -22.818 42.139 1.00 38.09 555 ASP A N 1
ATOM 4274 C CA . ASP A 1 555 ? -35.062 -23.600 42.423 1.00 38.09 555 ASP A CA 1
ATOM 4275 C C . ASP A 1 555 ? -36.206 -22.772 43.073 1.00 38.09 555 ASP A C 1
ATOM 4277 O O . ASP A 1 555 ? -37.046 -23.308 43.798 1.00 38.09 555 ASP A O 1
ATOM 4281 N N . THR A 1 556 ? -36.261 -21.448 42.884 1.00 40.47 556 THR A N 1
ATOM 4282 C CA . THR A 1 556 ? -37.172 -20.562 43.614 1.00 40.47 556 THR A CA 1
ATOM 4283 C C . THR A 1 556 ? -38.485 -20.316 42.864 1.00 40.47 556 THR A C 1
ATOM 4285 O O . THR A 1 556 ? -38.556 -20.018 41.674 1.00 40.47 556 THR A O 1
ATOM 4288 N N . ILE A 1 557 ? -39.574 -20.425 43.624 1.00 40.88 557 ILE A N 1
ATOM 4289 C CA . ILE A 1 557 ? -40.985 -20.334 43.215 1.00 40.88 557 ILE A CA 1
ATOM 4290 C C . ILE A 1 557 ? -41.333 -19.016 42.481 1.00 40.88 557 ILE A C 1
ATOM 4292 O O . ILE A 1 557 ? -42.308 -18.965 41.731 1.00 40.88 557 ILE A O 1
ATOM 4296 N N . GLU A 1 558 ? -40.530 -17.961 42.634 1.00 41.78 558 GLU A N 1
ATOM 4297 C CA . GLU A 1 558 ? -40.753 -16.652 42.007 1.00 41.78 558 GLU A CA 1
ATOM 4298 C C . GLU A 1 558 ? -40.556 -16.651 40.481 1.00 41.78 558 GLU A C 1
ATOM 4300 O O . GLU A 1 558 ? -41.338 -16.010 39.7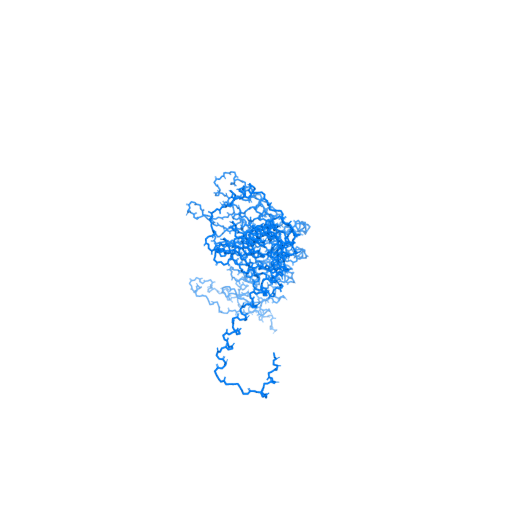79 1.00 41.78 558 GLU A O 1
ATOM 4305 N N . ASP A 1 559 ? -39.600 -17.412 39.942 1.00 45.88 559 ASP A N 1
ATOM 4306 C CA . ASP A 1 559 ? -39.356 -17.469 38.489 1.00 45.88 559 ASP A CA 1
ATOM 4307 C C . ASP A 1 559 ? -40.415 -18.321 37.767 1.00 45.88 559 ASP A C 1
ATOM 4309 O O . ASP A 1 559 ? -40.833 -18.003 36.650 1.00 45.88 559 ASP A O 1
ATOM 4313 N N . ARG A 1 560 ? -40.971 -19.331 38.458 1.00 45.03 560 ARG A N 1
ATOM 4314 C CA . ARG A 1 560 ? -42.193 -20.033 38.026 1.00 45.03 560 ARG A CA 1
ATOM 4315 C C . ARG A 1 560 ? -43.402 -19.104 37.992 1.00 45.03 560 ARG A C 1
ATOM 4317 O O . ARG A 1 560 ? -44.215 -19.233 37.086 1.00 45.03 560 ARG A O 1
ATOM 4324 N N . ASN A 1 561 ? -43.520 -18.163 38.927 1.00 45.16 561 ASN A N 1
ATOM 4325 C CA . ASN A 1 561 ? -44.627 -17.206 38.948 1.00 45.16 561 ASN A CA 1
ATOM 4326 C C . ASN A 1 561 ? -44.525 -16.161 37.833 1.00 45.16 561 ASN A C 1
ATOM 4328 O O . ASN A 1 561 ? -45.562 -15.754 37.328 1.00 45.16 561 ASN A O 1
ATOM 4332 N N . VAL A 1 562 ? -43.323 -15.763 37.400 1.00 51.19 562 VAL A N 1
ATOM 4333 C CA . VAL A 1 562 ? -43.144 -14.900 36.213 1.00 51.19 562 VAL A CA 1
ATOM 4334 C C . VAL A 1 562 ? -43.426 -15.679 34.927 1.00 51.19 562 VAL A C 1
ATOM 4336 O O . VAL A 1 562 ? -44.134 -15.176 34.063 1.00 51.19 562 VAL A O 1
ATOM 4339 N N . TYR A 1 563 ? -42.957 -16.927 34.825 1.00 53.44 563 TYR A N 1
ATOM 4340 C CA . TYR A 1 563 ? -43.293 -17.839 33.724 1.00 53.44 563 TYR A CA 1
ATOM 4341 C C . TYR A 1 563 ? -44.812 -18.039 33.601 1.00 53.44 563 TYR A C 1
ATOM 4343 O O . TYR A 1 563 ? -45.395 -17.822 32.540 1.00 53.44 563 TYR A O 1
ATOM 4351 N N . ILE A 1 564 ? -45.467 -18.364 34.718 1.00 51.56 564 ILE A N 1
ATOM 4352 C CA . ILE A 1 564 ? -46.919 -18.505 34.819 1.00 51.56 564 ILE A CA 1
ATOM 4353 C C . ILE A 1 564 ? -47.605 -17.156 34.571 1.00 51.56 564 ILE A C 1
ATOM 4355 O O . ILE A 1 564 ? -48.608 -17.139 33.882 1.00 51.56 564 ILE A O 1
ATOM 4359 N N . ALA A 1 565 ? -47.085 -16.019 35.039 1.00 52.41 565 ALA A N 1
ATOM 4360 C CA . ALA A 1 565 ? -47.689 -14.705 34.801 1.00 52.41 565 ALA A CA 1
ATOM 4361 C C . ALA A 1 565 ? -47.584 -14.250 33.339 1.00 52.41 565 ALA A C 1
ATOM 4363 O O . ALA A 1 565 ? -48.550 -13.698 32.831 1.00 52.41 565 ALA A O 1
ATOM 4364 N N . CYS A 1 566 ? -46.471 -14.501 32.643 1.00 52.06 566 CYS A N 1
ATOM 4365 C CA . CYS A 1 566 ? -46.333 -14.214 31.212 1.00 52.06 566 CYS A CA 1
ATOM 4366 C C . CYS A 1 566 ? -47.281 -15.090 30.383 1.00 52.06 566 CYS A C 1
ATOM 4368 O O . CYS A 1 566 ? -47.993 -14.579 29.522 1.00 52.06 566 CYS A O 1
ATOM 4370 N N . VAL A 1 567 ? -47.344 -16.392 30.690 1.00 54.66 567 VAL A N 1
ATOM 4371 C CA . VAL A 1 567 ? -48.243 -17.347 30.024 1.00 54.66 567 VAL A CA 1
ATOM 4372 C C . VAL A 1 567 ? -49.715 -17.058 30.355 1.00 54.66 567 VAL A C 1
ATOM 4374 O O . VAL A 1 567 ? -50.546 -17.053 29.455 1.00 54.66 567 VAL A O 1
ATOM 4377 N N . LEU A 1 568 ? -50.056 -16.744 31.610 1.00 52.16 568 LEU A N 1
ATOM 4378 C CA . LEU A 1 568 ? -51.414 -16.372 32.033 1.00 52.16 568 LEU A CA 1
ATOM 4379 C C . LEU A 1 568 ? -51.835 -14.991 31.518 1.00 52.16 568 LEU A C 1
ATOM 4381 O O . LEU A 1 568 ? -53.014 -14.809 31.240 1.00 52.16 568 LEU A O 1
ATOM 4385 N N . ALA A 1 569 ? -50.924 -14.020 31.404 1.00 51.38 569 ALA A N 1
ATOM 4386 C CA . ALA A 1 569 ? -51.223 -12.708 30.827 1.00 51.38 569 ALA A CA 1
ATOM 4387 C C . ALA A 1 569 ? -51.450 -12.806 29.316 1.00 51.38 569 ALA A C 1
ATOM 4389 O O . ALA A 1 569 ? -52.376 -12.180 28.813 1.00 51.38 569 ALA A O 1
ATOM 4390 N N . TRP A 1 570 ? -50.661 -13.626 28.613 1.00 51.88 570 TRP A N 1
ATOM 4391 C CA . TRP A 1 570 ? -50.898 -13.942 27.205 1.00 51.88 570 TRP A CA 1
ATOM 4392 C C . TRP A 1 570 ? -52.240 -14.668 27.020 1.00 51.88 570 TRP A C 1
ATOM 4394 O O . TRP A 1 570 ? -53.074 -14.205 26.246 1.00 51.88 570 TRP A O 1
ATOM 4404 N N . LEU A 1 571 ? -52.513 -15.722 27.804 1.00 48.88 571 LEU A N 1
ATOM 4405 C CA . LEU A 1 571 ? -53.775 -16.478 27.751 1.00 48.88 571 LEU A CA 1
ATOM 4406 C C . LEU A 1 571 ? -55.016 -15.646 28.132 1.00 48.88 571 LEU A C 1
ATOM 4408 O O . LEU A 1 571 ? -56.086 -15.900 27.589 1.00 48.88 571 LEU A O 1
ATOM 4412 N N . LYS A 1 572 ? -54.905 -14.669 29.048 1.00 52.59 572 LYS A N 1
ATOM 4413 C CA . LYS A 1 572 ? -56.033 -13.812 29.476 1.00 52.59 572 LYS A CA 1
ATOM 4414 C C . LYS A 1 572 ? -56.440 -12.739 28.463 1.00 52.59 572 LYS A C 1
ATOM 4416 O O . LYS A 1 572 ? -57.559 -12.251 28.560 1.00 52.59 572 LYS A O 1
ATOM 4421 N N . GLU A 1 573 ? -55.553 -12.332 27.556 1.00 50.66 573 GLU A N 1
ATOM 4422 C CA . GLU A 1 573 ? -55.837 -11.281 26.561 1.00 50.66 573 GLU A CA 1
ATOM 4423 C C . GLU A 1 573 ? -56.146 -11.844 25.160 1.00 50.66 573 GLU A C 1
ATOM 4425 O O . GLU A 1 573 ? -56.757 -11.147 24.356 1.00 50.66 573 GLU A O 1
ATOM 4430 N N . THR A 1 574 ? -55.770 -13.096 24.856 1.00 43.50 574 THR A N 1
ATOM 4431 C CA . THR A 1 574 ? -55.944 -13.703 23.515 1.00 43.50 574 THR A CA 1
ATOM 4432 C C . THR A 1 574 ? -57.136 -14.648 23.369 1.00 43.50 574 THR A C 1
ATOM 4434 O O . THR A 1 574 ? -57.514 -14.966 22.241 1.00 43.50 574 THR A O 1
ATOM 4437 N N . ILE A 1 575 ? -57.760 -15.084 24.463 1.00 32.62 575 ILE A N 1
ATOM 4438 C CA . ILE A 1 575 ? -58.966 -15.920 24.421 1.00 32.62 575 ILE A CA 1
ATOM 4439 C C . ILE A 1 575 ? -60.098 -15.119 25.085 1.00 32.62 575 ILE A C 1
ATOM 4441 O O . ILE A 1 575 ? -59.972 -14.839 26.278 1.00 32.62 575 ILE A O 1
ATOM 4445 N N . PRO A 1 576 ? -61.141 -14.691 24.342 1.00 36.12 576 PRO A N 1
ATOM 4446 C CA . PRO A 1 576 ? -62.271 -13.964 24.920 1.00 36.12 576 PRO A CA 1
ATOM 4447 C C . PRO A 1 576 ? -63.057 -14.791 25.943 1.00 36.12 576 PRO A C 1
ATOM 4449 O O . PRO A 1 576 ? -63.119 -16.036 25.792 1.00 36.12 576 PRO A O 1
#

Secondary structure (DSSP, 8-state):
---------S----TTSHHHHHHHHHHHHHHHHHHHHHHHHHHSSSSS--PPPPPHHHHHHHHTTS--S-TTSSTTSS-HHHHHHHHHHHHHHHHHHHHT-HHHHHHHHHTT--TTPPPTTT---HHHHHHHHT-HHHHHHHHHTT--TT---TTT---HHHHHHHHT-HHHHHHHHHTT--TT-PPTT----HHHHHHHHT-HHHHHHHHHHHHHTT--HHHHHHHHHSPPTTSS--HHHHHHHHT-HHHHHHHHTTT--TT---TTS--HHHHHHHTT-HHHHHIIIIIT---TT---TTS--HHHHHHHTT-HHHHHHHHHTT--SSS-EEEEETTEEEEE-HHHHHHT-SSHHHHHHHHHHHHHHHHHHHHHHHHHHHHHHHT-HHHHHHHHHTT--TT---TTS--HHHHHHHHT-HHHHHHHHHH-TT--TTPPPTTT---HHHHHHHHT-HHHHHHHHHTT--SSPPPTTT---HHHHHHHHT-HHHHHHHHHTT--TT---TTS--HHHHHHHTT-HHHHHHHHHTT---------GGGGTS------HHHHHHHHHHHHHHHHHH--

Nearest PDB structures (foldseek):
  3eu9-assembly1_A  TM=5.693E-01  e=4.000E-09  Homo sapiens
  6gcu-assembly2_F  TM=6.753E-01  e=1.847E-07  synthetic construct
  1oy3-assembly1_D  TM=5.769E-01  e=1.024E-06  Mus musculus
  1mx4-assembly1_A  TM=8.646E-01  e=8.030E-05  Homo sapiens
  8y1u-assembly1_A  TM=2.814E-01  e=2.453E-09  Homo sapiens

Foldseek 3Di:
DDDDDDDDDDDDDDPVVVVVVVVVVVVVVVVVVVVVVVVVVVVVPPPDPDDDDDDPVVVVVVVVPDDPDDPPPPPDDDDPVVVVVQLVLQVQLLVCLQVLVLVSNVVSVVVPHDQQDADPPFQDGSLLNNLLNLNLSNNLSSVVSPHDQCDARPPWRHGSLLNNLLNLNLSSNLSSLVSPHDQPRAIDVFLAGSLLNNLLVLNLSNLLSVLVSCVVVVPPLVVLLCQQADARVVHQDGSLLSNLLVQRLSNNVSSVVSVHDQADATPQQDGSLLSNLLNLRLVSNCCSCVVVVHDQARAGPQRDTSLLNNLLNLNVSSNLSSLVSPRDQFRWGWDADPNDIDIGGQLVSLCPDPDPVSSVVSNVSVVVSVVCVQVVVVVLLVCLLVLPLVVVVVCVVVVDDQQDADPQQATSLLSNLLNLNLVSNVSVCVSDVDDDQCQAGDPFGHGSLLNNLLNLRLNSNLNSVVVPHDQLQATNPWRDGSLLNNLLNLNLSSNVSSLVVVRPQADATPQRDTSLNSNLVVLNLSSNVSSVVSVYDDDPDSPDPVCVVVPPPDPDCVSVVSVVCSVVVNVVPPDD

InterPro domains:
  IPR002110 Ankyrin repeat [PF12796] (93-185)
  IPR002110 Ankyrin repeat [PF12796] (240-332)
  IPR002110 Ankyrin repeat [PF12796] (382-475)
  IPR002110 Ankyrin repeat [PF13857] (477-519)
  IPR002110 Ankyrin repeat [PR01415] (157-172)
  IPR002110 Ankyrin repeat [PR01415] (318-332)
  IPR002110 Ankyrin repeat [PS50088] (88-120)
  IPR002110 Ankyrin repeat [PS50088] (122-154)
  IPR002110 Ankyrin repeat [PS50088] (156-188)
  IPR002110 Ankyrin repeat [PS50088] (235-267)
  IPR002110 Ankyrin repeat [PS50088] (268-301)
  IPR002110 Ankyrin repeat [PS50088] (302-334)
  IPR002110 Ankyrin repeat [PS50088] (408-440)
  IPR002110 Ankyrin repeat [PS50088] (444-476)
  IPR002110 Ankyrin repeat [PS50088] (478-510)
  IPR002110 Ankyrin repeat [PS50088] (511-543)
  IPR002110 Ankyrin repeat [SM00248] (88-117)
  IPR002110 Ankyrin repeat [SM00248] (122-151)
  IPR002110 Ankyrin repeat [SM00248] (156-185)
  IPR002110 Ankyrin repeat [SM00248] (190-219)